Protein AF-A0A329ZLD5-F1 (afdb_monomer_lite)

Radius of gyration: 31.53 Å; chains: 1; bounding box: 74×52×89 Å

pLDDT: mean 73.09, std 21.7, range [25.02, 98.44]

Foldseek 3Di:
DPDDDDDPPLLVLLLVQLVLLVVLVVLQVDQVVVLVVLLPDDPVLLVQLLVVLVVPVPPDPDDQPLSLLLQQSSQCSVVVHRDHPVNSVVSQVCLLVLVLVVSPPRDDPSSSVNSNPDDDPVSDRSCPVPPRVSLSCVSSVCGDPNVVSNVVSQQVNVVVVCVLLVVPQKDKDWDGQCPPVRSGDSKIKIWIFHNVDPDPLQTWIWMWIRHSFDIKIWIAHRVPHDLVNVLVVCVVLQADQADPVGDGDRIDIDDDGRDRPVRCVVCLVVVLQLCDDPHVNVVVCVVSPVSSNVSSVVSVVDPDDDDDDDDPDPDDDVVLFVVLCVVVVLAALQARDDDPSDQKGKDFLDDPVPDPDPDDDDNQRIGIHHPVLNVVLCVVVVVPPCVCSHVVNSSVVSNVVVVVVVVVVD

Structure (mmCIF, N/CA/C/O backbone):
data_AF-A0A329ZLD5-F1
#
_entry.id   AF-A0A329ZLD5-F1
#
loop_
_atom_site.group_PDB
_atom_site.id
_atom_site.type_symbol
_atom_site.label_atom_id
_atom_site.label_alt_id
_atom_site.label_comp_id
_atom_site.label_asym_id
_atom_site.label_entity_id
_atom_site.label_seq_id
_atom_site.pdbx_PDB_ins_code
_atom_site.Cartn_x
_atom_site.Cartn_y
_atom_site.Cartn_z
_atom_site.occupancy
_atom_site.B_iso_or_equiv
_atom_site.auth_seq_id
_atom_site.auth_comp_id
_atom_site.auth_asym_id
_atom_site.auth_atom_id
_atom_site.pdbx_PDB_model_num
ATOM 1 N N . MET A 1 1 ? 3.553 -28.510 -33.236 1.00 33.81 1 MET A N 1
ATOM 2 C CA . MET A 1 1 ? 2.881 -27.936 -32.051 1.00 33.81 1 MET A CA 1
ATOM 3 C C . MET A 1 1 ? 3.851 -28.003 -30.887 1.00 33.81 1 MET A C 1
ATOM 5 O O . MET A 1 1 ? 4.050 -29.082 -30.351 1.00 33.81 1 MET A O 1
ATOM 9 N N . LYS A 1 2 ? 4.541 -26.900 -30.576 1.00 29.61 2 LYS A N 1
ATOM 10 C CA . LYS A 1 2 ? 5.332 -26.790 -29.345 1.00 29.61 2 LYS A CA 1
ATOM 11 C C . LYS A 1 2 ? 4.421 -26.159 -28.300 1.00 29.61 2 LYS A C 1
ATOM 13 O O . LYS A 1 2 ? 3.875 -25.088 -28.545 1.00 29.61 2 LYS A O 1
ATOM 18 N N . GLU A 1 3 ? 4.182 -26.900 -27.228 1.00 31.80 3 GLU A N 1
ATOM 19 C CA . GLU A 1 3 ? 3.281 -26.540 -26.141 1.00 31.80 3 GLU A CA 1
ATOM 20 C C . GLU A 1 3 ? 3.637 -25.182 -25.536 1.00 31.80 3 GLU A C 1
ATOM 22 O O . GLU A 1 3 ? 4.769 -24.927 -25.127 1.00 31.80 3 GLU A O 1
ATOM 27 N N . GLN A 1 4 ? 2.615 -24.330 -25.479 1.00 33.50 4 GLN A N 1
ATOM 28 C CA . GLN A 1 4 ? 2.538 -23.137 -24.653 1.00 33.50 4 GLN A CA 1
ATOM 29 C C . GLN A 1 4 ? 2.643 -23.546 -23.184 1.00 33.50 4 GLN A C 1
ATOM 31 O O . GLN A 1 4 ? 1.669 -23.973 -22.566 1.00 33.50 4 GLN A O 1
ATOM 36 N N . VAL A 1 5 ? 3.822 -23.390 -22.604 1.00 40.75 5 VAL A N 1
ATOM 37 C CA . VAL A 1 5 ? 3.998 -23.397 -21.155 1.00 40.75 5 VAL A CA 1
ATOM 38 C C . VAL A 1 5 ? 4.666 -22.073 -20.809 1.00 40.75 5 VAL A C 1
ATOM 40 O O . VAL A 1 5 ? 5.635 -21.701 -21.461 1.00 40.75 5 VAL A O 1
ATOM 43 N N . ILE A 1 6 ? 4.146 -21.400 -19.776 1.00 41.66 6 ILE A N 1
ATOM 44 C CA . ILE A 1 6 ? 4.523 -20.081 -19.218 1.00 41.66 6 ILE A CA 1
ATOM 45 C C . ILE A 1 6 ? 3.593 -18.933 -19.674 1.00 41.66 6 ILE A C 1
ATOM 47 O O . ILE A 1 6 ? 3.923 -18.205 -20.601 1.00 41.66 6 ILE A O 1
ATOM 51 N N . ASN A 1 7 ? 2.444 -18.758 -18.987 1.00 48.12 7 ASN A N 1
ATOM 52 C CA . ASN A 1 7 ? 1.988 -17.423 -18.519 1.00 48.12 7 ASN A CA 1
ATOM 53 C C . ASN A 1 7 ? 0.702 -17.341 -17.674 1.00 48.12 7 ASN A C 1
ATOM 55 O O . ASN A 1 7 ? 0.359 -16.255 -17.228 1.00 48.12 7 ASN A O 1
ATOM 59 N N . ARG A 1 8 ? 0.006 -18.438 -17.361 1.00 50.31 8 ARG A N 1
ATOM 60 C CA . ARG A 1 8 ? -1.326 -18.349 -16.720 1.00 50.31 8 ARG A CA 1
ATOM 61 C C . ARG A 1 8 ? -1.395 -17.783 -15.282 1.00 50.31 8 ARG A C 1
ATOM 63 O O . ARG A 1 8 ? -2.489 -17.684 -14.759 1.00 50.31 8 ARG A O 1
ATOM 70 N N . ASN A 1 9 ? -0.290 -17.413 -14.624 1.00 71.62 9 ASN A N 1
ATOM 71 C CA . ASN A 1 9 ? -0.301 -17.137 -13.173 1.00 71.62 9 ASN A CA 1
ATOM 72 C C . ASN A 1 9 ? -0.255 -15.639 -12.785 1.00 71.62 9 ASN A C 1
ATOM 74 O O . ASN A 1 9 ? -0.777 -15.247 -11.748 1.00 71.62 9 ASN A O 1
ATOM 78 N N . VAL A 1 10 ? 0.348 -14.764 -13.600 1.00 81.31 10 VAL A N 1
ATOM 79 C CA . VAL A 1 10 ? 0.540 -13.343 -13.222 1.00 81.31 10 VAL A CA 1
ATOM 80 C C . VAL A 1 10 ? -0.722 -12.508 -13.444 1.00 81.31 10 VAL A C 1
ATOM 82 O O . VAL A 1 10 ? -1.034 -11.636 -12.631 1.00 81.31 10 VAL A O 1
ATOM 85 N N . ASP A 1 11 ? -1.487 -12.803 -14.493 1.00 79.69 11 ASP A N 1
ATOM 86 C CA . ASP A 1 11 ? -2.746 -12.108 -14.765 1.00 79.69 11 ASP A CA 1
ATOM 87 C C . ASP A 1 11 ? -3.795 -12.379 -13.684 1.00 79.69 11 ASP A C 1
ATOM 89 O O . ASP A 1 11 ? -4.506 -11.463 -13.265 1.00 79.69 11 ASP A O 1
ATOM 93 N N . GLU A 1 12 ? -3.836 -13.602 -13.150 1.00 87.50 12 GLU A N 1
ATOM 94 C CA . GLU A 1 12 ? -4.686 -13.962 -12.011 1.00 87.50 12 GLU A CA 1
ATOM 95 C C . GLU A 1 12 ? -4.292 -13.174 -10.754 1.00 87.50 12 GLU A C 1
ATOM 97 O O . GLU A 1 12 ? -5.152 -12.612 -10.069 1.00 87.50 12 GLU A O 1
ATOM 102 N N . TYR A 1 13 ? -2.990 -13.043 -10.482 1.00 91.88 13 TYR A N 1
ATOM 103 C CA . TYR A 1 13 ? -2.481 -12.245 -9.363 1.00 91.88 13 TYR A CA 1
ATOM 104 C C . TYR A 1 13 ? -2.861 -10.772 -9.482 1.00 91.88 13 TYR A C 1
ATOM 106 O O . TYR A 1 13 ? -3.262 -10.144 -8.500 1.00 91.88 13 TYR A O 1
ATOM 114 N N . ILE A 1 14 ? -2.749 -10.208 -10.681 1.00 85.31 14 ILE A N 1
ATOM 115 C CA . ILE A 1 14 ? -3.092 -8.811 -10.935 1.00 85.31 14 ILE A CA 1
ATOM 116 C C . ILE A 1 14 ? -4.596 -8.605 -10.837 1.00 85.31 14 ILE A C 1
ATOM 118 O O . ILE A 1 14 ? -5.025 -7.630 -10.227 1.00 85.31 14 ILE A O 1
ATOM 122 N N . SER A 1 15 ? -5.392 -9.530 -11.367 1.00 88.50 15 SER A N 1
ATOM 123 C CA . SER A 1 15 ? -6.853 -9.491 -11.280 1.00 88.50 15 SER A CA 1
ATOM 124 C C . SER A 1 15 ? -7.316 -9.541 -9.826 1.00 88.50 15 SER A C 1
ATOM 126 O O . SER A 1 15 ? -8.104 -8.695 -9.403 1.00 88.50 15 SER A O 1
ATOM 128 N N . PHE A 1 16 ? -6.732 -10.435 -9.022 1.00 94.50 16 PHE A N 1
ATOM 129 C CA . PHE A 1 16 ? -6.936 -10.460 -7.577 1.00 94.50 16 PHE A CA 1
ATOM 130 C C . PHE A 1 16 ? -6.585 -9.111 -6.938 1.00 94.50 16 PHE A C 1
ATOM 132 O O . PHE A 1 16 ? -7.363 -8.566 -6.158 1.00 94.50 16 PHE A O 1
ATOM 139 N N . LEU A 1 17 ? -5.422 -8.537 -7.261 1.00 95.75 17 LEU A N 1
ATOM 140 C CA . LEU A 1 17 ? -4.999 -7.261 -6.682 1.00 95.75 17 LEU A CA 1
ATOM 141 C C . LEU A 1 17 ? -5.908 -6.101 -7.104 1.00 95.75 17 LEU A C 1
ATOM 143 O O . LEU A 1 17 ? -6.194 -5.259 -6.256 1.00 95.75 17 LEU A O 1
ATOM 147 N N . LYS A 1 18 ? -6.407 -6.071 -8.347 1.00 92.38 18 LYS A N 1
ATOM 148 C CA . LYS A 1 18 ? -7.398 -5.089 -8.821 1.00 92.38 18 LYS A CA 1
ATOM 149 C C . LYS A 1 18 ? -8.708 -5.197 -8.042 1.00 92.38 18 LYS A C 1
ATOM 151 O O . LYS A 1 18 ? -9.165 -4.187 -7.520 1.00 92.38 18 LYS A O 1
ATOM 156 N N . GLU A 1 19 ? -9.232 -6.410 -7.854 1.00 96.38 19 GLU A N 1
ATOM 157 C CA . GLU A 1 19 ? -10.434 -6.656 -7.041 1.00 96.38 19 GLU A CA 1
ATOM 158 C C . GLU A 1 19 ? -10.244 -6.164 -5.595 1.00 96.38 19 GLU A C 1
ATOM 160 O O . GLU A 1 19 ? -11.133 -5.555 -4.995 1.00 96.38 19 GLU A O 1
ATOM 165 N N . LYS A 1 20 ? -9.055 -6.375 -5.014 1.00 98.12 20 LYS A N 1
ATOM 166 C CA . LYS A 1 20 ? -8.753 -5.833 -3.682 1.00 98.12 20 LYS A CA 1
ATOM 167 C C . LYS A 1 20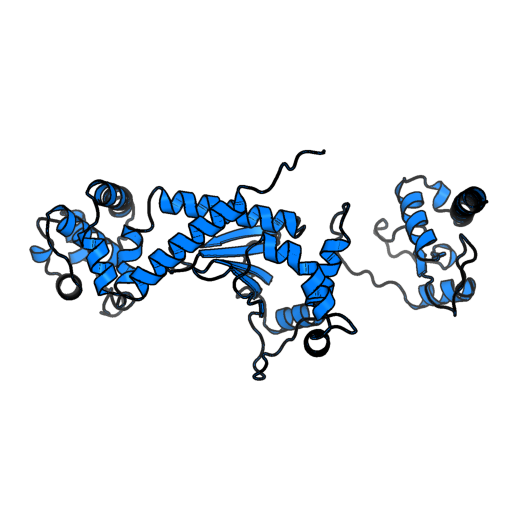 ? -8.612 -4.314 -3.698 1.00 98.12 20 LYS A C 1
ATOM 169 O O . LYS A 1 20 ? -9.100 -3.684 -2.764 1.00 98.12 20 LYS A O 1
ATOM 174 N N . CYS A 1 21 ? -8.031 -3.719 -4.739 1.00 96.50 21 CYS A N 1
ATOM 175 C CA . CYS A 1 21 ? -8.029 -2.264 -4.903 1.00 96.50 21 CYS A CA 1
ATOM 176 C C . CYS A 1 21 ? -9.462 -1.715 -4.964 1.00 96.50 21 CYS A C 1
ATOM 178 O O . CYS A 1 21 ? -9.744 -0.733 -4.291 1.00 96.50 21 CYS A O 1
ATOM 180 N N . ASP A 1 22 ? -10.383 -2.365 -5.685 1.00 96.38 22 ASP A N 1
ATOM 181 C CA . ASP A 1 22 ? -11.804 -1.979 -5.727 1.00 96.38 22 ASP A CA 1
ATOM 182 C C . ASP A 1 22 ? -12.443 -2.014 -4.339 1.00 96.38 22 ASP A C 1
ATOM 184 O O . ASP A 1 22 ? -13.111 -1.065 -3.916 1.00 96.38 22 ASP A O 1
ATOM 188 N N . PHE A 1 23 ? -12.205 -3.098 -3.598 1.00 98.06 23 PHE A N 1
ATOM 189 C CA . PHE A 1 23 ? -12.706 -3.236 -2.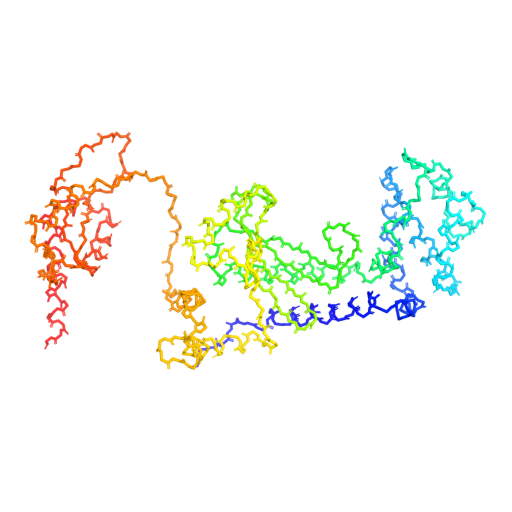239 1.00 98.06 23 PHE A CA 1
ATOM 190 C C . PHE A 1 23 ? -12.168 -2.133 -1.315 1.00 98.06 23 PHE A C 1
ATOM 192 O O . PHE A 1 23 ? -12.961 -1.469 -0.643 1.00 98.06 23 PHE A O 1
ATOM 199 N N . PHE A 1 24 ? -10.846 -1.916 -1.288 1.00 97.94 24 PHE A N 1
ATOM 200 C CA . PHE A 1 24 ? -10.230 -0.890 -0.440 1.00 97.94 24 PHE A CA 1
ATOM 201 C C . PHE A 1 24 ? -10.627 0.524 -0.868 1.00 97.94 24 PHE A C 1
ATOM 203 O O . PHE A 1 24 ? -10.868 1.356 0.003 1.00 97.94 24 PHE A O 1
ATOM 210 N N . ASN A 1 25 ? -10.775 0.779 -2.171 1.00 97.00 25 ASN A N 1
ATOM 211 C CA . ASN A 1 25 ? -11.276 2.047 -2.690 1.00 97.00 25 ASN A CA 1
ATOM 212 C C . ASN A 1 25 ? -12.685 2.314 -2.150 1.00 97.00 25 ASN A C 1
ATOM 214 O O . ASN A 1 25 ? -12.887 3.342 -1.506 1.00 97.00 25 ASN A O 1
ATOM 218 N N . SER A 1 26 ? -13.590 1.336 -2.263 1.00 97.44 26 SER A N 1
ATOM 219 C CA . SER A 1 26 ? -14.981 1.441 -1.797 1.00 97.44 26 SER A CA 1
ATOM 220 C C . SER A 1 26 ? -15.083 1.787 -0.306 1.00 97.44 26 SER A C 1
ATOM 222 O O . SER A 1 26 ? -15.807 2.704 0.071 1.00 97.44 26 SER A O 1
ATOM 224 N N . ILE A 1 27 ? -14.335 1.090 0.562 1.00 97.56 27 ILE A N 1
ATOM 225 C CA . ILE A 1 27 ? -14.351 1.366 2.015 1.00 97.56 27 ILE A CA 1
ATOM 226 C C . ILE A 1 27 ? -13.532 2.606 2.412 1.00 97.56 27 ILE A C 1
ATOM 228 O O . ILE A 1 27 ? -13.605 3.050 3.556 1.00 97.56 27 ILE A O 1
ATOM 232 N N . SER A 1 28 ? -12.705 3.143 1.513 1.00 96.06 28 SER A N 1
ATOM 233 C CA . SER A 1 28 ? -11.953 4.381 1.752 1.00 96.06 28 SER A CA 1
ATOM 234 C C . SER A 1 28 ? -12.732 5.630 1.343 1.00 96.06 28 SER A C 1
ATOM 236 O O . SER A 1 28 ? -12.554 6.680 1.961 1.00 96.06 28 SER A O 1
ATOM 238 N N . SER A 1 29 ? -13.591 5.515 0.323 1.00 95.38 29 SER A N 1
ATOM 239 C CA . SER A 1 29 ? -14.385 6.615 -0.227 1.00 95.38 29 SER A CA 1
ATOM 240 C C . SER A 1 29 ? -15.734 6.789 0.462 1.00 95.38 29 SER A C 1
ATOM 242 O O . SER A 1 29 ? -16.273 7.892 0.453 1.00 95.38 29 SER A O 1
ATOM 244 N N . ASP A 1 30 ? -16.278 5.722 1.049 1.00 97.00 30 ASP A N 1
ATOM 245 C CA . ASP A 1 30 ? -17.595 5.719 1.682 1.00 97.00 30 ASP A CA 1
ATOM 246 C C . ASP A 1 30 ? -17.487 5.265 3.146 1.00 97.00 30 ASP A C 1
ATOM 248 O O . ASP A 1 30 ? -17.167 4.114 3.463 1.00 97.00 30 ASP A O 1
ATOM 252 N N . THR A 1 31 ? -17.740 6.212 4.051 1.00 96.06 31 THR A N 1
ATOM 253 C CA . THR A 1 31 ? -17.641 5.988 5.498 1.00 96.06 31 THR A CA 1
ATOM 254 C C . THR A 1 31 ? -18.785 5.122 6.026 1.00 96.06 31 THR A C 1
ATOM 256 O O . THR A 1 31 ? -18.545 4.277 6.891 1.00 96.06 31 THR A O 1
ATOM 259 N N . ASP A 1 32 ? -19.997 5.260 5.492 1.00 96.69 32 ASP A N 1
ATOM 260 C CA . ASP A 1 32 ? -21.146 4.459 5.924 1.00 96.69 32 ASP A CA 1
ATOM 261 C C . ASP A 1 32 ? -20.983 3.012 5.457 1.00 96.69 32 ASP A C 1
ATOM 263 O O . ASP A 1 32 ? -21.201 2.067 6.223 1.00 96.69 32 ASP A O 1
ATOM 267 N N . TYR A 1 33 ? -20.486 2.820 4.233 1.00 98.00 33 TYR A N 1
ATOM 268 C CA . TYR A 1 33 ? -20.129 1.498 3.731 1.00 98.00 33 TYR A CA 1
ATOM 269 C C . TYR A 1 33 ? -19.012 0.846 4.555 1.00 98.00 33 TYR A C 1
ATOM 271 O O . TYR A 1 33 ? -19.103 -0.341 4.884 1.00 98.00 33 TYR A O 1
ATOM 279 N N . LEU A 1 34 ? -17.984 1.605 4.953 1.00 98.44 34 LEU A N 1
ATOM 280 C CA . LEU A 1 34 ? -16.941 1.117 5.858 1.00 98.44 34 LEU A CA 1
ATOM 281 C C . LEU A 1 34 ? -17.536 0.615 7.180 1.00 98.44 34 LEU A C 1
ATOM 283 O O . LEU A 1 34 ? -17.244 -0.513 7.583 1.00 98.44 34 LEU A O 1
ATOM 287 N N . TYR A 1 35 ? -18.376 1.411 7.848 1.00 98.38 35 TYR A N 1
ATOM 288 C CA . TYR A 1 35 ? -19.001 0.996 9.108 1.00 98.38 35 TYR A CA 1
ATOM 289 C C . TYR A 1 35 ? -19.950 -0.187 8.920 1.00 98.38 35 TYR A C 1
ATOM 291 O O . TYR A 1 35 ? -19.933 -1.114 9.731 1.00 98.38 35 TYR A O 1
ATOM 299 N N . SER A 1 36 ? -20.698 -0.236 7.818 1.00 98.06 36 SER A N 1
ATOM 300 C CA . SER A 1 36 ? -21.486 -1.413 7.451 1.00 98.06 36 SER A CA 1
ATOM 301 C C . SER A 1 36 ? -20.605 -2.667 7.363 1.00 98.06 36 SER A C 1
ATOM 303 O O . SER A 1 36 ? -20.929 -3.694 7.962 1.00 98.06 36 SER A O 1
ATOM 305 N N . LYS A 1 37 ? -19.434 -2.597 6.717 1.00 98.31 37 LYS A N 1
ATOM 306 C CA . LYS A 1 37 ? -18.490 -3.728 6.664 1.00 98.31 37 LYS A CA 1
ATOM 307 C C . LYS A 1 37 ? -17.892 -4.085 8.019 1.00 98.31 37 LYS A C 1
ATOM 309 O O . LYS A 1 37 ? -17.731 -5.270 8.294 1.00 98.31 37 LYS A O 1
ATOM 314 N N . ILE A 1 38 ? -17.584 -3.097 8.857 1.00 97.94 38 ILE A N 1
ATOM 315 C CA . ILE A 1 38 ? -17.053 -3.310 10.211 1.00 97.94 38 ILE A CA 1
ATOM 316 C C . ILE A 1 38 ? -18.066 -4.071 11.077 1.00 97.94 38 ILE A C 1
ATOM 318 O O . ILE A 1 38 ? -17.704 -5.057 11.715 1.00 97.94 38 ILE A O 1
ATOM 322 N N . ASN A 1 39 ? -19.333 -3.654 11.071 1.00 98.06 39 ASN A N 1
ATOM 323 C CA . ASN A 1 39 ? -20.384 -4.294 11.868 1.00 98.06 39 ASN A CA 1
ATOM 324 C C . ASN A 1 39 ? -20.762 -5.695 11.362 1.00 98.06 39 ASN A C 1
ATOM 326 O O . ASN A 1 39 ? -21.292 -6.495 12.125 1.00 98.06 39 ASN A O 1
ATOM 330 N N . ASN A 1 40 ? -20.470 -6.006 10.097 1.00 97.00 40 ASN A N 1
ATOM 331 C CA . ASN A 1 40 ? -20.723 -7.313 9.487 1.00 97.00 40 ASN A CA 1
ATOM 332 C C . ASN A 1 40 ? -19.497 -8.252 9.497 1.00 97.00 40 ASN A C 1
ATOM 334 O O . ASN A 1 40 ? -19.497 -9.274 8.804 1.00 97.00 40 ASN A O 1
ATOM 338 N N . LEU A 1 41 ? -18.437 -7.929 10.250 1.00 96.06 41 LEU A N 1
ATOM 339 C CA . LEU A 1 41 ? -17.286 -8.821 10.409 1.00 96.06 41 LEU A CA 1
ATOM 340 C C . LEU A 1 41 ? -17.711 -10.136 11.076 1.00 96.06 41 LEU A C 1
ATOM 342 O O . LEU A 1 41 ? -18.305 -10.148 12.152 1.00 96.06 41 LEU A O 1
ATOM 346 N N . LYS A 1 42 ? -17.360 -11.266 10.456 1.00 93.94 42 LYS A N 1
ATOM 347 C CA . LYS A 1 42 ? -17.620 -12.596 11.022 1.00 93.94 42 LYS A CA 1
ATOM 348 C C . LYS A 1 42 ? -16.740 -12.835 12.250 1.00 93.94 42 LYS A C 1
ATOM 350 O O . LYS A 1 42 ? -15.604 -12.365 12.295 1.00 93.94 42 LYS A O 1
ATOM 355 N N . ASN A 1 43 ? -17.201 -13.672 13.182 1.00 91.62 43 ASN A N 1
ATOM 356 C CA . ASN A 1 43 ? -16.417 -14.058 14.366 1.00 91.62 43 ASN A CA 1
ATOM 357 C C . ASN A 1 43 ? -15.018 -14.582 14.010 1.00 91.62 43 ASN A C 1
ATOM 359 O O . ASN A 1 43 ? -14.042 -14.175 14.630 1.00 91.62 43 ASN A O 1
ATOM 363 N N . THR A 1 44 ? -14.897 -15.382 12.948 1.00 90.75 44 THR A N 1
ATOM 364 C CA . THR A 1 44 ? -13.599 -15.875 12.465 1.00 90.75 44 THR A CA 1
ATOM 365 C C . THR A 1 44 ? -12.663 -14.752 12.015 1.00 90.75 44 THR A C 1
ATOM 367 O O . THR A 1 44 ? -11.465 -14.816 12.267 1.00 90.75 44 THR A O 1
ATOM 370 N N . GLN A 1 45 ? -13.186 -13.693 11.389 1.00 90.94 45 GLN A N 1
ATOM 371 C CA . GLN A 1 45 ? -12.390 -12.524 11.000 1.00 90.94 45 GLN A CA 1
ATOM 372 C C . GLN A 1 45 ? -11.976 -11.711 12.230 1.00 90.94 45 GLN A C 1
ATOM 374 O O . GLN A 1 45 ? -10.829 -11.282 12.327 1.00 90.94 45 GLN A O 1
ATOM 379 N N . LEU A 1 46 ? -12.891 -11.534 13.189 1.00 91.69 46 LEU A N 1
ATOM 380 C CA . LEU A 1 46 ? -12.600 -10.856 14.452 1.00 91.69 46 LEU A CA 1
ATOM 381 C C . LEU A 1 46 ? -11.497 -11.579 15.231 1.00 91.69 46 LEU A C 1
ATOM 383 O O . LEU A 1 46 ? -10.600 -10.919 15.748 1.00 91.69 46 LEU A O 1
ATOM 387 N N . ASP A 1 47 ? -11.528 -12.911 15.281 1.00 90.94 47 ASP A N 1
ATOM 388 C CA . ASP A 1 47 ? -10.525 -13.720 15.979 1.00 90.94 47 ASP A CA 1
ATOM 389 C C . ASP A 1 47 ? -9.126 -13.551 15.381 1.00 90.94 47 ASP A C 1
ATOM 391 O O . ASP A 1 47 ? -8.185 -13.261 16.120 1.00 90.94 47 ASP A O 1
ATOM 395 N N . VAL A 1 48 ? -9.000 -13.603 14.049 1.00 88.94 48 VAL A N 1
ATOM 396 C CA . VAL A 1 48 ? -7.718 -13.381 13.354 1.00 88.94 48 VAL A CA 1
ATOM 397 C C . VAL A 1 48 ? -7.130 -12.006 13.692 1.00 88.94 48 VAL A C 1
ATOM 399 O O . VAL A 1 48 ? -5.934 -11.880 13.969 1.00 88.94 48 VAL A O 1
ATOM 402 N N . VAL A 1 49 ? -7.959 -10.959 13.695 1.00 88.25 49 VAL A N 1
ATOM 403 C CA . VAL A 1 49 ? -7.498 -9.599 14.004 1.00 88.25 49 VAL A CA 1
ATOM 404 C C . VAL A 1 49 ? -7.176 -9.448 15.494 1.00 88.25 49 VAL A C 1
ATOM 406 O O . VAL A 1 49 ? -6.193 -8.798 15.853 1.00 88.25 49 VAL A O 1
ATOM 409 N N . LEU A 1 50 ? -7.972 -10.046 16.382 1.00 88.56 50 LEU A N 1
ATOM 410 C CA . LEU A 1 50 ? -7.724 -10.016 17.823 1.00 88.56 50 LEU A CA 1
ATOM 411 C C . LEU A 1 50 ? -6.415 -10.718 18.189 1.00 88.56 50 LEU A C 1
ATOM 413 O O . LEU A 1 50 ? -5.678 -10.195 19.023 1.00 88.56 50 LEU A O 1
ATOM 417 N N . ASP A 1 51 ? -6.093 -11.845 17.557 1.00 84.38 51 ASP A N 1
ATOM 418 C CA . ASP A 1 51 ? -4.837 -12.561 17.791 1.00 84.38 51 ASP A CA 1
ATOM 419 C C . ASP A 1 51 ? -3.616 -11.727 17.376 1.00 84.38 51 ASP A C 1
ATOM 421 O O . ASP A 1 51 ? -2.647 -11.635 18.132 1.00 84.38 51 ASP A O 1
ATOM 425 N N . PHE A 1 52 ? -3.703 -10.981 16.268 1.00 79.69 52 PHE A N 1
ATOM 426 C CA . PHE A 1 52 ? -2.673 -10.001 15.895 1.00 79.69 52 PHE A CA 1
ATOM 427 C C . PHE A 1 52 ? -2.423 -8.953 17.000 1.00 79.69 52 PHE A C 1
ATOM 429 O O . PHE A 1 52 ? -1.285 -8.527 17.243 1.00 79.69 52 PHE A O 1
ATOM 436 N N . TYR A 1 53 ? -3.476 -8.540 17.708 1.00 76.88 53 TYR A N 1
ATOM 437 C CA . TYR A 1 53 ? -3.361 -7.618 18.836 1.00 76.88 53 TYR A CA 1
ATOM 438 C C . TYR A 1 53 ? -2.882 -8.293 20.127 1.00 76.88 53 TYR A C 1
ATOM 440 O O . TYR A 1 53 ? -2.161 -7.649 20.886 1.00 76.88 53 TYR A O 1
ATOM 448 N N . LYS A 1 54 ? -3.186 -9.576 20.363 1.00 69.88 54 LYS A N 1
ATOM 449 C CA . LYS A 1 54 ? -2.653 -10.339 21.510 1.00 69.88 54 LYS A CA 1
ATOM 450 C C . LYS A 1 54 ? -1.134 -10.488 21.468 1.00 69.88 54 LYS A C 1
ATOM 452 O O . LYS A 1 54 ? -0.500 -10.493 22.512 1.00 69.88 54 LYS A O 1
ATOM 457 N N . ASP A 1 55 ? -0.530 -10.574 20.290 1.00 61.34 55 ASP A N 1
ATOM 458 C CA . ASP A 1 55 ? 0.929 -10.662 20.196 1.00 61.34 55 ASP A CA 1
ATOM 459 C C . ASP A 1 55 ? 1.619 -9.294 20.297 1.00 61.34 55 ASP A C 1
ATOM 461 O O . ASP A 1 55 ? 2.686 -9.172 20.899 1.00 61.34 55 ASP A O 1
ATOM 465 N N . SER A 1 56 ? 1.015 -8.247 19.728 1.00 60.25 56 SER A N 1
ATOM 466 C CA . SER A 1 56 ? 1.651 -6.927 19.588 1.00 60.25 56 SER A CA 1
ATOM 467 C C . SER A 1 56 ? 1.473 -6.002 20.798 1.00 60.25 56 SER A C 1
ATOM 469 O O . SER A 1 56 ? 2.364 -5.213 21.102 1.00 60.25 56 SER A O 1
ATOM 471 N N . ILE A 1 57 ? 0.357 -6.101 21.527 1.00 57.56 57 ILE A N 1
ATOM 472 C CA . ILE A 1 57 ? 0.046 -5.230 22.680 1.00 57.56 57 ILE A CA 1
ATOM 473 C C . ILE A 1 57 ? 0.903 -5.581 23.906 1.00 57.56 57 ILE A C 1
ATOM 475 O O . ILE A 1 57 ? 1.230 -4.703 24.713 1.00 57.56 57 ILE A O 1
ATOM 479 N N . TYR A 1 58 ? 1.308 -6.846 24.032 1.00 56.75 58 TYR A N 1
ATOM 480 C CA . TYR A 1 58 ? 1.973 -7.364 25.230 1.00 56.75 58 TYR A CA 1
ATOM 481 C C . TYR A 1 58 ? 3.487 -7.557 25.075 1.00 56.75 58 TYR A C 1
ATOM 483 O O . TYR A 1 58 ? 4.165 -7.708 26.087 1.00 56.75 58 TYR A O 1
ATOM 491 N N . LYS A 1 59 ? 4.028 -7.512 23.848 1.00 55.41 59 LYS A N 1
ATOM 492 C CA . LYS A 1 59 ? 5.477 -7.626 23.584 1.00 55.41 59 LYS A CA 1
ATOM 493 C C . LYS A 1 59 ? 6.177 -6.275 23.397 1.00 55.41 59 LYS A C 1
ATOM 495 O O . LYS A 1 59 ? 7.365 -6.174 23.680 1.00 55.41 59 LYS A O 1
ATOM 500 N N . ASP A 1 60 ? 5.463 -5.244 22.942 1.00 53.41 60 ASP A N 1
ATOM 501 C CA . ASP A 1 60 ? 6.027 -3.908 22.721 1.00 53.41 60 ASP A CA 1
ATOM 502 C C . ASP A 1 60 ? 5.827 -3.013 23.960 1.00 53.41 60 ASP A C 1
ATOM 504 O O . ASP A 1 60 ? 4.719 -2.881 24.505 1.00 53.41 60 ASP A O 1
ATOM 508 N N . SER A 1 61 ? 6.909 -2.372 24.405 1.00 52.78 61 SER A N 1
ATOM 509 C CA . SER A 1 61 ? 6.903 -1.410 25.510 1.00 52.78 61 SER A CA 1
ATOM 510 C C . SER A 1 61 ? 6.080 -0.155 25.188 1.00 52.78 61 SER A C 1
ATOM 512 O O . SER A 1 61 ? 5.652 0.543 26.107 1.00 52.78 61 SER A O 1
ATOM 514 N N . THR A 1 62 ? 5.759 0.100 23.912 1.00 56.56 62 THR A N 1
ATOM 515 C CA . THR A 1 62 ? 4.992 1.275 23.469 1.00 56.56 62 THR A CA 1
ATOM 516 C C . THR A 1 62 ? 3.783 0.923 22.598 1.00 56.56 62 THR A C 1
ATOM 518 O O . THR A 1 62 ? 3.846 0.906 21.370 1.00 56.56 62 THR A O 1
ATOM 521 N N . ILE A 1 63 ? 2.610 0.727 23.215 1.00 71.44 63 ILE A N 1
ATOM 522 C CA . ILE A 1 63 ? 1.359 0.636 22.441 1.00 71.44 63 ILE A CA 1
ATOM 523 C C . ILE A 1 63 ? 0.934 2.029 21.988 1.00 71.44 63 ILE A C 1
ATOM 525 O O . ILE A 1 63 ? 0.762 2.942 22.793 1.00 71.44 63 ILE A O 1
ATOM 529 N N . ARG A 1 64 ? 0.691 2.172 20.684 1.00 85.38 64 ARG A N 1
ATOM 530 C CA . ARG A 1 64 ? 0.148 3.399 20.095 1.00 85.38 64 ARG A CA 1
ATOM 531 C C . ARG A 1 64 ? -1.348 3.553 20.425 1.00 85.38 64 ARG A C 1
ATOM 533 O O . ARG A 1 64 ? -2.075 2.568 20.293 1.00 85.38 64 ARG A O 1
ATOM 540 N N . PRO A 1 65 ? -1.847 4.766 20.726 1.00 90.69 65 PRO A N 1
ATOM 541 C CA . PRO A 1 65 ? -3.266 5.025 21.013 1.00 90.69 65 PRO A CA 1
ATOM 542 C C . PRO A 1 65 ? -4.246 4.426 20.002 1.00 90.69 65 PRO A C 1
ATOM 544 O O . PRO A 1 65 ? -5.229 3.798 20.386 1.00 90.69 65 PRO A O 1
ATOM 547 N N . VAL A 1 66 ? -3.945 4.529 18.702 1.00 91.06 66 VAL A N 1
ATOM 548 C CA . VAL A 1 66 ? -4.792 3.953 17.646 1.00 91.06 66 VAL A CA 1
ATOM 549 C C . VAL A 1 66 ? -4.954 2.433 17.781 1.00 91.06 66 VAL A C 1
ATOM 551 O O . VAL A 1 66 ? -6.015 1.905 17.473 1.00 91.06 66 VAL A O 1
ATOM 554 N N . ASN A 1 67 ? -3.944 1.713 18.277 1.00 90.56 67 ASN A N 1
ATOM 555 C CA . ASN A 1 67 ? -4.031 0.263 18.464 1.00 90.56 67 ASN A CA 1
ATOM 556 C C . ASN A 1 67 ? -4.923 -0.098 19.659 1.00 90.56 67 ASN A C 1
ATOM 558 O O . ASN A 1 67 ? -5.642 -1.089 19.584 1.00 90.56 67 ASN A O 1
ATOM 562 N N . LEU A 1 68 ? -4.930 0.718 20.719 1.00 91.81 68 LEU A N 1
ATOM 563 C CA . LEU A 1 68 ? -5.867 0.558 21.840 1.00 91.81 68 LEU A CA 1
ATOM 564 C C . LEU A 1 68 ? -7.303 0.841 21.401 1.00 91.81 68 LEU A C 1
ATOM 566 O O . LEU A 1 68 ? -8.196 0.056 21.711 1.00 91.81 68 LEU A O 1
ATOM 570 N N . LEU A 1 69 ? -7.508 1.910 20.625 1.00 94.94 69 LEU A N 1
ATOM 571 C CA . LEU A 1 69 ? -8.808 2.231 20.037 1.00 94.94 69 LEU A CA 1
ATOM 572 C C . LEU A 1 69 ? -9.311 1.079 19.155 1.00 94.94 69 LEU A C 1
ATOM 574 O O . LEU A 1 69 ? -10.445 0.637 19.307 1.00 94.94 69 LEU A O 1
ATOM 578 N N . ARG A 1 70 ? -8.453 0.535 18.285 1.00 94.31 70 ARG A N 1
ATOM 579 C CA . ARG A 1 70 ? -8.781 -0.620 17.435 1.00 94.31 70 ARG A CA 1
ATOM 580 C C . ARG A 1 70 ? -9.154 -1.857 18.258 1.00 94.31 70 ARG A C 1
ATOM 582 O O . ARG A 1 70 ? -10.197 -2.459 18.026 1.00 94.31 70 ARG A O 1
ATOM 589 N N . LEU A 1 71 ? -8.344 -2.211 19.260 1.00 93.75 71 LEU A N 1
ATOM 590 C CA . LEU A 1 71 ? -8.640 -3.344 20.142 1.00 93.75 71 LEU A CA 1
ATOM 591 C C . LEU A 1 71 ? -9.990 -3.175 20.852 1.00 93.75 71 LEU A C 1
ATOM 593 O O . LEU A 1 71 ? -10.769 -4.124 20.922 1.00 93.75 71 LEU A O 1
ATOM 597 N N . PHE A 1 72 ? -10.257 -1.981 21.384 1.00 95.75 72 PHE A N 1
ATOM 598 C CA . PHE A 1 72 ? -11.516 -1.674 22.054 1.00 95.75 72 PHE A CA 1
ATOM 599 C C . PHE A 1 72 ? -12.704 -1.879 21.111 1.00 95.75 72 PHE A C 1
ATOM 601 O O . PHE A 1 72 ? -13.592 -2.672 21.417 1.00 95.75 72 PHE A O 1
ATOM 608 N N . ILE A 1 73 ? -12.667 -1.249 19.934 1.00 97.38 73 ILE A N 1
ATOM 609 C CA . ILE A 1 73 ? -13.738 -1.338 18.938 1.00 97.38 73 ILE A CA 1
ATOM 610 C C . ILE A 1 73 ? -13.965 -2.788 18.482 1.00 97.38 73 ILE A C 1
ATOM 612 O O . ILE A 1 73 ? -15.111 -3.228 18.433 1.00 97.38 73 ILE A O 1
ATOM 616 N N . LEU A 1 74 ? -12.907 -3.569 18.227 1.00 95.19 74 LEU A N 1
ATOM 617 C CA . LEU A 1 74 ? -13.035 -4.996 17.883 1.00 95.19 74 LEU A CA 1
ATOM 618 C C . LEU A 1 74 ? -13.772 -5.794 18.958 1.00 95.19 74 LEU A C 1
ATOM 620 O O . LEU A 1 74 ? -14.621 -6.625 18.641 1.00 95.19 74 LEU A O 1
ATOM 624 N N . LYS A 1 75 ? -13.455 -5.551 20.232 1.00 95.25 75 LYS A N 1
ATOM 625 C CA . LYS A 1 75 ? -14.112 -6.236 21.348 1.00 95.25 75 LYS A CA 1
ATOM 626 C C . LYS A 1 75 ? -15.555 -5.775 21.547 1.00 95.25 75 LYS A C 1
ATOM 628 O O . LYS A 1 75 ? -16.390 -6.592 21.916 1.00 95.25 75 LYS A O 1
ATOM 633 N N . CYS A 1 76 ? -15.868 -4.509 21.272 1.00 96.75 76 CYS A N 1
ATOM 634 C CA . CYS A 1 76 ? -17.250 -4.035 21.238 1.00 96.75 76 CYS A CA 1
ATOM 635 C C . CYS A 1 76 ? -18.064 -4.797 20.184 1.00 96.75 76 CYS A C 1
ATOM 637 O O . CYS A 1 76 ? -19.102 -5.364 20.524 1.00 96.75 76 CYS A O 1
ATOM 639 N N . ILE A 1 77 ? -17.555 -4.892 18.952 1.00 96.75 77 ILE A N 1
ATOM 640 C CA . ILE A 1 77 ? -18.218 -5.612 17.851 1.00 96.75 77 ILE A CA 1
ATOM 641 C C . ILE A 1 77 ? -18.386 -7.093 18.197 1.00 96.75 77 ILE A C 1
ATOM 643 O O . ILE A 1 77 ? -19.476 -7.639 18.058 1.00 96.75 77 ILE A O 1
ATOM 647 N N . LYS A 1 78 ? -17.337 -7.735 18.731 1.00 95.06 78 LYS A N 1
ATOM 648 C CA . LYS A 1 78 ? -17.390 -9.141 19.166 1.00 95.06 78 LYS A CA 1
ATOM 649 C C . LYS A 1 78 ? -18.458 -9.402 20.234 1.00 95.06 78 LYS A C 1
ATOM 651 O O . LYS A 1 78 ? -19.008 -10.496 20.295 1.00 95.06 78 LYS A O 1
ATOM 656 N N . ASN A 1 79 ? -18.783 -8.392 21.036 1.00 95.25 79 ASN A N 1
ATOM 657 C CA . ASN A 1 79 ? -19.836 -8.450 22.046 1.00 95.25 79 ASN A CA 1
ATOM 658 C C . ASN A 1 79 ? -21.196 -7.939 21.523 1.00 95.25 79 ASN A C 1
ATOM 660 O O . ASN A 1 79 ? -22.083 -7.636 22.321 1.00 95.25 79 ASN A O 1
ATOM 664 N N . GLY A 1 80 ? -21.366 -7.809 20.204 1.00 95.38 80 GLY A N 1
ATOM 665 C CA . GLY A 1 80 ? -22.624 -7.418 19.565 1.00 95.38 80 GLY A CA 1
ATOM 666 C C . GLY A 1 80 ? -22.947 -5.924 19.630 1.00 95.38 80 GLY A C 1
ATOM 667 O O . GLY A 1 80 ? -24.096 -5.542 19.416 1.00 95.38 80 GLY A O 1
ATOM 668 N N . LYS A 1 81 ? -21.976 -5.056 19.948 1.00 97.00 81 LYS A N 1
ATOM 669 C CA . LYS A 1 81 ? -22.183 -3.603 19.890 1.00 97.00 81 LYS A CA 1
ATOM 670 C C . LYS A 1 81 ? -22.083 -3.105 18.454 1.00 97.00 81 LYS A C 1
ATOM 672 O O . L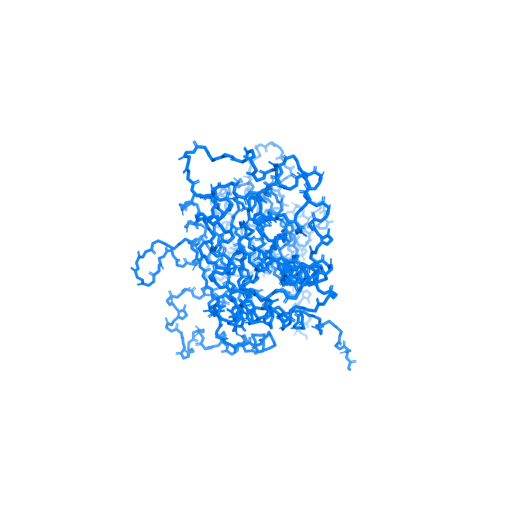YS A 1 81 ? -21.114 -3.401 17.760 1.00 97.00 81 LYS A O 1
ATOM 677 N N . TYR A 1 82 ? -23.060 -2.294 18.068 1.00 97.38 82 TYR A N 1
ATOM 678 C CA . TYR A 1 82 ? -23.023 -1.538 16.825 1.00 97.38 82 TYR A CA 1
ATOM 679 C C . TYR A 1 82 ? -22.017 -0.385 16.925 1.00 97.38 82 TYR A C 1
ATOM 681 O O . TYR A 1 82 ? -21.915 0.264 17.967 1.00 97.38 82 TYR A O 1
ATOM 689 N N . VAL A 1 83 ? -21.270 -0.150 15.850 1.00 98.00 83 VAL A N 1
ATOM 690 C CA . VAL A 1 83 ? -20.200 0.848 15.765 1.00 98.00 83 VAL A CA 1
ATOM 691 C C . VAL A 1 83 ? -20.435 1.765 14.572 1.00 98.00 83 VAL A C 1
ATOM 693 O O . VAL A 1 83 ? -20.473 1.307 13.433 1.00 98.00 83 VAL A O 1
ATOM 696 N N . ASP A 1 84 ? -20.501 3.065 14.823 1.00 97.88 84 ASP A N 1
ATOM 697 C CA . ASP A 1 84 ? -20.586 4.113 13.806 1.00 97.88 84 ASP A CA 1
ATOM 698 C C . ASP A 1 84 ? -19.552 5.227 14.057 1.00 97.88 84 ASP A C 1
ATOM 700 O O . ASP A 1 84 ? -18.681 5.128 14.932 1.00 97.88 84 ASP A O 1
ATOM 704 N N . ALA A 1 85 ? -19.623 6.299 13.264 1.00 97.12 85 ALA A N 1
ATOM 705 C CA . ALA A 1 85 ? -18.742 7.454 13.400 1.00 97.12 85 ALA A CA 1
ATOM 706 C C . ALA A 1 85 ? -18.861 8.133 14.773 1.00 97.12 85 ALA A C 1
ATOM 708 O O . ALA A 1 85 ? -17.842 8.526 15.348 1.00 97.12 85 ALA A O 1
ATOM 709 N N . GLN A 1 86 ? -20.080 8.238 15.311 1.00 97.50 86 GLN A N 1
ATOM 710 C CA . GLN A 1 86 ? -20.342 8.885 16.593 1.00 97.50 86 GLN A CA 1
ATOM 711 C C . GLN A 1 86 ? -19.730 8.082 17.742 1.00 97.50 86 GLN A C 1
ATOM 713 O O . GLN A 1 86 ? -19.015 8.649 18.565 1.00 97.50 86 GLN A O 1
ATOM 718 N N . PHE A 1 87 ? -19.922 6.763 17.758 1.00 98.25 87 PHE A N 1
ATOM 719 C CA . PHE A 1 87 ? -19.353 5.884 18.776 1.00 98.25 87 PHE A CA 1
ATOM 720 C C . PHE A 1 87 ? -17.818 5.866 18.734 1.00 98.25 87 PHE A C 1
ATOM 722 O O . PHE A 1 87 ? -17.150 5.868 19.769 1.00 98.25 87 PHE A O 1
ATOM 729 N N . VAL A 1 88 ? -17.220 5.897 17.537 1.00 97.94 88 VAL A N 1
ATOM 730 C CA . VAL A 1 88 ? -15.757 5.994 17.408 1.00 97.94 88 VAL A CA 1
ATOM 731 C C . VAL A 1 88 ? -15.239 7.341 17.909 1.00 97.94 88 VAL A C 1
ATOM 733 O O . VAL A 1 88 ? -14.174 7.381 18.530 1.00 97.94 88 VAL A O 1
ATOM 736 N N . GLN A 1 89 ? -15.963 8.434 17.664 1.00 97.25 89 GLN A N 1
ATOM 737 C CA . GLN A 1 89 ? -15.596 9.744 18.198 1.00 97.25 89 GLN A CA 1
ATOM 738 C C . GLN A 1 89 ? -15.726 9.780 19.726 1.00 97.25 89 GLN A C 1
ATOM 740 O O . GLN A 1 89 ? -14.782 10.185 20.397 1.00 97.25 89 GLN A O 1
ATOM 745 N N . GLU A 1 90 ? -16.813 9.240 20.279 1.00 98.12 90 GLU A N 1
ATOM 746 C CA . GLU A 1 90 ? -17.000 9.087 21.725 1.00 98.12 90 GLU A CA 1
ATOM 747 C C . GLU A 1 90 ? -15.843 8.298 22.358 1.00 98.12 90 GLU A C 1
ATOM 749 O O . GLU A 1 90 ? -15.302 8.691 23.395 1.00 98.12 90 GLU A O 1
ATOM 754 N N . ALA A 1 91 ? -15.397 7.214 21.718 1.00 98.00 91 ALA A N 1
ATOM 755 C CA . ALA A 1 91 ? -14.257 6.437 22.191 1.00 98.00 91 ALA A CA 1
ATOM 756 C C . ALA A 1 91 ? -12.941 7.239 22.175 1.00 98.00 91 ALA A C 1
ATOM 758 O O . ALA A 1 91 ? -12.141 7.120 23.106 1.00 98.00 91 ALA A O 1
ATOM 759 N N . LYS A 1 92 ? -12.704 8.077 21.156 1.00 97.00 92 LYS A N 1
ATOM 760 C CA . LYS A 1 92 ? -11.534 8.977 21.107 1.00 97.00 92 LYS A CA 1
ATOM 761 C C . LYS A 1 92 ? -11.586 10.025 22.220 1.00 97.00 92 LYS A C 1
ATOM 763 O O . LYS A 1 92 ? -10.583 10.246 22.897 1.00 97.00 92 LYS A O 1
ATOM 768 N N . ASP A 1 93 ? -12.752 10.619 22.450 1.00 96.31 93 ASP A N 1
ATOM 769 C CA . ASP A 1 93 ? -12.939 11.650 23.472 1.00 96.31 93 ASP A CA 1
ATOM 770 C C . ASP A 1 93 ? -12.732 11.070 24.877 1.00 96.31 93 ASP A C 1
ATOM 772 O O . ASP A 1 93 ? -11.980 11.627 25.681 1.00 96.31 93 ASP A O 1
ATOM 776 N N . ASN A 1 94 ? -13.293 9.887 25.147 1.00 97.56 94 ASN A N 1
ATOM 777 C CA . ASN A 1 94 ? -13.085 9.170 26.405 1.00 97.56 94 ASN A CA 1
ATOM 778 C C . ASN A 1 94 ? -11.621 8.754 26.613 1.00 97.56 94 ASN A C 1
ATOM 780 O O . ASN A 1 94 ? -11.138 8.763 27.748 1.00 97.56 94 ASN A O 1
ATOM 784 N N . PHE A 1 95 ? -10.893 8.417 25.543 1.00 96.06 95 PHE A N 1
ATOM 785 C CA . PHE A 1 95 ? -9.454 8.158 25.624 1.00 96.06 95 PHE A CA 1
ATOM 786 C C . PHE A 1 95 ? -8.703 9.430 26.039 1.00 96.06 95 PHE A C 1
ATOM 788 O O . PHE A 1 95 ? -7.913 9.398 26.982 1.00 96.06 95 PHE A O 1
ATOM 795 N N . ASN A 1 96 ? -8.983 10.558 25.381 1.00 93.69 96 ASN A N 1
ATOM 796 C CA . ASN A 1 96 ? -8.331 11.844 25.648 1.00 93.69 96 ASN A CA 1
ATOM 797 C C . ASN A 1 96 ? -8.625 12.372 27.061 1.00 93.69 96 ASN A C 1
ATOM 799 O O . ASN A 1 96 ? -7.740 12.921 27.716 1.00 93.69 96 ASN A O 1
ATOM 803 N N . GLN A 1 97 ? -9.835 12.133 27.568 1.00 94.88 97 GLN A N 1
ATOM 804 C CA . GLN A 1 97 ? -10.246 12.456 28.939 1.00 94.88 97 GLN A CA 1
ATOM 805 C C . GLN A 1 97 ? -9.740 11.450 29.985 1.00 94.88 97 GLN A C 1
ATOM 807 O O . GLN A 1 97 ? -9.994 11.621 31.177 1.00 94.88 97 GLN A O 1
ATOM 812 N N . LYS A 1 98 ? -9.041 10.385 29.566 1.00 94.31 98 LYS A N 1
ATOM 813 C CA . LYS A 1 98 ? -8.585 9.286 30.433 1.00 94.31 98 LYS A CA 1
ATOM 814 C C . LYS A 1 98 ? -9.733 8.618 31.205 1.00 94.31 98 LYS A C 1
ATOM 816 O O . LYS A 1 98 ? -9.541 8.132 32.322 1.00 94.31 98 LYS A O 1
ATOM 821 N N . ASN A 1 99 ? -10.929 8.551 30.615 1.00 96.31 99 ASN A N 1
ATOM 822 C CA . ASN A 1 99 ? -12.089 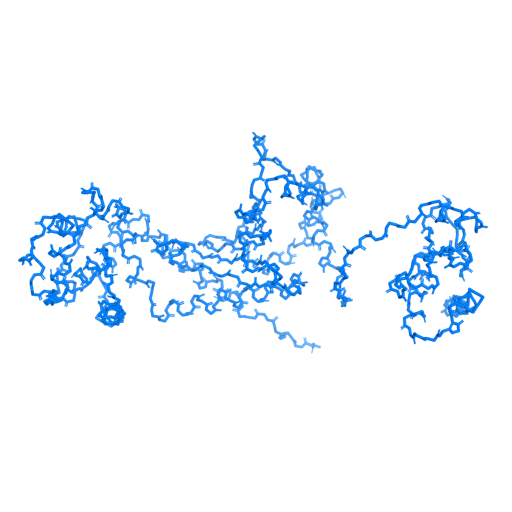7.903 31.222 1.00 96.31 99 ASN A CA 1
ATOM 823 C C . ASN A 1 99 ? -11.984 6.371 31.125 1.00 96.31 99 ASN A C 1
ATOM 825 O O . ASN A 1 99 ? -12.612 5.718 30.295 1.00 96.31 99 ASN A O 1
ATOM 829 N N . ILE A 1 100 ? -11.196 5.773 32.020 1.00 96.12 100 ILE A N 1
ATOM 830 C CA . ILE A 1 100 ? -10.941 4.323 32.059 1.00 96.12 100 ILE A CA 1
ATOM 831 C C . ILE A 1 100 ? -12.227 3.500 32.243 1.00 96.12 100 ILE A C 1
ATOM 833 O O . ILE A 1 100 ? -12.301 2.361 31.781 1.00 96.12 100 ILE A O 1
ATOM 837 N N . LYS A 1 101 ? -13.263 4.065 32.882 1.00 97.06 101 LYS A N 1
ATOM 838 C CA . LYS A 1 101 ? -14.543 3.369 33.091 1.00 97.06 101 LYS A CA 1
ATOM 839 C C . LYS A 1 101 ? -15.228 3.027 31.766 1.00 97.06 101 LYS A C 1
ATOM 841 O O . LYS A 1 101 ? -15.812 1.954 31.683 1.00 97.06 101 LYS A O 1
ATOM 846 N N . PHE A 1 102 ? -15.097 3.880 30.747 1.00 97.81 102 PHE A N 1
ATOM 847 C CA . PHE A 1 102 ? -15.667 3.660 29.413 1.00 97.81 102 PHE A CA 1
ATOM 848 C C . PHE A 1 102 ? -15.105 2.400 28.733 1.00 97.81 102 PHE A C 1
ATOM 850 O O . PHE A 1 102 ? -15.827 1.648 28.087 1.00 97.81 102 PHE A O 1
ATOM 857 N N . PHE A 1 103 ? -13.814 2.129 28.930 1.00 96.88 103 PHE A N 1
ATOM 858 C CA . PHE A 1 103 ? -13.118 0.992 28.317 1.00 96.88 103 PHE A CA 1
ATOM 859 C C . PHE A 1 103 ? -13.193 -0.298 29.148 1.00 96.88 103 PHE A C 1
ATOM 861 O O . PHE A 1 103 ? -12.821 -1.380 28.674 1.00 96.88 103 PHE A O 1
ATOM 868 N N . LYS A 1 104 ? -13.644 -0.193 30.404 1.00 94.69 104 LYS A N 1
ATOM 869 C CA . LYS A 1 104 ? -13.723 -1.312 31.344 1.00 94.69 104 LYS A CA 1
ATOM 870 C C . LYS A 1 104 ? -14.720 -2.358 30.835 1.00 94.69 104 LYS A C 1
ATOM 872 O O . LYS A 1 104 ? -15.793 -2.026 30.350 1.00 94.69 104 LYS A O 1
ATOM 877 N N . GLY A 1 105 ? -14.357 -3.633 30.953 1.00 93.31 105 GLY A N 1
ATOM 878 C CA . GLY A 1 105 ? -15.157 -4.758 30.445 1.00 93.31 105 GLY A CA 1
ATOM 879 C C . GLY A 1 105 ? -14.788 -5.188 29.023 1.00 93.31 105 GLY A C 1
ATOM 880 O O . GLY A 1 105 ? -15.066 -6.323 28.650 1.00 93.31 105 GLY A O 1
ATOM 881 N N . TYR A 1 106 ? -14.081 -4.340 28.270 1.00 94.81 106 TYR A N 1
ATOM 882 C CA . TYR A 1 106 ? -13.502 -4.703 26.976 1.00 94.81 106 TYR A CA 1
ATOM 883 C C . TYR A 1 106 ? -11.976 -4.799 27.070 1.00 94.81 106 TYR A C 1
ATOM 885 O O . TYR A 1 106 ? -11.384 -5.791 26.646 1.00 94.81 106 TYR A O 1
ATOM 893 N N . LEU A 1 107 ? -11.307 -3.808 27.656 1.00 92.69 107 LEU A N 1
ATOM 894 C CA . LEU A 1 107 ? -9.848 -3.806 27.802 1.00 92.69 107 LEU A CA 1
ATOM 895 C C . LEU A 1 107 ? -9.399 -4.387 29.153 1.00 92.69 107 LEU A C 1
ATOM 897 O O . LEU A 1 107 ? -10.120 -4.295 30.146 1.00 92.69 107 LEU A O 1
ATOM 901 N N . ASP A 1 108 ? -8.212 -4.997 29.174 1.00 90.31 108 ASP A N 1
ATOM 902 C CA . ASP A 1 108 ? -7.607 -5.549 30.391 1.00 90.31 108 ASP A CA 1
ATOM 903 C C . ASP A 1 108 ? -6.815 -4.494 31.176 1.00 90.31 108 ASP A C 1
ATOM 905 O O . ASP A 1 108 ? -6.591 -3.380 30.703 1.00 90.31 108 ASP A O 1
ATOM 909 N N . SER A 1 109 ? -6.364 -4.841 32.383 1.00 90.00 109 SER A N 1
ATOM 910 C CA . SER A 1 109 ? -5.675 -3.900 33.276 1.00 90.00 109 SER A CA 1
ATOM 911 C C . SER A 1 109 ? -4.433 -3.257 32.649 1.00 90.00 109 SER A C 1
ATOM 913 O O . SER A 1 109 ? -4.186 -2.077 32.878 1.00 90.00 109 SER A O 1
ATOM 915 N N . ASN A 1 110 ? -3.679 -3.996 31.828 1.00 87.12 110 ASN A N 1
ATOM 916 C CA . ASN A 1 110 ? -2.490 -3.476 31.151 1.00 87.12 110 ASN A CA 1
ATOM 917 C C . ASN A 1 110 ? -2.861 -2.422 30.095 1.00 87.12 110 ASN A C 1
ATOM 919 O O . ASN A 1 110 ? -2.307 -1.323 30.077 1.00 87.12 110 ASN A O 1
ATOM 923 N N . ALA A 1 111 ? -3.835 -2.723 29.234 1.00 88.94 111 ALA A N 1
ATOM 924 C CA . ALA A 1 111 ? -4.322 -1.781 28.234 1.00 88.94 111 ALA A CA 1
ATOM 925 C C . ALA A 1 111 ? -4.945 -0.532 28.879 1.00 88.94 111 ALA A C 1
ATOM 927 O O . ALA A 1 111 ? -4.674 0.582 28.434 1.00 88.94 111 ALA A O 1
ATOM 928 N N . LEU A 1 112 ? -5.728 -0.703 29.950 1.00 92.75 112 LEU A N 1
ATOM 929 C CA . LEU A 1 112 ? -6.322 0.403 30.706 1.00 92.75 112 LEU A CA 1
ATOM 930 C C . LEU A 1 112 ? -5.251 1.304 31.343 1.00 92.75 112 LEU A C 1
ATOM 932 O O . LEU A 1 112 ? -5.362 2.528 31.271 1.00 92.75 112 LEU A O 1
ATOM 936 N N . GLU A 1 113 ? -4.193 0.725 31.914 1.00 90.56 113 GLU A N 1
ATOM 937 C CA . GLU A 1 113 ? -3.092 1.508 32.480 1.00 90.56 113 GLU A CA 1
ATOM 938 C C . GLU A 1 113 ? -2.347 2.291 31.393 1.00 90.56 113 GLU A C 1
ATOM 940 O O . GLU A 1 113 ? -2.065 3.475 31.573 1.00 90.56 113 GLU A O 1
ATOM 945 N N . LYS A 1 114 ? -2.134 1.692 30.213 1.00 89.44 114 LYS A N 1
ATOM 946 C CA . LYS A 1 114 ? -1.541 2.388 29.060 1.00 89.44 114 LYS A CA 1
ATOM 947 C C . LYS A 1 114 ? -2.372 3.594 28.605 1.00 89.44 114 LYS A C 1
ATOM 949 O O . LYS A 1 114 ? -1.780 4.595 28.216 1.00 89.44 114 LYS A O 1
ATOM 954 N N . ILE A 1 115 ? -3.707 3.553 28.703 1.00 91.94 115 ILE A N 1
ATOM 955 C CA . ILE A 1 115 ? -4.565 4.735 28.474 1.00 91.94 115 ILE A CA 1
ATOM 956 C C . ILE A 1 115 ? -4.322 5.791 29.561 1.00 91.94 115 ILE A C 1
ATOM 958 O O . ILE A 1 115 ? -4.123 6.966 29.253 1.00 91.94 115 ILE A O 1
ATOM 962 N N . ARG A 1 116 ? -4.306 5.385 30.837 1.00 92.12 116 ARG A N 1
ATOM 963 C CA . ARG A 1 116 ? -4.161 6.298 31.982 1.00 92.12 116 ARG A CA 1
ATOM 964 C C . ARG A 1 116 ? -2.852 7.091 31.928 1.00 92.12 116 ARG A C 1
ATOM 966 O O . ARG A 1 116 ? -2.860 8.311 32.134 1.00 92.12 116 ARG A O 1
ATOM 973 N N . ILE A 1 117 ? -1.737 6.414 31.658 1.00 90.12 117 ILE A N 1
ATOM 974 C CA . ILE A 1 117 ? -0.401 7.027 31.692 1.00 90.12 117 ILE A CA 1
ATOM 975 C C . ILE A 1 117 ? -0.031 7.747 30.395 1.00 90.12 117 ILE A C 1
ATOM 977 O O . ILE A 1 117 ? 0.954 8.483 30.377 1.00 90.12 117 ILE A O 1
ATOM 981 N N . TYR A 1 118 ? -0.793 7.558 29.313 1.00 88.88 118 TYR A N 1
ATOM 982 C CA . TYR A 1 118 ? -0.466 8.166 28.030 1.00 88.88 118 TYR A CA 1
ATOM 983 C C . TYR A 1 118 ? -0.433 9.700 28.128 1.00 88.88 118 TYR A C 1
ATOM 985 O O . TYR A 1 118 ? -1.318 10.339 28.712 1.00 88.88 118 TYR A O 1
ATOM 993 N N . THR A 1 119 ? 0.611 10.288 27.546 1.00 86.25 119 THR A N 1
ATOM 994 C CA . THR A 1 119 ? 0.811 11.733 27.416 1.00 86.25 119 THR A CA 1
ATOM 995 C C . THR A 1 119 ? 1.382 12.040 26.034 1.00 86.25 119 THR A C 1
ATOM 997 O O . THR A 1 119 ? 2.162 11.267 25.474 1.00 86.25 119 THR A O 1
ATOM 1000 N N . THR A 1 120 ? 0.985 13.169 25.448 1.00 83.31 120 THR A N 1
ATOM 1001 C CA . THR A 1 120 ? 1.559 13.649 24.186 1.00 83.31 120 THR A CA 1
ATOM 1002 C C . THR A 1 120 ? 2.610 14.716 24.466 1.00 83.31 120 THR A C 1
ATOM 1004 O O . THR A 1 120 ? 2.488 15.491 25.410 1.00 83.31 120 THR A O 1
ATOM 1007 N N . LYS A 1 121 ? 3.644 14.809 23.618 1.00 76.38 121 LYS A N 1
ATOM 1008 C CA . LYS A 1 121 ? 4.764 15.758 23.803 1.00 76.38 121 LYS A CA 1
ATOM 1009 C C . LYS A 1 121 ? 4.345 17.243 23.862 1.00 76.38 121 LYS A C 1
ATOM 1011 O O . LYS A 1 121 ? 5.165 18.072 24.234 1.00 76.38 121 LYS A O 1
ATOM 1016 N N . LYS A 1 122 ? 3.118 17.589 23.446 1.00 77.06 122 LYS A N 1
ATOM 1017 C CA . LYS A 1 122 ? 2.593 18.968 23.370 1.00 77.06 122 LYS A CA 1
ATOM 1018 C C . LYS A 1 122 ? 1.112 19.088 23.775 1.00 77.06 122 LYS A C 1
ATOM 1020 O O . LYS A 1 122 ? 0.435 19.979 23.276 1.00 77.06 122 LYS A O 1
ATOM 1025 N N . ASN A 1 123 ? 0.578 18.171 24.589 1.00 70.88 123 ASN A N 1
ATOM 1026 C CA . ASN A 1 123 ? -0.867 18.097 24.893 1.00 70.88 123 ASN A CA 1
ATOM 1027 C C . ASN A 1 123 ? -1.777 18.078 23.641 1.00 70.88 123 ASN A C 1
ATOM 1029 O O . ASN A 1 123 ? -2.925 18.505 23.685 1.00 70.88 123 ASN A O 1
ATOM 1033 N N . GLY A 1 124 ? -1.258 17.593 22.510 1.00 81.38 124 GLY A N 1
ATOM 1034 C CA . GLY A 1 124 ? -2.027 17.409 21.284 1.00 81.38 124 GLY A CA 1
ATOM 1035 C C . GLY A 1 124 ? -2.900 16.157 21.340 1.00 81.38 124 GLY A C 1
ATOM 1036 O O . GLY A 1 124 ? -2.629 15.242 22.120 1.00 81.38 124 GLY A O 1
ATOM 1037 N N . ASP A 1 125 ? -3.907 16.109 20.473 1.00 87.50 125 ASP A N 1
ATOM 1038 C CA . ASP A 1 125 ? -4.765 14.941 20.285 1.00 87.50 125 ASP A CA 1
ATOM 1039 C C . ASP A 1 125 ? -3.977 13.788 19.618 1.00 87.50 125 ASP A C 1
ATOM 1041 O O . ASP A 1 125 ? -3.506 13.948 18.484 1.00 87.50 125 ASP A O 1
ATOM 1045 N N . PRO A 1 126 ? -3.823 12.616 20.269 1.00 89.81 126 PRO A N 1
ATOM 1046 C CA . PRO A 1 126 ? -3.179 11.448 19.667 1.00 89.81 126 PRO A CA 1
ATOM 1047 C C . PRO A 1 126 ? -3.891 10.919 18.420 1.00 89.81 126 PRO A C 1
ATOM 1049 O O . PRO A 1 126 ? -3.293 10.154 17.657 1.00 89.81 126 PRO A O 1
ATOM 1052 N N . PHE A 1 127 ? -5.149 11.307 18.201 1.00 91.94 127 PHE A N 1
ATOM 1053 C CA . PHE A 1 127 ? -5.949 10.893 17.055 1.00 91.94 127 PHE A CA 1
ATOM 1054 C C . PHE A 1 127 ? -5.974 11.920 15.915 1.00 91.94 127 PHE A C 1
ATOM 1056 O O . PHE A 1 127 ? -6.685 11.707 14.932 1.00 91.94 127 PHE A O 1
ATOM 1063 N N . LEU A 1 128 ? -5.156 12.980 15.975 1.00 87.06 128 LEU A N 1
ATOM 1064 C CA . LEU A 1 128 ? -5.148 14.060 14.979 1.00 87.06 128 LEU A CA 1
ATOM 1065 C C . LEU A 1 128 ? -4.897 13.569 13.539 1.00 87.06 128 LEU A C 1
ATOM 1067 O O . LEU A 1 128 ? -5.523 14.064 12.602 1.00 87.06 128 LEU A O 1
ATOM 1071 N N . SER A 1 129 ? -4.023 12.573 13.356 1.00 82.75 129 SER A N 1
ATOM 1072 C CA . SER A 1 129 ? -3.745 11.945 12.048 1.00 82.75 129 SER A CA 1
ATOM 1073 C C . SER A 1 129 ? -4.802 10.909 11.627 1.00 82.75 129 SER A C 1
ATOM 1075 O O . SER A 1 129 ? -4.740 10.367 10.527 1.00 82.75 129 SER A O 1
ATOM 1077 N N . TYR A 1 130 ? -5.798 10.645 12.478 1.00 86.56 130 TYR A N 1
ATOM 1078 C CA . TYR A 1 130 ? -6.819 9.604 12.326 1.00 86.56 130 TYR A CA 1
ATOM 1079 C C . TYR A 1 130 ? -8.234 10.191 12.203 1.00 86.56 130 TYR A C 1
ATOM 1081 O O . TYR A 1 130 ? -9.206 9.655 12.746 1.00 86.56 130 TYR A O 1
ATOM 1089 N N . LYS A 1 131 ? -8.359 11.313 11.484 1.00 84.88 131 LYS A N 1
ATOM 1090 C CA . LYS A 1 131 ? -9.661 11.906 11.131 1.00 84.88 131 LYS A CA 1
ATOM 1091 C C . LYS A 1 131 ? -10.443 11.035 10.151 1.00 84.88 131 LYS A C 1
ATOM 1093 O O . LYS A 1 131 ? -11.650 10.921 10.287 1.00 84.88 131 LYS A O 1
ATOM 1098 N N . ASN A 1 132 ? -9.750 10.401 9.205 1.00 91.25 132 ASN A N 1
ATOM 1099 C CA . ASN A 1 132 ? -10.357 9.456 8.274 1.00 91.25 132 ASN A CA 1
ATOM 1100 C C . ASN A 1 132 ? -10.502 8.071 8.950 1.00 91.25 132 ASN A C 1
ATOM 1102 O O . ASN A 1 132 ? -9.471 7.457 9.261 1.00 91.25 132 ASN A O 1
ATOM 1106 N N . PRO A 1 133 ? -11.732 7.553 9.154 1.00 95.19 133 PRO A N 1
ATOM 1107 C CA . PRO A 1 133 ? -11.962 6.244 9.767 1.00 95.19 133 PRO A CA 1
ATOM 1108 C C . PRO A 1 133 ? -11.290 5.084 9.025 1.00 95.19 133 PRO A C 1
ATOM 1110 O O . PRO A 1 133 ? -10.830 4.141 9.668 1.00 95.19 133 PRO A O 1
ATOM 1113 N N . PHE A 1 134 ? -11.132 5.171 7.700 1.00 96.38 134 PHE A N 1
ATOM 1114 C CA . PHE A 1 134 ? -10.415 4.165 6.912 1.00 96.38 134 PHE A CA 1
ATOM 1115 C C . PHE A 1 134 ? -8.988 3.944 7.431 1.00 96.38 134 PHE A C 1
ATOM 1117 O O . PHE A 1 134 ? -8.566 2.804 7.628 1.00 96.38 134 PHE A O 1
ATOM 1124 N N . ARG A 1 135 ? -8.264 5.022 7.772 1.00 94.62 135 ARG A N 1
ATOM 1125 C CA . ARG A 1 135 ? -6.894 4.925 8.314 1.00 94.62 135 ARG A CA 1
ATOM 1126 C C . ARG A 1 135 ? -6.843 4.206 9.661 1.00 94.62 135 ARG A C 1
ATOM 1128 O O . ARG A 1 135 ? -5.831 3.602 10.030 1.00 94.62 135 ARG A O 1
ATOM 1135 N N . ILE A 1 136 ? -7.941 4.248 10.412 1.00 94.69 136 ILE A N 1
ATOM 1136 C CA . ILE A 1 136 ? -8.090 3.487 11.650 1.00 94.69 136 ILE A CA 1
ATOM 1137 C C . ILE A 1 136 ? -8.387 2.028 11.311 1.00 94.69 136 ILE A C 1
ATOM 1139 O O . ILE A 1 136 ? -7.704 1.152 11.826 1.00 94.69 136 ILE A O 1
ATOM 1143 N N . PHE A 1 137 ? -9.349 1.745 10.440 1.00 96.19 137 PHE A N 1
ATOM 1144 C CA . PHE A 1 137 ? -9.954 0.413 10.367 1.00 96.19 137 PHE A CA 1
ATOM 1145 C C . PHE A 1 137 ? -9.515 -0.466 9.193 1.00 96.19 137 PHE A C 1
ATOM 1147 O O . PHE A 1 137 ? -9.860 -1.645 9.192 1.00 96.19 137 PHE A O 1
ATOM 1154 N N . TYR A 1 138 ? -8.697 0.018 8.249 1.00 95.38 138 TYR A N 1
ATOM 1155 C CA . TYR A 1 138 ? -8.232 -0.801 7.114 1.00 95.38 138 TYR A CA 1
ATOM 1156 C C . TYR A 1 138 ? -7.591 -2.128 7.562 1.00 95.38 138 TYR A C 1
ATOM 1158 O O . TYR A 1 138 ? -7.724 -3.147 6.889 1.00 95.38 138 TYR A O 1
ATOM 1166 N N . VAL A 1 139 ? -6.934 -2.138 8.728 1.00 93.69 139 VAL A N 1
ATOM 1167 C CA . VAL A 1 139 ? -6.289 -3.320 9.324 1.00 93.69 139 VAL A CA 1
ATOM 1168 C C . VAL A 1 139 ? -7.263 -4.448 9.664 1.00 93.69 139 VAL A C 1
ATOM 1170 O O . VAL A 1 139 ? -6.844 -5.602 9.703 1.00 93.69 139 VAL A O 1
ATOM 1173 N N . TYR A 1 140 ? -8.551 -4.159 9.875 1.00 95.31 140 TYR A N 1
ATOM 1174 C CA . TYR A 1 140 ? -9.564 -5.197 10.111 1.00 95.31 140 TYR A CA 1
ATOM 1175 C C . TYR A 1 140 ? -9.810 -6.036 8.862 1.00 95.31 140 TYR A C 1
ATOM 1177 O O . TYR A 1 140 ? -10.190 -7.200 8.961 1.00 95.31 140 TYR A O 1
ATOM 1185 N N . PHE A 1 141 ? -9.536 -5.459 7.694 1.00 96.00 141 PHE A N 1
ATOM 1186 C CA . PHE A 1 141 ? -9.696 -6.115 6.408 1.00 96.00 141 PHE A CA 1
ATOM 1187 C C . PHE A 1 141 ? -8.350 -6.570 5.833 1.00 96.00 141 PHE A C 1
ATOM 1189 O O . PHE A 1 141 ? -8.273 -7.649 5.261 1.00 96.00 141 PHE A O 1
ATOM 1196 N N . TYR A 1 142 ? -7.271 -5.800 6.026 1.00 95.38 142 TYR A N 1
ATOM 1197 C CA . TYR A 1 142 ? -5.925 -6.121 5.539 1.00 95.38 142 TYR A CA 1
ATOM 1198 C C . TYR A 1 142 ? -5.030 -6.760 6.611 1.00 95.38 142 TYR A C 1
ATOM 1200 O O . TYR A 1 142 ? -4.156 -6.118 7.203 1.00 95.38 142 TYR A O 1
ATOM 1208 N N . ASN A 1 143 ? -5.229 -8.052 6.853 1.00 91.62 143 ASN A N 1
ATOM 1209 C CA . ASN A 1 143 ? -4.471 -8.850 7.819 1.00 91.62 143 ASN A CA 1
ATOM 1210 C C . ASN A 1 143 ? -4.380 -10.320 7.365 1.00 91.62 143 ASN A C 1
ATOM 1212 O O . ASN A 1 143 ? -4.812 -10.658 6.261 1.00 91.62 143 ASN A O 1
ATOM 1216 N N . GLY A 1 144 ? -3.764 -11.169 8.195 1.00 89.56 144 GLY A N 1
ATOM 1217 C CA . GLY A 1 144 ? -3.762 -12.624 8.028 1.00 89.56 144 GLY A CA 1
ATOM 1218 C C . GLY A 1 144 ? -3.354 -13.102 6.631 1.00 89.56 144 GLY A C 1
ATOM 1219 O O . GLY A 1 144 ? -2.345 -12.662 6.068 1.00 89.56 144 GLY A O 1
ATOM 1220 N N . GLU A 1 145 ? -4.161 -14.010 6.084 1.00 91.62 145 GLU A N 1
ATOM 1221 C CA . GLU A 1 145 ? -3.948 -14.615 4.770 1.00 91.62 145 GLU A CA 1
ATOM 1222 C C . GLU A 1 145 ? -3.969 -13.583 3.643 1.00 91.62 145 GLU A C 1
ATOM 1224 O O . GLU A 1 145 ? -3.063 -13.597 2.816 1.00 91.62 145 GLU A O 1
ATOM 1229 N N . LEU A 1 146 ? -4.902 -12.623 3.652 1.00 93.88 146 LEU A N 1
ATOM 1230 C CA . LEU A 1 146 ? -4.968 -11.594 2.611 1.00 93.88 146 LEU A CA 1
ATOM 1231 C C . LEU A 1 146 ? -3.643 -10.834 2.498 1.00 93.88 146 LEU A C 1
ATOM 1233 O O . LEU A 1 146 ? -3.097 -10.687 1.407 1.00 93.88 146 LEU A O 1
ATOM 1237 N N . LYS A 1 147 ? -3.082 -10.399 3.631 1.00 93.75 147 LYS A N 1
ATOM 1238 C CA . LYS A 1 147 ? -1.796 -9.692 3.653 1.00 93.75 147 LYS A CA 1
ATOM 1239 C C . LYS A 1 147 ? -0.646 -10.569 3.148 1.00 93.75 147 LYS A C 1
ATOM 1241 O O . LYS A 1 147 ? 0.234 -10.068 2.445 1.00 93.75 147 LYS A O 1
ATOM 1246 N N . LYS A 1 148 ? -0.644 -11.863 3.488 1.00 94.12 148 LYS A N 1
ATOM 1247 C CA . LYS A 1 148 ? 0.349 -12.832 2.998 1.00 94.12 148 LYS A CA 1
ATOM 1248 C C . LYS A 1 148 ? 0.231 -13.016 1.483 1.00 94.12 148 LYS A C 1
ATOM 1250 O O . LYS A 1 148 ? 1.235 -12.883 0.791 1.00 94.12 148 LYS A O 1
ATOM 1255 N N . THR A 1 149 ? -0.977 -13.235 0.975 1.00 95.56 149 THR A N 1
ATOM 1256 C CA . THR A 1 149 ? -1.268 -13.425 -0.450 1.00 95.56 149 THR A CA 1
ATOM 1257 C C . THR A 1 149 ? -0.909 -12.187 -1.265 1.00 95.56 149 THR A C 1
ATOM 1259 O O . THR A 1 149 ? -0.167 -12.302 -2.235 1.00 95.56 149 THR A O 1
ATOM 1262 N N . THR A 1 150 ? -1.302 -10.985 -0.821 1.00 97.06 150 THR A N 1
ATOM 1263 C CA . THR A 1 150 ? -0.890 -9.721 -1.456 1.00 97.06 150 THR A CA 1
ATOM 1264 C C . THR A 1 150 ? 0.630 -9.612 -1.553 1.00 97.06 150 THR A C 1
ATOM 1266 O O . THR A 1 150 ? 1.153 -9.247 -2.603 1.00 97.06 150 THR A O 1
ATOM 1269 N N . LYS A 1 151 ? 1.360 -9.964 -0.484 1.00 96.94 151 LYS A N 1
ATOM 1270 C CA . LYS A 1 151 ? 2.828 -9.951 -0.487 1.00 96.94 151 LYS A CA 1
ATOM 1271 C C . LYS A 1 151 ? 3.395 -10.929 -1.520 1.00 96.94 151 LYS A C 1
ATOM 1273 O O . LYS A 1 151 ? 4.287 -10.558 -2.276 1.00 96.94 151 LYS A O 1
ATOM 127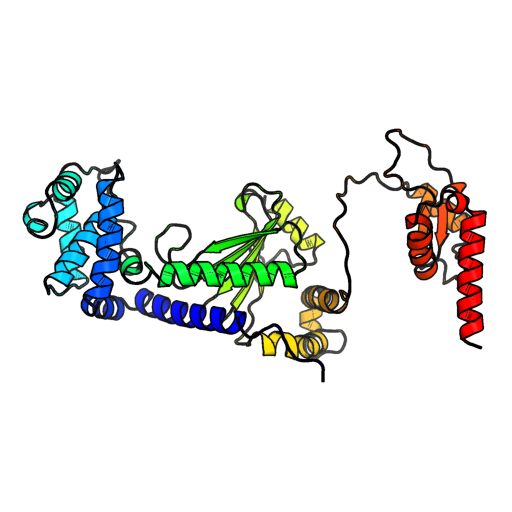8 N N . THR A 1 152 ? 2.902 -12.164 -1.538 1.00 95.94 152 THR A N 1
ATOM 1279 C CA . THR A 1 152 ? 3.342 -13.198 -2.485 1.00 95.94 152 THR A CA 1
ATOM 1280 C C . THR A 1 152 ? 3.119 -12.752 -3.926 1.00 95.94 152 THR A C 1
ATOM 1282 O O . THR A 1 152 ? 4.045 -12.811 -4.728 1.00 95.94 152 THR A O 1
ATOM 1285 N N . TYR A 1 153 ? 1.930 -12.238 -4.234 1.00 95.56 153 TYR A N 1
ATOM 1286 C CA . TYR A 1 153 ? 1.556 -11.825 -5.585 1.00 95.56 153 TYR A CA 1
ATOM 1287 C C . TYR A 1 153 ? 2.362 -10.622 -6.067 1.00 95.56 153 TYR A C 1
ATOM 1289 O O . TYR A 1 153 ? 2.882 -10.648 -7.176 1.00 95.56 153 TYR A O 1
ATOM 1297 N N . LEU A 1 154 ? 2.551 -9.602 -5.224 1.00 95.75 154 LEU A N 1
ATOM 1298 C CA . LEU A 1 154 ? 3.384 -8.452 -5.585 1.00 95.75 154 LEU A CA 1
ATOM 1299 C C . LEU A 1 154 ? 4.846 -8.843 -5.836 1.00 95.75 154 LEU A C 1
ATOM 1301 O O . LEU A 1 154 ? 5.457 -8.295 -6.748 1.00 95.75 154 LEU A O 1
ATOM 1305 N N . ASN A 1 155 ? 5.408 -9.779 -5.058 1.00 94.50 155 ASN A N 1
ATOM 1306 C CA . ASN A 1 155 ? 6.763 -10.273 -5.323 1.00 94.50 155 ASN A CA 1
ATOM 1307 C C . ASN A 1 155 ? 6.820 -11.034 -6.646 1.00 94.50 155 ASN A C 1
ATOM 1309 O O . ASN A 1 155 ? 7.671 -10.725 -7.464 1.00 94.50 155 ASN A O 1
ATOM 1313 N N . ALA A 1 156 ? 5.878 -11.948 -6.894 1.00 88.00 156 ALA A N 1
ATOM 1314 C CA . ALA A 1 156 ? 5.844 -12.707 -8.142 1.00 88.00 156 ALA A CA 1
ATOM 1315 C C . ALA A 1 156 ? 5.725 -11.795 -9.377 1.00 88.00 156 ALA A C 1
ATOM 1317 O O . ALA A 1 156 ? 6.414 -12.009 -10.369 1.00 88.00 156 ALA A O 1
ATOM 1318 N N . ILE A 1 157 ? 4.900 -10.743 -9.300 1.00 86.25 157 ILE A N 1
ATOM 1319 C CA . ILE A 1 157 ? 4.809 -9.723 -10.354 1.00 86.25 157 ILE A CA 1
ATOM 1320 C C . ILE A 1 157 ? 6.145 -8.982 -10.498 1.00 86.25 157 ILE A C 1
ATOM 1322 O O . ILE A 1 157 ? 6.610 -8.774 -11.613 1.00 86.25 157 ILE A O 1
ATOM 1326 N N . GLY A 1 158 ? 6.775 -8.577 -9.392 1.00 84.31 158 GLY A N 1
ATOM 1327 C CA . GLY A 1 158 ? 8.062 -7.879 -9.420 1.00 84.31 158 GLY A CA 1
ATOM 1328 C C . GLY A 1 158 ? 9.193 -8.714 -10.022 1.00 84.31 158 GLY A C 1
ATOM 1329 O O . GLY A 1 158 ? 9.942 -8.210 -10.855 1.00 84.31 158 GLY A O 1
ATOM 1330 N N . ASP A 1 159 ? 9.272 -9.992 -9.660 1.00 83.69 159 ASP A N 1
ATOM 1331 C CA . ASP A 1 159 ? 10.257 -10.937 -10.188 1.00 83.69 159 ASP A CA 1
ATOM 1332 C C . ASP A 1 159 ? 10.051 -11.161 -11.694 1.00 83.69 159 ASP A C 1
ATOM 1334 O O . ASP A 1 159 ? 11.012 -11.157 -12.468 1.00 83.69 159 ASP A O 1
ATOM 1338 N N . GLU A 1 160 ? 8.793 -11.269 -12.133 1.00 80.69 160 GLU A N 1
ATOM 1339 C CA . GLU A 1 160 ? 8.463 -11.359 -13.556 1.00 80.69 160 GLU A CA 1
ATOM 1340 C C . GLU A 1 160 ? 8.829 -10.068 -14.308 1.00 80.69 160 GLU A C 1
ATOM 1342 O O . GLU A 1 160 ? 9.366 -10.135 -15.416 1.00 80.69 160 GLU A O 1
ATOM 1347 N N . LEU A 1 161 ? 8.613 -8.890 -13.709 1.00 75.56 161 LEU A N 1
ATOM 1348 C CA . LEU A 1 161 ? 9.033 -7.612 -14.293 1.00 75.56 161 LEU A CA 1
ATOM 1349 C C . LEU A 1 161 ? 10.559 -7.528 -14.434 1.00 75.56 161 LEU A C 1
ATOM 1351 O O . LEU A 1 161 ? 11.038 -7.139 -15.496 1.00 75.56 161 LEU A O 1
ATOM 1355 N N . ILE A 1 162 ? 11.326 -7.923 -13.411 1.00 74.50 162 ILE A N 1
ATOM 1356 C CA . ILE A 1 162 ? 12.798 -7.969 -13.478 1.00 74.50 162 ILE A CA 1
ATOM 1357 C C . ILE A 1 162 ? 13.251 -8.867 -14.630 1.00 74.50 162 ILE A C 1
ATOM 1359 O O . ILE A 1 162 ? 14.088 -8.458 -15.438 1.00 74.50 162 ILE A O 1
ATOM 1363 N N . LYS A 1 163 ? 12.668 -10.067 -14.731 1.00 75.19 163 LYS A N 1
ATOM 1364 C CA . LYS A 1 163 ? 12.994 -11.045 -15.770 1.00 75.19 163 LYS A CA 1
ATOM 1365 C C . LYS A 1 163 ? 12.694 -10.509 -17.170 1.00 75.19 163 LYS A C 1
ATOM 1367 O O . LYS A 1 163 ? 13.557 -10.573 -18.041 1.00 75.19 163 LYS A O 1
ATOM 1372 N N . ARG A 1 164 ? 11.494 -9.965 -17.396 1.00 68.62 164 ARG A N 1
ATOM 1373 C CA . ARG A 1 164 ? 11.070 -9.469 -18.720 1.00 68.62 164 ARG A CA 1
ATOM 1374 C C . ARG A 1 164 ? 11.812 -8.223 -19.170 1.00 68.62 164 ARG A C 1
ATOM 1376 O O . ARG A 1 164 ? 12.033 -8.053 -20.363 1.00 68.62 164 ARG A O 1
ATOM 1383 N N . LEU A 1 165 ? 12.185 -7.360 -18.229 1.00 62.97 165 LEU A N 1
ATOM 1384 C CA . LEU A 1 165 ? 12.938 -6.139 -18.509 1.00 62.97 165 LEU A CA 1
ATOM 1385 C C . LEU A 1 165 ? 14.458 -6.375 -18.537 1.00 62.97 165 LEU A C 1
ATOM 1387 O O . LEU A 1 165 ? 15.210 -5.421 -18.725 1.00 62.97 165 LEU A O 1
ATOM 1391 N N . ASN A 1 166 ? 14.913 -7.623 -18.349 1.00 59.88 166 ASN A N 1
ATOM 1392 C CA . ASN A 1 166 ? 16.325 -8.009 -18.283 1.00 59.88 166 ASN A CA 1
ATOM 1393 C C . ASN A 1 166 ? 17.133 -7.156 -17.280 1.00 59.88 166 ASN A C 1
ATOM 1395 O O . ASN A 1 166 ? 18.269 -6.751 -17.535 1.00 59.88 166 ASN A O 1
ATOM 1399 N N . LEU A 1 167 ? 16.525 -6.854 -16.129 1.00 63.16 167 LEU A N 1
ATOM 1400 C CA . LEU A 1 167 ? 17.100 -6.003 -15.086 1.00 63.16 167 LEU A CA 1
ATOM 1401 C C . LEU A 1 167 ? 17.990 -6.823 -14.145 1.00 63.16 167 LEU A C 1
ATOM 1403 O O . LEU A 1 167 ? 17.698 -6.973 -12.957 1.00 63.16 167 LEU A O 1
ATOM 1407 N N . ASN A 1 168 ? 19.073 -7.380 -14.688 1.00 67.56 168 ASN A N 1
ATOM 1408 C CA . ASN A 1 168 ? 20.056 -8.126 -13.900 1.00 67.56 168 ASN A CA 1
ATOM 1409 C C . ASN A 1 168 ? 20.596 -7.246 -12.760 1.00 67.56 168 ASN A C 1
ATOM 1411 O O . ASN A 1 168 ? 20.840 -6.059 -12.960 1.00 67.56 168 ASN A O 1
ATOM 1415 N N . ASP A 1 169 ? 20.745 -7.813 -11.562 1.00 72.94 169 ASP A N 1
ATOM 1416 C CA . ASP A 1 169 ? 21.162 -7.095 -10.349 1.00 72.94 169 ASP A CA 1
ATOM 1417 C C . ASP A 1 169 ? 20.210 -5.970 -9.903 1.00 72.94 169 ASP A C 1
ATOM 1419 O O . ASP A 1 169 ? 20.640 -4.973 -9.319 1.00 72.94 169 ASP A O 1
ATOM 1423 N N . TRP A 1 170 ? 18.904 -6.114 -10.143 1.00 83.81 170 TRP A N 1
ATOM 1424 C CA . TRP A 1 170 ? 17.861 -5.283 -9.532 1.00 83.81 170 TRP A CA 1
ATOM 1425 C C . TRP A 1 170 ? 17.097 -6.054 -8.460 1.00 83.81 170 TRP A C 1
ATOM 1427 O O . TRP A 1 170 ? 17.076 -7.282 -8.434 1.00 83.81 170 TRP A O 1
ATOM 1437 N N . VAL A 1 171 ? 16.466 -5.314 -7.554 1.00 84.31 171 VAL A N 1
ATOM 1438 C CA . VAL A 1 171 ? 15.656 -5.868 -6.469 1.00 84.31 171 VAL A CA 1
ATOM 1439 C C . VAL A 1 171 ? 14.255 -5.281 -6.473 1.00 84.31 171 VAL A C 1
ATOM 1441 O O . VAL A 1 171 ? 14.044 -4.113 -6.810 1.00 84.31 171 VAL A O 1
ATOM 1444 N N . THR A 1 172 ? 13.304 -6.106 -6.043 1.00 89.75 172 THR A N 1
ATOM 1445 C CA . THR A 1 172 ? 11.894 -5.753 -5.902 1.00 89.75 172 THR A CA 1
ATOM 1446 C C . THR A 1 172 ? 11.612 -5.209 -4.504 1.00 89.75 172 THR A C 1
ATOM 1448 O O . THR A 1 172 ? 11.891 -5.849 -3.489 1.00 89.75 172 THR A O 1
ATOM 1451 N N . ARG A 1 173 ? 10.965 -4.047 -4.437 1.00 94.19 173 ARG A N 1
ATOM 1452 C CA . ARG A 1 173 ? 10.291 -3.531 -3.246 1.00 94.19 173 ARG A CA 1
ATOM 1453 C C . ARG A 1 173 ? 8.796 -3.493 -3.498 1.00 94.19 173 ARG A C 1
ATOM 1455 O O . ARG A 1 173 ? 8.339 -2.998 -4.519 1.00 94.19 173 ARG A O 1
ATOM 1462 N N . ILE A 1 174 ? 8.029 -3.964 -2.526 1.00 95.62 174 ILE A N 1
ATOM 1463 C CA . ILE A 1 174 ? 6.573 -4.052 -2.625 1.00 95.62 174 ILE A CA 1
ATOM 1464 C C . ILE A 1 174 ? 5.901 -3.224 -1.536 1.00 95.62 174 ILE A C 1
ATOM 1466 O O . ILE A 1 174 ? 6.395 -3.123 -0.410 1.00 95.62 174 ILE A O 1
ATOM 1470 N N . VAL A 1 175 ? 4.744 -2.664 -1.862 1.00 96.25 175 VAL A N 1
ATOM 1471 C CA . VAL A 1 175 ? 3.874 -1.960 -0.923 1.00 96.25 175 VAL A CA 1
ATOM 1472 C C . VAL A 1 175 ? 2.437 -2.390 -1.185 1.00 96.25 175 VAL A C 1
ATOM 1474 O O . VAL A 1 175 ? 1.862 -2.087 -2.226 1.00 96.25 175 VAL A O 1
ATOM 1477 N N . GLY A 1 176 ? 1.858 -3.117 -0.230 1.00 97.06 176 GLY A N 1
ATOM 1478 C CA . GLY A 1 176 ? 0.445 -3.493 -0.264 1.00 97.06 176 GLY A CA 1
ATOM 1479 C C . GLY A 1 176 ? -0.450 -2.443 0.394 1.00 97.06 176 GLY A C 1
ATOM 1480 O O . GLY A 1 176 ? -0.030 -1.320 0.668 1.00 97.06 176 GLY A O 1
ATOM 1481 N N . PHE A 1 177 ? -1.672 -2.836 0.740 1.00 97.44 177 PHE A N 1
ATOM 1482 C CA . PHE A 1 177 ? -2.722 -1.929 1.224 1.00 97.44 177 PHE A CA 1
ATOM 1483 C C . PHE A 1 177 ? -2.457 -1.266 2.584 1.00 97.44 177 PHE A C 1
ATOM 1485 O O . PHE A 1 177 ? -3.225 -0.414 3.008 1.00 97.44 177 PHE A O 1
ATOM 1492 N N . ASN A 1 178 ? -1.365 -1.599 3.280 1.00 93.81 178 ASN A N 1
ATOM 1493 C CA . ASN A 1 178 ? -0.922 -0.839 4.452 1.00 93.81 178 ASN A CA 1
ATOM 1494 C C . ASN A 1 178 ? -0.330 0.530 4.080 1.00 93.81 178 ASN A C 1
ATOM 1496 O O . ASN A 1 178 ? -0.382 1.455 4.890 1.00 93.81 178 ASN A O 1
ATOM 1500 N N . GLY A 1 179 ? 0.235 0.663 2.878 1.00 92.88 179 GLY A N 1
ATOM 1501 C CA . GLY A 1 179 ? 0.975 1.853 2.469 1.00 92.88 179 GLY A CA 1
ATOM 1502 C C . GLY A 1 179 ? 2.305 2.027 3.207 1.00 92.88 179 GLY A C 1
ATOM 1503 O O . GLY A 1 179 ? 2.642 1.298 4.143 1.00 92.88 179 GLY A O 1
ATOM 1504 N N . THR A 1 180 ? 3.091 3.014 2.784 1.00 85.75 180 THR A N 1
ATOM 1505 C CA . THR A 1 180 ? 4.446 3.259 3.316 1.00 85.75 180 THR A CA 1
ATOM 1506 C C . THR A 1 180 ? 4.447 3.696 4.778 1.00 85.75 180 THR A C 1
ATOM 1508 O O . THR A 1 180 ? 5.352 3.338 5.528 1.00 85.75 180 THR A O 1
ATOM 1511 N N . GLN A 1 181 ? 3.414 4.427 5.198 1.00 86.12 181 GLN A N 1
ATOM 1512 C CA . GLN A 1 181 ? 3.269 4.947 6.561 1.00 86.12 181 GLN A CA 1
ATOM 1513 C C . GLN A 1 181 ? 2.383 4.069 7.461 1.00 86.12 181 GLN A C 1
ATOM 1515 O O . GLN A 1 181 ? 2.175 4.398 8.626 1.00 86.12 181 GLN A O 1
ATOM 1520 N N . ASN A 1 182 ? 1.901 2.921 6.964 1.00 87.94 182 ASN A N 1
ATOM 1521 C CA . ASN A 1 182 ? 0.932 2.060 7.659 1.00 87.94 182 ASN A CA 1
ATOM 1522 C C . ASN A 1 182 ? -0.394 2.767 7.994 1.00 87.94 182 ASN A C 1
ATOM 1524 O O . ASN A 1 182 ? -1.053 2.434 8.984 1.00 87.94 182 ASN A O 1
ATOM 1528 N N . GLU A 1 183 ? -0.793 3.720 7.157 1.00 89.56 183 GLU A N 1
ATOM 1529 C CA . GLU A 1 183 ? -2.050 4.462 7.283 1.00 89.56 183 GLU A CA 1
ATOM 1530 C C . GLU A 1 183 ? -3.173 3.894 6.411 1.00 89.56 183 GLU A C 1
ATOM 1532 O O . GLU A 1 183 ? -4.290 4.392 6.467 1.00 89.56 183 GLU A O 1
ATOM 1537 N N . GLY A 1 184 ? -2.906 2.836 5.647 1.00 93.12 184 GLY A N 1
ATOM 1538 C CA . GLY A 1 184 ? -3.864 2.292 4.696 1.00 93.12 184 GLY A CA 1
ATOM 1539 C C . GLY A 1 184 ? -3.803 3.020 3.354 1.00 93.12 184 GLY A C 1
ATOM 1540 O O . GLY A 1 184 ? -3.580 4.228 3.291 1.00 93.12 184 GLY A O 1
ATOM 1541 N N . GLN A 1 185 ? -4.004 2.277 2.274 1.00 95.38 185 GLN A N 1
ATOM 1542 C CA . GLN A 1 185 ? -4.171 2.799 0.918 1.00 95.38 185 GLN A CA 1
ATOM 1543 C C . GLN A 1 185 ? -5.062 1.845 0.114 1.00 95.38 185 GLN A C 1
ATOM 1545 O O . GLN A 1 185 ? -5.196 0.674 0.467 1.00 95.38 185 GLN A O 1
ATOM 1550 N N . ASP A 1 186 ? -5.655 2.343 -0.964 1.00 95.25 186 ASP A N 1
ATOM 1551 C CA . ASP A 1 186 ? -6.541 1.610 -1.877 1.00 95.25 186 ASP A CA 1
ATOM 1552 C C . ASP A 1 186 ? -5.833 1.080 -3.133 1.00 95.25 186 ASP A C 1
ATOM 1554 O O . ASP A 1 186 ? -6.458 0.508 -4.022 1.00 95.25 186 ASP A O 1
ATOM 1558 N N . ILE A 1 187 ? -4.512 1.229 -3.178 1.00 95.06 187 ILE A N 1
ATOM 1559 C CA . ILE A 1 187 ? -3.644 0.754 -4.252 1.00 95.06 187 ILE A CA 1
ATOM 1560 C C . ILE A 1 187 ? -2.584 -0.203 -3.710 1.00 95.06 187 ILE A C 1
ATOM 1562 O O . ILE A 1 187 ? -2.241 -0.196 -2.524 1.00 95.06 187 ILE A O 1
ATOM 1566 N N . ALA A 1 188 ? -1.993 -0.989 -4.598 1.00 96.12 188 ALA A N 1
ATOM 1567 C CA . ALA A 1 188 ? -0.775 -1.736 -4.320 1.00 96.12 188 ALA A CA 1
ATOM 1568 C C . ALA A 1 188 ? 0.279 -1.369 -5.360 1.00 96.12 188 ALA A C 1
ATOM 1570 O O . ALA A 1 188 ? -0.058 -1.056 -6.497 1.00 96.12 188 ALA A O 1
ATOM 1571 N N . TRP A 1 189 ? 1.553 -1.366 -4.993 1.00 94.38 189 TRP A N 1
ATOM 1572 C CA . TRP A 1 189 ? 2.593 -0.983 -5.937 1.00 94.38 189 TRP A CA 1
ATOM 1573 C C . TRP A 1 189 ? 3.922 -1.669 -5.672 1.00 94.38 189 TRP A C 1
ATOM 1575 O O . TRP A 1 189 ? 4.222 -2.133 -4.570 1.00 94.38 189 TRP A O 1
ATOM 1585 N N . ILE A 1 190 ? 4.708 -1.728 -6.733 1.00 92.81 190 ILE A N 1
ATOM 1586 C CA . ILE A 1 190 ? 6.025 -2.330 -6.817 1.00 92.81 190 ILE A CA 1
ATOM 1587 C C . ILE A 1 190 ? 6.987 -1.226 -7.235 1.00 92.81 190 ILE A C 1
ATOM 1589 O O . ILE A 1 190 ? 6.659 -0.418 -8.105 1.00 92.81 190 ILE A O 1
ATOM 1593 N N . SER A 1 191 ? 8.170 -1.185 -6.633 1.00 87.94 191 SER A N 1
ATOM 1594 C CA . SER A 1 191 ? 9.305 -0.469 -7.195 1.00 87.94 191 SER A CA 1
ATOM 1595 C C . SER A 1 191 ? 10.507 -1.386 -7.356 1.00 87.94 191 SER A C 1
ATOM 1597 O O . SER A 1 191 ? 10.821 -2.184 -6.479 1.00 87.94 191 SER A O 1
ATOM 1599 N N . LEU A 1 192 ? 11.171 -1.272 -8.497 1.00 82.25 192 LEU A N 1
ATOM 1600 C CA . LEU A 1 192 ? 12.398 -1.975 -8.832 1.00 82.25 192 LEU A CA 1
ATOM 1601 C C . LEU A 1 192 ? 13.544 -0.972 -8.789 1.00 82.25 192 LEU A C 1
ATOM 1603 O O . LEU A 1 192 ? 13.404 0.151 -9.287 1.00 82.25 192 LEU A O 1
ATOM 1607 N N . TYR A 1 193 ? 14.674 -1.363 -8.211 1.00 75.38 193 TYR A N 1
ATOM 1608 C CA . TYR A 1 193 ? 15.880 -0.535 -8.192 1.00 75.38 193 TYR A CA 1
ATOM 1609 C C . TYR A 1 193 ? 17.157 -1.389 -8.197 1.00 75.38 193 TYR A C 1
ATOM 1611 O O . TYR A 1 193 ? 17.104 -2.544 -7.773 1.00 75.38 193 TYR A O 1
ATOM 1619 N N . PRO A 1 194 ? 18.312 -0.851 -8.639 1.00 74.81 194 PRO A N 1
ATOM 1620 C CA . PRO A 1 194 ? 19.558 -1.613 -8.675 1.00 74.81 194 PRO A CA 1
ATOM 1621 C C . PRO A 1 194 ? 20.008 -2.071 -7.280 1.00 74.81 194 PRO A C 1
ATOM 1623 O O . PRO A 1 194 ? 20.123 -1.258 -6.359 1.00 74.81 194 PRO A O 1
ATOM 1626 N N . ALA A 1 195 ? 20.353 -3.351 -7.149 1.00 76.38 195 ALA A N 1
ATOM 1627 C CA . ALA A 1 195 ? 20.773 -4.025 -5.919 1.00 76.38 195 ALA A CA 1
ATOM 1628 C C . ALA A 1 195 ? 22.032 -3.414 -5.287 1.00 76.38 195 ALA A C 1
ATOM 1630 O O . ALA A 1 195 ? 22.218 -3.485 -4.074 1.00 76.38 195 ALA A O 1
ATOM 1631 N N . ARG A 1 196 ? 22.885 -2.761 -6.093 1.00 71.81 196 ARG A N 1
ATOM 1632 C CA . ARG A 1 196 ? 24.071 -2.036 -5.604 1.00 71.81 196 ARG A CA 1
ATOM 1633 C C . ARG A 1 196 ? 23.733 -0.886 -4.649 1.00 71.81 196 ARG A C 1
ATOM 1635 O O . ARG A 1 196 ? 24.605 -0.435 -3.909 1.00 71.81 196 ARG A O 1
ATOM 1642 N N . PHE A 1 197 ? 22.496 -0.383 -4.668 1.00 67.06 197 PHE A N 1
ATOM 1643 C CA . PHE A 1 197 ? 22.047 0.633 -3.724 1.00 67.06 197 PHE A CA 1
ATOM 1644 C C . PHE A 1 197 ? 21.503 -0.021 -2.457 1.00 67.06 197 PHE A C 1
ATOM 1646 O O . PHE A 1 197 ? 20.552 -0.798 -2.492 1.00 67.06 197 PHE A O 1
ATOM 1653 N N . LYS A 1 198 ? 22.061 0.372 -1.306 1.00 73.06 198 LYS A N 1
ATOM 1654 C CA . LYS A 1 198 ? 21.593 -0.086 0.010 1.00 73.06 198 LYS A CA 1
ATOM 1655 C C . LYS A 1 198 ? 20.129 0.292 0.268 1.00 73.06 198 LYS A C 1
ATOM 1657 O O . LYS A 1 198 ? 19.433 -0.412 0.997 1.00 73.06 198 LYS A O 1
ATOM 1662 N N . ASN A 1 199 ? 19.670 1.411 -0.294 1.00 72.69 199 ASN A N 1
ATOM 1663 C CA . ASN A 1 199 ? 18.324 1.928 -0.103 1.00 72.69 199 ASN A CA 1
ATOM 1664 C C . ASN A 1 199 ? 17.752 2.469 -1.426 1.00 72.69 199 ASN A C 1
ATOM 1666 O O . ASN A 1 199 ? 18.418 3.210 -2.143 1.00 72.69 199 ASN A O 1
ATOM 1670 N N . HIS A 1 200 ? 16.486 2.153 -1.715 1.00 74.00 200 HIS A N 1
ATOM 1671 C CA . HIS A 1 200 ? 15.722 2.708 -2.841 1.00 74.00 200 HIS A CA 1
ATOM 1672 C C . HIS A 1 200 ? 15.727 4.250 -2.908 1.00 74.00 200 HIS A C 1
ATOM 1674 O O . HIS A 1 200 ? 15.654 4.820 -3.997 1.00 74.00 200 HIS A O 1
ATOM 1680 N N . ASN A 1 201 ? 15.870 4.939 -1.769 1.00 73.56 201 ASN A N 1
ATOM 1681 C CA . ASN A 1 201 ? 15.984 6.400 -1.710 1.00 73.56 201 ASN A CA 1
ATOM 1682 C C . ASN A 1 201 ? 17.215 6.950 -2.445 1.00 73.56 201 ASN A C 1
ATOM 1684 O O . ASN A 1 201 ? 17.204 8.114 -2.843 1.00 73.56 201 ASN A O 1
ATOM 1688 N N . ASP A 1 202 ? 18.242 6.128 -2.657 1.00 72.44 202 ASP A N 1
ATOM 1689 C CA . ASP A 1 202 ? 19.480 6.499 -3.348 1.00 72.44 202 ASP A CA 1
ATOM 1690 C C . ASP A 1 202 ? 19.443 6.175 -4.850 1.00 72.44 202 ASP A C 1
ATOM 1692 O O . ASP A 1 202 ? 20.407 6.443 -5.567 1.00 72.44 202 ASP A O 1
ATOM 1696 N N . ALA A 1 203 ? 18.335 5.609 -5.338 1.00 67.00 203 ALA A N 1
ATOM 1697 C CA . ALA A 1 203 ? 18.221 5.074 -6.686 1.00 67.00 203 ALA A CA 1
ATOM 1698 C C . ALA A 1 203 ? 17.136 5.763 -7.519 1.00 67.00 203 ALA A C 1
ATOM 1700 O O . ALA A 1 203 ? 16.129 6.262 -7.011 1.00 67.00 203 ALA A O 1
ATOM 1701 N N . ILE A 1 204 ? 17.330 5.737 -8.836 1.00 65.88 204 ILE A N 1
ATOM 1702 C CA . ILE A 1 204 ? 16.230 5.882 -9.788 1.00 65.88 204 ILE A CA 1
ATOM 1703 C C . ILE A 1 204 ? 15.506 4.538 -9.833 1.00 65.88 204 ILE A C 1
ATOM 1705 O O . ILE A 1 204 ? 16.146 3.493 -9.936 1.00 65.88 204 ILE A O 1
ATOM 1709 N N . GLN A 1 205 ? 14.187 4.580 -9.705 1.00 76.25 205 GLN A N 1
ATOM 1710 C CA . GLN A 1 205 ? 13.336 3.413 -9.530 1.00 76.25 205 GLN A CA 1
ATOM 1711 C C . GLN A 1 205 ? 12.389 3.283 -10.719 1.00 76.25 205 GLN A C 1
ATOM 1713 O O . GLN A 1 205 ? 11.857 4.287 -11.197 1.00 76.25 205 GLN A O 1
ATOM 1718 N N . ILE A 1 206 ? 12.129 2.052 -11.144 1.00 73.69 206 ILE A N 1
ATOM 1719 C CA . ILE A 1 206 ? 10.979 1.735 -11.995 1.00 73.69 206 ILE A CA 1
ATOM 1720 C C . ILE A 1 206 ? 9.828 1.412 -11.055 1.00 73.69 206 ILE A C 1
ATOM 1722 O O . ILE A 1 206 ? 10.008 0.606 -10.148 1.00 73.69 206 ILE A O 1
ATOM 1726 N N . PHE A 1 207 ? 8.665 2.027 -11.228 1.00 80.38 207 PHE A N 1
ATOM 1727 C CA . PHE A 1 207 ? 7.488 1.706 -10.424 1.00 80.38 207 PHE A CA 1
ATOM 1728 C C . PHE A 1 207 ? 6.381 1.102 -11.281 1.00 80.38 207 PHE A C 1
ATOM 1730 O O . PHE A 1 207 ? 6.232 1.444 -12.452 1.00 80.38 207 PHE A O 1
ATOM 1737 N N . CYS A 1 208 ? 5.595 0.228 -10.664 1.00 81.25 208 CYS A N 1
ATOM 1738 C CA . CYS A 1 208 ? 4.354 -0.316 -11.190 1.00 81.25 208 CYS A CA 1
ATOM 1739 C C . CYS A 1 208 ? 3.296 -0.231 -10.089 1.00 81.25 208 CYS A C 1
ATOM 1741 O O . CYS A 1 208 ? 3.421 -0.862 -9.041 1.00 81.25 208 CYS A O 1
ATOM 1743 N N . THR A 1 209 ? 2.266 0.572 -10.312 1.00 85.31 209 THR A N 1
ATOM 1744 C CA . THR A 1 209 ? 1.136 0.761 -9.410 1.00 85.31 209 THR A CA 1
ATOM 1745 C C . THR A 1 209 ? -0.077 0.054 -9.978 1.00 85.31 209 THR A C 1
ATOM 1747 O O . THR A 1 209 ? -0.495 0.301 -11.105 1.00 85.31 209 THR A O 1
ATOM 1750 N N . ILE A 1 210 ? -0.672 -0.793 -9.157 1.00 87.56 210 ILE A N 1
ATOM 1751 C CA . ILE A 1 210 ? -1.905 -1.508 -9.424 1.00 87.56 210 ILE A CA 1
ATOM 1752 C C . ILE A 1 210 ? -3.018 -0.711 -8.754 1.00 87.56 210 ILE A C 1
ATOM 1754 O O . ILE A 1 210 ? -3.034 -0.539 -7.533 1.00 87.56 210 ILE A O 1
ATOM 1758 N N . THR A 1 211 ? -3.920 -0.189 -9.575 1.00 87.31 211 THR A N 1
ATOM 1759 C CA . THR A 1 211 ? -5.170 0.429 -9.128 1.00 87.31 211 THR A CA 1
ATOM 1760 C C . THR A 1 211 ? -6.324 -0.492 -9.484 1.00 87.31 211 THR A C 1
ATOM 1762 O O . THR A 1 211 ? -6.145 -1.462 -10.218 1.00 87.31 211 THR A O 1
ATOM 1765 N N . ASN A 1 212 ? -7.527 -0.166 -9.033 1.00 80.50 212 ASN A N 1
ATOM 1766 C CA . ASN A 1 212 ? -8.699 -0.935 -9.410 1.00 80.50 212 ASN A CA 1
ATOM 1767 C C . ASN A 1 212 ? -9.023 -0.895 -10.912 1.00 80.50 212 ASN A C 1
ATOM 1769 O O . ASN A 1 212 ? -9.496 -1.871 -11.481 1.00 80.50 212 ASN A O 1
ATOM 1773 N N . LYS A 1 213 ? -8.714 0.220 -11.579 1.00 77.81 213 LYS A N 1
ATOM 1774 C CA . LYS A 1 213 ? -9.040 0.422 -12.999 1.00 77.81 213 LYS A CA 1
ATOM 1775 C C . LYS A 1 213 ? -7.929 -0.035 -13.933 1.00 77.81 213 LYS A C 1
ATOM 1777 O O . LYS A 1 213 ? -8.189 -0.580 -15.000 1.00 77.81 213 LYS A O 1
ATOM 1782 N N . GLN A 1 214 ? -6.683 0.226 -13.554 1.00 79.06 214 GLN A N 1
ATOM 1783 C CA . GLN A 1 214 ? -5.547 0.132 -14.468 1.00 79.06 214 GLN A CA 1
ATOM 1784 C C . GLN A 1 214 ? -4.222 -0.082 -13.741 1.00 79.06 214 GLN A C 1
ATOM 1786 O O . GLN A 1 214 ? -4.100 0.130 -12.529 1.00 79.06 214 GLN A O 1
ATOM 1791 N N . LEU A 1 215 ? -3.223 -0.464 -14.525 1.00 74.38 215 LEU A N 1
ATOM 1792 C CA . LEU A 1 215 ? -1.827 -0.469 -14.123 1.00 74.38 215 LEU A CA 1
ATOM 1793 C C . LEU A 1 215 ? -1.182 0.8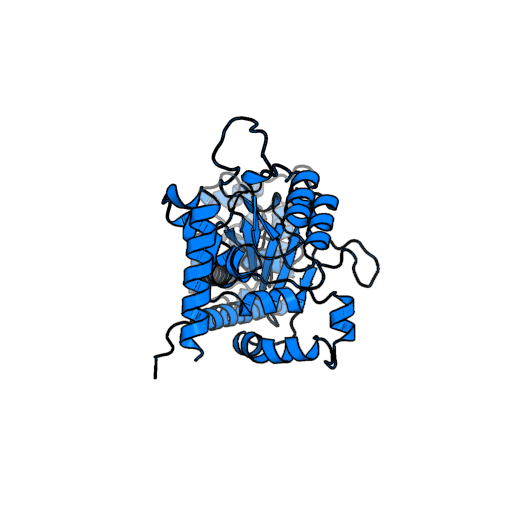45 -14.551 1.00 74.38 215 LEU A C 1
ATOM 1795 O O . LEU A 1 215 ? -1.454 1.364 -15.628 1.00 74.38 215 LEU A O 1
ATOM 1799 N N . LEU A 1 216 ? -0.348 1.401 -13.684 1.00 70.88 216 LEU A N 1
ATOM 1800 C CA . LEU A 1 216 ? 0.400 2.622 -13.940 1.00 70.88 216 LEU A CA 1
ATOM 1801 C C . LEU A 1 216 ? 1.874 2.319 -13.758 1.00 70.88 216 LEU A C 1
ATOM 1803 O O . LEU A 1 216 ? 2.290 1.971 -12.658 1.00 70.88 216 LEU A O 1
ATOM 1807 N N . ALA A 1 217 ? 2.665 2.487 -14.807 1.00 70.88 217 ALA A N 1
ATOM 1808 C CA . ALA A 1 217 ? 4.101 2.274 -14.738 1.00 70.88 217 ALA A CA 1
ATOM 1809 C C . ALA A 1 217 ? 4.861 3.575 -14.976 1.00 70.88 217 ALA A C 1
ATOM 1811 O O . ALA A 1 217 ? 4.355 4.520 -15.590 1.00 70.88 217 ALA A O 1
ATOM 1812 N N . GLY A 1 218 ? 6.097 3.637 -14.497 1.00 64.75 218 GLY A N 1
ATOM 1813 C CA . GLY A 1 218 ? 6.937 4.785 -14.778 1.00 64.75 218 GLY A CA 1
ATOM 1814 C C . GLY A 1 218 ? 8.266 4.788 -14.051 1.00 64.75 218 GLY A C 1
ATOM 1815 O O . GLY A 1 218 ? 8.701 3.782 -13.492 1.00 64.75 218 GLY A O 1
ATOM 1816 N N . ILE A 1 219 ? 8.907 5.955 -14.067 1.00 64.69 219 ILE A N 1
ATOM 1817 C CA . ILE A 1 219 ? 10.218 6.173 -13.459 1.00 64.69 219 ILE A CA 1
ATOM 1818 C C . ILE A 1 219 ? 10.092 7.203 -12.340 1.00 64.69 219 ILE A C 1
ATOM 1820 O O . ILE A 1 219 ? 9.536 8.292 -12.525 1.00 64.69 219 ILE A O 1
ATOM 1824 N N . HIS A 1 220 ? 10.638 6.860 -11.177 1.00 66.94 220 HIS A N 1
ATOM 1825 C CA . HIS A 1 220 ? 10.609 7.689 -9.984 1.00 66.94 220 HIS A CA 1
ATOM 1826 C C . HIS A 1 220 ? 12.011 7.920 -9.422 1.00 66.94 220 HIS A C 1
ATOM 1828 O O . HIS A 1 220 ? 12.864 7.033 -9.409 1.00 66.94 220 HIS A O 1
ATOM 1834 N N . LYS A 1 221 ? 12.247 9.134 -8.930 1.00 72.38 221 LYS A N 1
ATOM 1835 C CA . LYS A 1 221 ? 13.502 9.517 -8.291 1.00 72.38 221 LYS A CA 1
ATOM 1836 C C . LYS A 1 221 ? 13.451 9.187 -6.798 1.00 72.38 221 LYS A C 1
ATOM 1838 O O . LYS A 1 221 ? 12.605 9.730 -6.099 1.00 72.38 221 LYS A O 1
ATOM 1843 N N . GLY A 1 222 ? 14.411 8.421 -6.282 1.00 69.06 222 GLY A N 1
ATOM 1844 C CA . GLY A 1 222 ? 14.610 8.283 -4.838 1.00 69.06 222 GLY A CA 1
ATOM 1845 C C . GLY A 1 222 ? 14.883 9.629 -4.150 1.00 69.06 222 GLY A C 1
ATOM 1846 O O . GLY A 1 222 ? 15.435 10.558 -4.750 1.00 69.06 222 GLY A O 1
ATOM 1847 N N . GLU A 1 223 ? 14.495 9.768 -2.883 1.00 75.12 223 GLU A N 1
ATOM 1848 C CA . GLU A 1 223 ? 14.560 11.040 -2.144 1.00 75.12 223 GLU A CA 1
ATOM 1849 C C . GLU A 1 223 ? 15.950 11.703 -2.214 1.00 75.12 223 GLU A C 1
ATOM 1851 O O . GLU A 1 223 ? 16.054 12.890 -2.544 1.00 75.12 223 GLU A O 1
ATOM 1856 N N . ASN A 1 224 ? 17.020 10.913 -2.082 1.00 73.00 224 ASN A N 1
ATOM 1857 C CA . ASN A 1 224 ? 18.407 11.385 -2.016 1.00 73.00 224 ASN A CA 1
ATOM 1858 C C . ASN A 1 224 ? 19.019 11.729 -3.388 1.00 73.00 224 ASN A C 1
ATOM 1860 O O . ASN A 1 224 ? 20.119 12.268 -3.474 1.00 73.00 224 ASN A O 1
ATOM 1864 N N . VAL A 1 225 ? 18.316 11.461 -4.492 1.00 55.53 225 VAL A N 1
ATOM 1865 C CA . VAL A 1 225 ? 18.922 11.450 -5.836 1.00 55.53 225 VAL A CA 1
ATOM 1866 C C . VAL A 1 225 ? 19.118 12.814 -6.516 1.00 55.53 225 VAL A C 1
ATOM 1868 O O . VAL A 1 225 ? 19.477 12.793 -7.656 1.00 55.53 225 VAL A O 1
ATOM 1871 N N . SER A 1 226 ? 18.989 14.014 -5.944 1.00 63.97 226 SER A N 1
ATOM 1872 C CA . SER A 1 226 ? 19.170 15.299 -6.706 1.00 63.97 226 SER A CA 1
ATOM 1873 C C . SER A 1 226 ? 18.300 15.475 -7.987 1.00 63.97 226 SER A C 1
ATOM 1875 O O . SER A 1 226 ? 18.174 14.629 -8.873 1.00 63.97 226 SER A O 1
ATOM 1877 N N . LYS A 1 227 ? 17.646 16.630 -8.124 1.00 61.16 227 LYS A N 1
ATOM 1878 C CA . LYS A 1 227 ? 16.772 16.878 -9.287 1.00 61.16 227 LYS A CA 1
ATOM 1879 C C . LYS A 1 227 ? 17.571 16.993 -10.586 1.00 61.16 227 LYS A C 1
ATOM 1881 O O . LYS A 1 227 ? 17.094 16.576 -11.636 1.00 61.16 227 LYS A O 1
ATOM 1886 N N . GLU A 1 228 ? 18.789 17.503 -10.498 1.00 58.47 228 GLU A N 1
ATOM 1887 C CA . GLU A 1 228 ? 19.715 17.724 -11.607 1.00 58.47 228 GLU A CA 1
ATOM 1888 C C . GLU A 1 228 ? 20.194 16.387 -12.173 1.00 58.47 228 GLU A C 1
ATOM 1890 O O . GLU A 1 228 ? 20.070 16.148 -13.372 1.00 58.47 228 GLU A O 1
ATOM 1895 N N . LYS A 1 229 ? 20.653 15.470 -11.307 1.00 56.88 229 LYS A N 1
ATOM 1896 C CA . LYS A 1 229 ? 21.076 14.120 -11.714 1.00 56.88 229 LYS A CA 1
ATOM 1897 C C . LYS A 1 229 ? 19.930 13.334 -12.344 1.00 56.88 229 LYS A C 1
ATOM 1899 O O . LYS A 1 229 ? 20.130 12.663 -13.353 1.00 56.88 229 LYS A O 1
ATOM 1904 N N . PHE A 1 230 ? 18.730 13.446 -11.779 1.00 56.16 230 PHE A N 1
ATOM 1905 C CA . PHE A 1 230 ? 17.544 12.806 -12.339 1.00 56.16 230 PHE A CA 1
ATOM 1906 C C . PHE A 1 230 ? 17.139 13.406 -13.688 1.00 56.16 230 PHE A C 1
ATOM 1908 O O . PHE A 1 230 ? 16.871 12.668 -14.629 1.00 56.16 230 PHE A O 1
ATOM 1915 N N . SER A 1 231 ? 17.166 14.732 -13.821 1.00 54.75 231 SER A N 1
ATOM 1916 C CA . SER A 1 231 ? 16.868 15.408 -15.088 1.00 54.75 231 SER A CA 1
ATOM 1917 C C . SER A 1 231 ? 17.885 15.039 -16.165 1.00 54.75 231 SER A C 1
ATOM 1919 O O . SER A 1 231 ? 17.498 14.737 -17.287 1.00 54.75 231 SER A O 1
ATOM 1921 N N . GLN A 1 232 ? 19.174 14.980 -15.821 1.00 54.03 232 GLN A N 1
ATOM 1922 C CA . GLN A 1 232 ? 20.216 14.544 -16.747 1.00 54.03 232 GLN A CA 1
ATOM 1923 C C . GLN A 1 232 ? 20.016 13.088 -17.176 1.00 54.03 232 GLN A C 1
ATOM 1925 O O . GLN A 1 232 ? 20.175 12.774 -18.352 1.00 54.03 232 GLN A O 1
ATOM 1930 N N . PHE A 1 233 ? 19.635 12.206 -16.247 1.00 55.62 233 PHE A N 1
ATOM 1931 C CA . PHE A 1 233 ? 19.260 10.833 -16.575 1.00 55.62 233 PHE A CA 1
ATOM 1932 C C . PHE A 1 233 ? 18.086 10.794 -17.560 1.00 55.62 233 PHE A C 1
ATOM 1934 O O . PHE A 1 233 ? 18.180 10.112 -18.575 1.00 55.62 233 PHE A O 1
ATOM 1941 N N . LEU A 1 234 ? 17.023 11.564 -17.303 1.00 50.28 234 LEU A N 1
ATOM 1942 C CA . LEU A 1 234 ? 15.864 11.649 -18.190 1.00 50.28 234 LEU A CA 1
ATOM 1943 C C . LEU A 1 234 ? 16.262 12.149 -19.586 1.00 50.28 234 LEU A C 1
ATOM 1945 O O . LEU A 1 234 ? 15.898 11.512 -20.567 1.00 50.28 234 LEU A O 1
ATOM 1949 N N . VAL A 1 235 ? 17.067 13.214 -19.685 1.00 50.62 235 VAL A N 1
ATOM 1950 C CA . VAL A 1 235 ? 17.580 13.740 -20.966 1.00 50.62 235 VAL A CA 1
ATOM 1951 C C . VAL A 1 235 ? 18.410 12.696 -21.707 1.00 50.62 235 VAL A C 1
ATOM 1953 O O . VAL A 1 235 ? 18.184 12.468 -22.894 1.00 50.62 235 VAL A O 1
ATOM 1956 N N . ASN A 1 236 ? 19.348 12.047 -21.015 1.00 45.31 236 ASN A N 1
ATOM 1957 C CA . ASN A 1 236 ? 20.226 11.038 -21.608 1.00 45.31 236 ASN A CA 1
ATOM 1958 C C . ASN A 1 236 ? 19.444 9.812 -22.093 1.00 45.31 236 ASN A C 1
ATOM 1960 O O . ASN A 1 236 ? 19.811 9.213 -23.098 1.00 45.31 236 ASN A O 1
ATOM 1964 N N . ALA A 1 237 ? 18.363 9.461 -21.397 1.00 45.75 237 ALA A N 1
ATOM 1965 C CA . ALA A 1 237 ? 17.454 8.387 -21.775 1.00 45.75 237 ALA A CA 1
ATOM 1966 C C . ALA A 1 237 ? 16.341 8.840 -22.747 1.00 45.75 237 ALA A C 1
ATOM 1968 O O . ALA A 1 237 ? 15.477 8.044 -23.101 1.00 45.75 237 ALA A O 1
ATOM 1969 N N . GLY A 1 238 ? 16.358 10.099 -23.205 1.00 45.22 238 GLY A N 1
ATOM 1970 C CA . GLY A 1 238 ? 15.440 10.621 -24.224 1.00 45.22 238 GLY A CA 1
ATOM 1971 C C . GLY A 1 238 ? 14.058 11.064 -23.722 1.00 45.22 238 GLY A C 1
ATOM 1972 O O . GLY A 1 238 ? 13.186 11.348 -24.540 1.00 45.22 238 GLY A O 1
ATOM 1973 N N . PHE A 1 239 ? 13.841 11.158 -22.408 1.00 47.69 239 PHE A N 1
ATOM 1974 C CA . PHE A 1 239 ? 12.586 11.609 -21.796 1.00 47.69 239 PHE A CA 1
ATOM 1975 C C . PHE A 1 239 ? 12.471 13.142 -21.720 1.00 47.69 239 PHE A C 1
ATOM 1977 O O . PHE A 1 239 ? 13.460 13.864 -21.584 1.00 47.69 239 PHE A O 1
ATOM 1984 N N . SER A 1 240 ? 11.231 13.648 -21.729 1.00 48.34 240 SER A N 1
ATOM 1985 C CA . SER A 1 240 ? 10.956 15.068 -21.464 1.00 48.34 240 SER A CA 1
ATOM 1986 C C . SER A 1 240 ? 11.159 15.411 -19.984 1.00 48.34 240 SER A C 1
ATOM 1988 O O . SER A 1 240 ? 10.576 14.782 -19.097 1.00 48.34 240 SER A O 1
ATOM 1990 N N . VAL A 1 241 ? 11.932 16.468 -19.725 1.00 48.88 241 VAL A N 1
ATOM 1991 C CA . VAL A 1 241 ? 12.211 17.009 -18.380 1.00 48.88 241 VAL A CA 1
ATOM 1992 C C . VAL A 1 241 ? 11.149 17.985 -17.865 1.00 48.88 241 VAL A C 1
ATOM 1994 O O . VAL A 1 241 ? 11.200 18.391 -16.704 1.00 48.88 241 VAL A O 1
ATOM 1997 N N . GLN A 1 242 ? 10.168 18.347 -18.697 1.00 52.94 242 GLN A N 1
ATOM 1998 C CA . GLN A 1 242 ? 9.064 19.236 -18.331 1.00 52.94 242 GLN A CA 1
ATOM 1999 C C . GLN A 1 242 ? 7.708 18.576 -18.605 1.00 52.94 242 GLN A C 1
ATOM 2001 O O . GLN A 1 242 ? 7.535 17.824 -19.568 1.00 52.94 242 GLN A O 1
ATOM 2006 N N . THR A 1 243 ? 6.742 18.861 -17.734 1.00 50.62 243 THR A N 1
ATOM 2007 C CA . THR A 1 243 ? 5.319 18.552 -17.962 1.00 50.62 243 THR A CA 1
ATOM 2008 C C . THR A 1 243 ? 4.752 19.425 -19.093 1.00 50.62 243 THR A C 1
ATOM 2010 O O . THR A 1 243 ? 5.314 20.488 -19.358 1.00 50.62 243 THR A O 1
ATOM 2013 N N . PRO A 1 244 ? 3.610 19.066 -19.718 1.00 41.41 244 PRO A N 1
ATOM 2014 C CA . PRO A 1 244 ? 2.936 19.932 -20.698 1.00 41.41 244 PRO A CA 1
ATOM 2015 C C . PRO A 1 244 ? 2.618 21.343 -20.169 1.00 41.41 244 PRO A C 1
ATOM 2017 O O . PRO A 1 244 ? 2.526 22.292 -20.935 1.00 41.41 244 PRO A O 1
ATOM 2020 N N . SER A 1 245 ? 2.495 21.483 -18.846 1.00 36.34 245 SER A N 1
ATOM 2021 C CA . SER A 1 245 ? 2.302 22.745 -18.122 1.00 36.34 245 SER A CA 1
ATOM 2022 C C . SER A 1 245 ? 3.597 23.503 -17.771 1.00 36.34 245 SER A C 1
ATOM 2024 O O . SER A 1 245 ? 3.536 24.482 -17.038 1.00 36.34 245 SER A O 1
ATOM 2026 N N . GLY A 1 246 ? 4.776 23.049 -18.217 1.00 40.31 246 GLY A N 1
ATOM 2027 C CA . GLY A 1 246 ? 6.066 23.732 -18.010 1.00 40.31 246 GLY A CA 1
ATOM 2028 C C . GLY A 1 246 ? 6.768 23.465 -16.670 1.00 40.31 246 GLY A C 1
ATOM 2029 O O . GLY A 1 246 ? 7.882 23.936 -16.452 1.00 40.31 246 GLY A O 1
ATOM 2030 N N . ASN A 1 247 ? 6.172 22.676 -15.770 1.00 45.03 247 ASN A N 1
ATOM 2031 C CA . ASN A 1 247 ? 6.781 22.349 -14.474 1.00 45.03 247 ASN A CA 1
ATOM 2032 C C . ASN A 1 247 ? 7.878 21.268 -14.599 1.00 45.03 247 ASN A C 1
ATOM 2034 O O . ASN A 1 247 ? 7.684 20.330 -15.386 1.00 45.03 247 ASN A O 1
ATOM 2038 N N . PRO A 1 248 ? 8.970 21.337 -13.800 1.00 46.00 248 PRO A N 1
ATOM 2039 C CA . PRO A 1 248 ? 10.012 20.310 -13.745 1.00 46.00 248 PRO A CA 1
ATOM 2040 C C . PRO A 1 248 ? 9.428 18.942 -13.399 1.00 46.00 248 PRO A C 1
ATOM 2042 O O . PRO A 1 248 ? 8.710 18.792 -12.408 1.00 46.00 248 PRO A O 1
ATOM 2045 N N . ASN A 1 249 ? 9.743 17.938 -14.210 1.00 50.50 249 ASN A N 1
ATOM 2046 C CA . ASN A 1 249 ? 9.181 16.609 -14.059 1.00 50.50 249 ASN A CA 1
ATOM 2047 C C . ASN A 1 249 ? 9.941 15.806 -12.989 1.00 50.50 249 ASN A C 1
ATOM 2049 O O . ASN A 1 249 ? 11.096 15.430 -13.176 1.00 50.50 249 ASN A O 1
ATOM 2053 N N . THR A 1 250 ? 9.305 15.548 -11.846 1.00 43.44 250 THR A N 1
ATOM 2054 C CA . THR A 1 250 ? 9.886 14.764 -10.740 1.00 43.44 250 THR A CA 1
ATOM 2055 C C . THR A 1 250 ? 9.427 13.307 -10.728 1.00 43.44 250 THR A C 1
ATOM 2057 O O . THR A 1 250 ? 9.917 12.520 -9.918 1.00 43.44 250 THR A O 1
ATOM 2060 N N . THR A 1 251 ? 8.479 12.927 -11.587 1.00 43.50 251 THR A N 1
ATOM 2061 C CA . THR A 1 251 ? 7.942 11.565 -11.713 1.00 43.50 251 THR A CA 1
ATOM 2062 C C . THR A 1 251 ? 7.260 11.433 -13.070 1.00 43.50 251 THR A C 1
ATOM 2064 O O . THR A 1 251 ? 6.278 12.126 -13.330 1.00 43.50 251 THR A O 1
ATOM 2067 N N . TRP A 1 252 ? 7.742 10.528 -13.924 1.00 49.12 252 TRP A N 1
ATOM 2068 C CA . TRP A 1 252 ? 7.105 10.270 -15.216 1.00 49.12 252 TRP A CA 1
ATOM 2069 C C . TRP A 1 252 ? 6.230 9.021 -15.117 1.00 49.12 252 TRP A C 1
ATOM 2071 O O . TRP A 1 252 ? 6.718 7.965 -14.723 1.00 49.12 252 TRP A O 1
ATOM 2081 N N . VAL A 1 253 ? 4.947 9.161 -15.452 1.00 40.09 253 VAL A N 1
ATOM 2082 C CA . VAL A 1 253 ? 3.938 8.093 -15.414 1.00 40.09 253 VAL A CA 1
ATOM 2083 C C . VAL A 1 253 ? 3.466 7.848 -16.845 1.00 40.09 253 VAL A C 1
ATOM 2085 O O . VAL A 1 253 ? 2.890 8.751 -17.455 1.00 40.09 253 VAL A O 1
ATOM 2088 N N . CYS A 1 254 ? 3.656 6.638 -17.368 1.00 40.09 254 CYS A N 1
ATOM 2089 C CA . CYS A 1 254 ? 2.896 6.186 -18.526 1.00 40.09 254 CYS A CA 1
ATOM 2090 C C . CYS A 1 254 ? 1.516 5.750 -18.020 1.00 40.09 254 CYS A C 1
ATOM 2092 O O . CYS A 1 254 ? 1.409 4.828 -17.208 1.00 40.09 254 CYS A O 1
ATOM 2094 N N . LYS A 1 255 ? 0.460 6.463 -18.427 1.00 34.38 255 LYS A N 1
ATOM 2095 C CA . LYS A 1 255 ? -0.920 6.023 -18.202 1.00 34.38 255 LYS A CA 1
ATOM 2096 C C . LYS A 1 255 ? -1.332 5.192 -19.402 1.00 34.38 255 LYS A C 1
ATOM 2098 O O . LYS A 1 255 ? -1.500 5.757 -20.480 1.00 34.38 255 LYS A O 1
ATOM 2103 N N . GLU A 1 256 ? -1.536 3.902 -19.205 1.00 38.41 256 GLU A N 1
ATOM 2104 C CA . GLU A 1 256 ? -2.218 3.088 -20.198 1.00 38.41 256 GLU A CA 1
ATOM 2105 C C . GLU A 1 256 ? -3.693 2.983 -19.843 1.00 38.41 256 GLU A C 1
ATOM 2107 O O . GLU A 1 256 ? -4.053 2.622 -18.721 1.00 38.41 256 GLU A O 1
ATOM 2112 N N . GLY A 1 257 ? -4.546 3.370 -20.796 1.00 37.25 257 GLY A N 1
ATOM 2113 C CA . GLY A 1 257 ? -5.974 3.092 -20.719 1.00 37.25 257 GLY A CA 1
ATOM 2114 C C . GLY A 1 257 ? -6.199 1.586 -20.626 1.00 37.25 257 GLY A C 1
ATOM 2115 O O . GLY A 1 257 ? -5.356 0.814 -21.063 1.00 37.25 257 GLY A O 1
ATOM 2116 N N . SER A 1 258 ? -7.319 1.200 -20.022 1.00 35.88 258 SER A N 1
ATOM 2117 C CA . SER A 1 258 ? -7.794 -0.168 -19.772 1.00 35.88 258 SER A CA 1
ATOM 2118 C C . SER A 1 258 ? -7.434 -1.189 -20.865 1.00 35.88 258 SER A C 1
ATOM 2120 O O . SER A 1 258 ? -8.240 -1.450 -21.752 1.00 35.88 258 SER A O 1
ATOM 2122 N N . LEU A 1 259 ? -6.238 -1.765 -20.767 1.00 35.75 259 LEU A N 1
ATOM 2123 C CA . LEU A 1 259 ? -5.733 -2.870 -21.575 1.00 35.75 259 LEU A CA 1
ATOM 2124 C C . LEU A 1 259 ? -5.360 -4.011 -20.621 1.00 35.75 259 LEU A C 1
ATOM 2126 O O . LEU A 1 259 ? -4.824 -3.784 -19.528 1.00 35.75 259 LEU A O 1
ATOM 2130 N N . SER A 1 260 ? -5.684 -5.241 -21.004 1.00 37.44 260 SER A N 1
ATOM 2131 C CA . SER A 1 260 ? -5.106 -6.448 -20.410 1.00 37.44 260 SER A CA 1
ATOM 2132 C C . SER A 1 260 ? -3.646 -6.615 -20.856 1.00 37.44 260 SER A C 1
ATOM 2134 O O . SER A 1 260 ? -3.210 -6.015 -21.837 1.00 37.44 260 SER A O 1
ATOM 2136 N N . TRP A 1 261 ? -2.859 -7.422 -20.141 1.00 36.59 261 TRP A N 1
ATOM 2137 C CA . TRP A 1 261 ? -1.449 -7.656 -20.487 1.00 36.59 261 TRP A CA 1
ATOM 2138 C C . TRP A 1 261 ? -1.257 -8.321 -21.849 1.00 36.59 261 TRP A C 1
ATOM 2140 O O . TRP A 1 261 ? -0.283 -8.039 -22.543 1.00 36.59 261 TRP A O 1
ATOM 2150 N N . GLU A 1 262 ? -2.188 -9.183 -22.242 1.00 35.00 262 GLU A N 1
ATOM 2151 C CA . GLU A 1 262 ? -2.191 -9.833 -23.550 1.00 35.00 262 GLU A CA 1
ATOM 2152 C C . GLU A 1 262 ? -2.548 -8.831 -24.654 1.00 35.00 262 GLU A C 1
ATOM 2154 O O . GLU A 1 262 ? -1.911 -8.835 -25.703 1.00 35.00 262 GLU A O 1
ATOM 2159 N N . GLU A 1 263 ? -3.468 -7.895 -24.405 1.00 35.25 263 GLU A N 1
ATOM 2160 C CA . GLU A 1 263 ? -3.765 -6.793 -25.332 1.00 35.25 263 GLU A CA 1
ATOM 2161 C C . GLU A 1 263 ? -2.607 -5.796 -25.435 1.00 35.25 263 GLU A C 1
ATOM 2163 O O . GLU A 1 263 ? -2.320 -5.324 -26.528 1.00 35.25 263 GLU A O 1
ATOM 2168 N N . LEU A 1 264 ? -1.894 -5.522 -24.340 1.00 37.91 264 LEU A N 1
ATOM 2169 C CA . LEU A 1 264 ? -0.694 -4.683 -24.349 1.00 37.91 264 LEU A CA 1
ATOM 2170 C C . LEU A 1 264 ? 0.413 -5.287 -25.223 1.00 37.91 264 LEU A C 1
ATOM 2172 O O . LEU A 1 264 ? 1.036 -4.581 -26.009 1.00 37.91 264 LEU A O 1
ATOM 2176 N N . LEU A 1 265 ? 0.642 -6.596 -25.108 1.00 37.25 265 LEU A N 1
ATOM 2177 C CA . LEU A 1 265 ? 1.662 -7.302 -25.885 1.00 37.25 265 LEU A CA 1
ATOM 2178 C C . LEU A 1 265 ? 1.248 -7.507 -27.348 1.00 37.25 265 LEU A C 1
ATOM 2180 O O . LEU A 1 265 ? 2.093 -7.408 -28.231 1.00 37.25 265 LEU A O 1
ATOM 2184 N N . THR A 1 266 ? -0.039 -7.750 -27.611 1.00 36.72 266 THR A N 1
ATOM 2185 C CA . THR A 1 266 ? -0.558 -7.974 -28.973 1.00 36.72 266 THR A CA 1
ATOM 2186 C C . THR A 1 266 ? -0.723 -6.663 -29.741 1.00 36.72 266 THR A C 1
ATOM 2188 O O . THR A 1 266 ? -0.464 -6.610 -30.938 1.00 36.72 266 THR A O 1
ATOM 2191 N N . ALA A 1 267 ? -1.111 -5.581 -29.063 1.00 36.31 267 ALA A N 1
ATOM 2192 C CA . ALA A 1 267 ? -1.253 -4.265 -29.676 1.00 36.31 267 ALA A CA 1
ATOM 2193 C C . ALA A 1 267 ? 0.072 -3.499 -29.737 1.00 36.31 267 ALA A C 1
ATOM 2195 O O . ALA A 1 267 ? 0.106 -2.418 -30.315 1.00 36.31 267 ALA A O 1
ATOM 2196 N N . ILE A 1 268 ? 1.157 -4.017 -29.151 1.00 41.75 268 ILE A N 1
ATOM 2197 C CA . ILE A 1 268 ? 2.435 -3.305 -29.063 1.00 41.75 268 ILE A CA 1
ATOM 2198 C C . ILE A 1 268 ? 2.988 -2.975 -30.450 1.00 41.75 268 ILE A C 1
ATOM 2200 O O . ILE A 1 268 ? 3.448 -1.856 -30.667 1.00 41.75 268 ILE A O 1
ATOM 2204 N N . ASP A 1 269 ? 2.850 -3.895 -31.406 1.00 41.81 269 ASP A N 1
ATOM 2205 C CA . ASP A 1 269 ? 3.290 -3.698 -32.786 1.00 41.81 269 ASP A CA 1
ATOM 2206 C C . ASP A 1 269 ? 2.409 -2.663 -33.508 1.00 41.81 269 ASP A C 1
ATOM 2208 O O . ASP A 1 269 ? 2.925 -1.723 -34.114 1.00 41.81 269 ASP A O 1
ATOM 2212 N N . ASP A 1 270 ? 1.082 -2.744 -33.358 1.00 42.62 270 ASP A N 1
ATOM 2213 C CA . ASP A 1 270 ? 0.131 -1.781 -33.936 1.00 42.62 270 ASP A CA 1
ATOM 2214 C C . ASP A 1 270 ? 0.255 -0.378 -33.316 1.00 42.62 270 ASP A C 1
ATOM 2216 O O . ASP A 1 270 ? 0.101 0.641 -33.996 1.00 42.62 270 ASP A O 1
ATOM 2220 N N . ILE A 1 271 ? 0.560 -0.301 -32.021 1.00 45.62 271 ILE A N 1
ATOM 2221 C CA . ILE A 1 271 ? 0.831 0.940 -31.293 1.00 45.62 271 ILE A CA 1
ATOM 2222 C C . ILE A 1 271 ? 2.169 1.518 -31.757 1.00 45.62 271 ILE A C 1
ATOM 2224 O O . ILE A 1 271 ? 2.244 2.717 -32.019 1.00 45.62 271 ILE A O 1
ATOM 2228 N N . VAL A 1 272 ? 3.211 0.704 -31.939 1.00 48.03 272 VAL A N 1
ATOM 2229 C CA . VAL A 1 272 ? 4.480 1.169 -32.517 1.00 48.03 272 VAL A CA 1
ATOM 2230 C C . VAL A 1 272 ? 4.244 1.732 -33.921 1.00 48.03 272 VAL A C 1
ATOM 2232 O O . VAL A 1 272 ? 4.656 2.863 -34.172 1.00 48.03 272 VAL A O 1
ATOM 2235 N N . ILE A 1 273 ? 3.499 1.036 -34.789 1.00 48.22 273 ILE A N 1
ATOM 2236 C CA . ILE A 1 273 ? 3.172 1.486 -36.156 1.00 48.22 273 ILE A CA 1
ATOM 2237 C C . ILE A 1 273 ? 2.410 2.817 -36.153 1.00 48.22 273 ILE A C 1
ATOM 2239 O O . ILE A 1 273 ? 2.718 3.711 -36.941 1.00 48.22 273 ILE A O 1
ATOM 2243 N N . GLN A 1 274 ? 1.436 2.993 -35.255 1.00 45.97 274 GLN A N 1
ATOM 2244 C CA . GLN A 1 274 ? 0.668 4.238 -35.172 1.00 45.97 274 GLN A CA 1
ATOM 2245 C C . GLN A 1 274 ? 1.532 5.450 -34.797 1.00 45.97 274 GLN A C 1
ATOM 2247 O O . GLN A 1 274 ? 1.216 6.556 -35.232 1.00 45.97 274 GLN A O 1
ATOM 2252 N N . TYR A 1 275 ? 2.583 5.273 -33.993 1.00 46.41 275 TYR A N 1
ATOM 2253 C CA . TYR A 1 275 ? 3.444 6.363 -33.514 1.00 46.41 275 TYR A CA 1
ATOM 2254 C C . TYR A 1 275 ? 4.752 6.523 -34.319 1.00 46.41 275 TYR A C 1
ATOM 2256 O O . TYR A 1 275 ? 5.429 7.543 -34.151 1.00 46.41 275 TYR A O 1
ATOM 2264 N N . ASP A 1 276 ? 5.117 5.555 -35.170 1.00 45.84 276 ASP A N 1
ATOM 2265 C CA . ASP A 1 276 ? 6.307 5.589 -36.035 1.00 45.84 276 ASP A CA 1
ATOM 2266 C C . ASP A 1 276 ? 6.116 6.497 -37.270 1.00 45.84 276 ASP A C 1
ATOM 2268 O O . ASP A 1 276 ? 5.049 7.071 -37.504 1.00 45.84 276 ASP A O 1
ATOM 2272 N N . LYS A 1 277 ? 7.180 6.686 -38.057 1.00 46.91 277 LYS A N 1
ATOM 2273 C CA . LYS A 1 277 ? 7.206 7.593 -39.217 1.00 46.91 277 LYS A CA 1
ATOM 2274 C C . LYS A 1 277 ? 6.165 7.172 -40.276 1.00 46.91 277 LYS A C 1
ATOM 2276 O O . LYS A 1 277 ? 6.302 6.108 -40.870 1.00 46.91 277 LYS A O 1
ATOM 2281 N N . GLY A 1 278 ? 5.159 8.012 -40.538 1.00 48.66 278 GLY A N 1
ATOM 2282 C CA . GLY A 1 278 ? 4.013 7.740 -41.417 1.00 48.66 278 GLY A CA 1
ATOM 2283 C C . GLY A 1 278 ? 2.728 7.298 -40.699 1.00 48.66 278 GLY A C 1
ATOM 2284 O O . GLY A 1 278 ? 1.687 7.189 -41.346 1.00 48.66 278 GLY A O 1
ATOM 2285 N N . GLY A 1 279 ? 2.771 7.056 -39.384 1.00 55.56 279 GLY A N 1
ATOM 2286 C CA . GLY A 1 279 ? 1.624 6.624 -38.583 1.00 55.56 279 GLY A CA 1
ATOM 2287 C C . GLY A 1 279 ? 0.693 7.766 -38.153 1.00 55.56 279 GLY A C 1
ATOM 2288 O O . GLY A 1 279 ? 1.097 8.920 -38.012 1.00 55.56 279 GLY A O 1
ATOM 2289 N N . ILE A 1 280 ? -0.577 7.448 -37.872 1.00 48.34 280 ILE A N 1
ATOM 2290 C CA . ILE A 1 280 ? -1.614 8.444 -37.520 1.00 48.34 280 ILE A CA 1
ATOM 2291 C C . ILE A 1 280 ? -1.304 9.273 -36.255 1.00 48.34 280 ILE A C 1
ATOM 2293 O O . ILE A 1 280 ? -1.875 10.343 -36.056 1.00 48.34 280 ILE A O 1
ATOM 2297 N N . LYS A 1 281 ? -0.397 8.795 -35.396 1.00 43.66 281 LYS A N 1
ATOM 2298 C CA . LYS A 1 281 ? 0.073 9.443 -34.162 1.00 43.66 281 LYS A CA 1
ATOM 2299 C C . LYS A 1 281 ? 1.556 9.838 -34.239 1.00 43.66 281 LYS A C 1
ATOM 2301 O O . LYS A 1 281 ? 2.135 10.208 -33.218 1.00 43.66 281 LYS A O 1
ATOM 2306 N N . GLU A 1 282 ? 2.163 9.850 -35.429 1.00 50.22 282 GLU A N 1
ATOM 2307 C CA . GLU A 1 282 ? 3.567 10.230 -35.670 1.00 50.22 282 GLU A CA 1
ATOM 2308 C C . GLU A 1 282 ? 3.932 11.580 -35.034 1.00 50.22 282 GLU A C 1
ATOM 2310 O O . GLU A 1 282 ? 5.008 11.732 -34.458 1.00 50.22 282 GLU A O 1
ATOM 2315 N N . ASN A 1 283 ? 3.038 12.572 -35.087 1.00 46.16 283 ASN A N 1
ATOM 2316 C CA . ASN A 1 283 ? 3.299 13.884 -34.489 1.00 46.16 283 ASN A CA 1
ATOM 2317 C C . ASN A 1 283 ? 3.415 13.824 -32.957 1.00 46.16 283 ASN A C 1
ATOM 2319 O O . ASN A 1 283 ? 4.242 14.533 -32.387 1.00 46.16 283 ASN A O 1
ATOM 2323 N N . LEU A 1 284 ? 2.669 12.938 -32.294 1.00 41.03 284 LEU A N 1
ATOM 2324 C CA . LEU A 1 284 ? 2.809 12.678 -30.856 1.00 41.03 284 LEU A CA 1
ATOM 2325 C C . LEU A 1 284 ? 4.090 11.868 -30.569 1.00 41.03 284 LEU A C 1
ATOM 2327 O O . LEU A 1 284 ? 4.808 12.154 -29.609 1.00 41.03 284 LEU A O 1
ATOM 2331 N N . GLY A 1 285 ? 4.440 10.917 -31.443 1.00 37.88 285 GLY A N 1
ATOM 2332 C CA . GLY A 1 285 ? 5.705 10.174 -31.393 1.00 37.88 285 GLY A CA 1
ATOM 2333 C C . GLY A 1 285 ? 6.933 11.089 -31.492 1.00 37.88 285 GLY A C 1
ATOM 2334 O O . GLY A 1 285 ? 7.825 11.030 -30.643 1.00 37.88 285 GLY A O 1
ATOM 2335 N N . LYS A 1 286 ? 6.934 12.025 -32.448 1.00 42.41 286 LYS A N 1
ATOM 2336 C CA . LYS A 1 286 ? 7.982 13.045 -32.634 1.00 42.41 286 LYS A CA 1
ATOM 2337 C C . LYS A 1 286 ? 8.082 14.018 -31.464 1.00 42.41 286 LYS A C 1
ATOM 2339 O O . LYS A 1 286 ? 9.192 14.376 -31.076 1.00 42.41 286 LYS A O 1
ATOM 2344 N N . GLN A 1 287 ? 6.954 14.401 -30.865 1.00 38.69 287 GLN A N 1
ATOM 2345 C CA . GLN A 1 287 ? 6.936 15.237 -29.656 1.00 38.69 287 GLN A CA 1
ATOM 2346 C C . GLN A 1 287 ? 7.617 14.552 -28.457 1.00 38.69 287 GLN A C 1
ATOM 2348 O O . GLN A 1 287 ? 8.185 15.232 -27.607 1.00 38.69 287 GLN A O 1
ATOM 2353 N N . SER A 1 288 ? 7.641 13.215 -28.428 1.00 35.28 288 SER A N 1
ATOM 2354 C CA . SER A 1 288 ? 8.371 12.400 -27.441 1.00 35.28 288 SER A CA 1
ATOM 2355 C C . SER A 1 288 ? 9.731 11.866 -27.932 1.00 35.28 288 SER A C 1
ATOM 2357 O O . SER A 1 288 ? 10.301 10.974 -27.306 1.00 35.28 288 SER A O 1
ATOM 2359 N N . LYS A 1 289 ? 10.244 12.372 -29.067 1.00 39.94 289 LYS A N 1
ATOM 2360 C CA . LYS A 1 289 ? 11.471 11.902 -29.749 1.00 39.94 289 LYS A CA 1
ATOM 2361 C C . LYS A 1 289 ? 11.566 10.372 -29.904 1.00 39.94 289 LYS A C 1
ATOM 2363 O O . LYS A 1 289 ? 12.655 9.808 -29.839 1.00 39.94 289 LYS A O 1
ATOM 2368 N N . SER A 1 290 ? 10.433 9.702 -30.111 1.00 41.38 290 SER A N 1
ATOM 2369 C CA . SER A 1 290 ? 10.357 8.250 -30.330 1.00 41.38 290 SER A CA 1
ATOM 2370 C C . SER A 1 290 ? 10.861 7.383 -29.158 1.00 41.38 290 SER A C 1
ATOM 2372 O O . SER A 1 290 ? 11.214 6.226 -29.359 1.00 41.38 290 SER A O 1
ATOM 2374 N N . ALA A 1 291 ? 10.875 7.890 -27.920 1.00 40.75 291 ALA A N 1
ATOM 2375 C CA . ALA A 1 291 ? 11.393 7.155 -26.756 1.00 40.75 291 ALA A CA 1
ATOM 2376 C C . ALA A 1 291 ? 10.574 5.894 -26.403 1.00 40.75 291 ALA A C 1
ATOM 2378 O O . ALA A 1 291 ? 11.150 4.844 -26.123 1.00 40.75 291 ALA A O 1
ATOM 2379 N N . VAL A 1 292 ? 9.239 5.969 -26.494 1.00 37.84 292 VAL A N 1
ATOM 2380 C CA . VAL A 1 292 ? 8.336 4.809 -26.327 1.00 37.84 292 VAL A CA 1
ATOM 2381 C C . VAL A 1 292 ? 8.612 3.759 -27.410 1.00 37.84 292 VAL A C 1
ATOM 2383 O O . VAL A 1 292 ? 8.704 2.573 -27.122 1.00 37.84 292 VAL A O 1
ATOM 2386 N N . ILE A 1 293 ? 8.861 4.209 -28.643 1.00 44.34 293 ILE A N 1
ATOM 2387 C CA . ILE A 1 293 ? 9.190 3.358 -29.794 1.00 44.34 293 ILE A CA 1
ATOM 2388 C C . ILE A 1 293 ? 10.549 2.672 -29.611 1.00 44.34 293 ILE A C 1
ATOM 2390 O O . ILE A 1 293 ? 10.677 1.501 -29.936 1.00 44.34 293 ILE A O 1
ATOM 2394 N N . ASN A 1 294 ? 11.561 3.355 -29.072 1.00 44.78 294 ASN A N 1
ATOM 2395 C CA . ASN A 1 294 ? 12.898 2.779 -28.894 1.00 44.78 294 ASN A CA 1
ATOM 2396 C C . ASN A 1 294 ? 12.968 1.765 -27.744 1.00 44.78 294 ASN A C 1
ATOM 2398 O O . ASN A 1 294 ? 13.678 0.772 -27.871 1.00 44.78 294 ASN A O 1
ATOM 2402 N N . ALA A 1 295 ? 12.208 1.974 -26.664 1.00 40.66 295 ALA A N 1
ATOM 2403 C CA . ALA A 1 295 ? 12.083 1.002 -25.576 1.00 40.66 295 ALA A CA 1
ATOM 2404 C C . ALA A 1 295 ? 11.353 -0.279 -26.032 1.00 40.66 295 ALA A C 1
ATOM 2406 O O . ALA A 1 295 ? 11.762 -1.383 -25.682 1.00 40.66 295 ALA A O 1
ATOM 2407 N N . LEU A 1 296 ? 10.323 -0.136 -26.875 1.00 37.44 296 LEU A N 1
ATOM 2408 C CA . LEU A 1 296 ? 9.585 -1.259 -27.462 1.00 37.44 296 LEU A CA 1
ATOM 2409 C C . LEU A 1 296 ? 10.375 -1.963 -28.585 1.00 37.44 296 LEU A C 1
ATOM 2411 O O . LEU A 1 296 ? 10.410 -3.186 -28.635 1.00 37.44 296 LEU A O 1
ATOM 2415 N N . LYS A 1 297 ? 11.110 -1.225 -29.430 1.00 39.69 297 LYS A N 1
ATOM 2416 C CA . LYS A 1 297 ? 12.038 -1.799 -30.429 1.00 39.69 297 LYS A CA 1
ATOM 2417 C C . LYS A 1 297 ? 13.228 -2.512 -29.782 1.00 39.69 297 LYS A C 1
ATOM 2419 O O . LYS A 1 297 ? 13.700 -3.506 -30.322 1.00 39.69 297 LYS A O 1
ATOM 2424 N N . GLN A 1 298 ? 13.697 -2.055 -28.616 1.00 38.66 298 GLN A N 1
ATOM 2425 C CA . GLN A 1 298 ? 14.692 -2.790 -27.827 1.00 38.66 298 GLN A CA 1
ATOM 2426 C C . GLN A 1 298 ? 14.165 -4.155 -27.369 1.00 38.66 298 GLN A C 1
ATOM 2428 O O . GLN A 1 298 ? 14.931 -5.110 -27.380 1.00 38.66 298 GLN A O 1
ATOM 2433 N N . TYR A 1 299 ? 12.876 -4.279 -27.042 1.00 35.50 299 TYR A N 1
ATOM 2434 C CA . TYR A 1 299 ? 12.249 -5.561 -26.695 1.00 35.50 299 TYR A CA 1
ATOM 2435 C C . TYR A 1 299 ? 12.245 -6.555 -27.874 1.00 35.50 299 TYR A C 1
ATOM 2437 O O . TYR A 1 299 ? 12.477 -7.743 -27.676 1.00 35.50 299 TYR A O 1
ATOM 2445 N N . GLN A 1 300 ? 12.092 -6.064 -29.109 1.00 34.12 300 GLN A N 1
ATOM 2446 C CA . GLN A 1 300 ? 12.137 -6.870 -30.340 1.00 34.12 300 GLN A CA 1
ATOM 2447 C C . GLN A 1 300 ? 13.550 -7.382 -30.699 1.00 34.12 300 GLN A C 1
ATOM 2449 O O . GLN A 1 300 ? 13.681 -8.316 -31.486 1.00 34.12 300 GLN A O 1
ATOM 2454 N N . TYR A 1 301 ? 14.609 -6.782 -30.135 1.00 34.41 301 TYR A N 1
ATOM 2455 C CA . TYR A 1 301 ? 16.009 -7.066 -30.487 1.00 34.41 301 TYR A CA 1
ATOM 2456 C C . TYR A 1 301 ? 16.733 -8.050 -29.546 1.00 34.41 301 TYR A C 1
ATOM 2458 O O . TYR A 1 301 ? 17.868 -8.420 -29.840 1.00 34.41 301 TYR A O 1
ATOM 2466 N N . TYR A 1 302 ? 16.113 -8.500 -28.447 1.00 35.00 302 TYR A N 1
ATOM 2467 C CA . TYR A 1 302 ? 16.725 -9.433 -27.484 1.00 35.00 302 TYR A CA 1
ATOM 2468 C C . TYR A 1 302 ? 16.133 -10.853 -27.565 1.00 35.00 302 TYR A C 1
ATOM 2470 O O . TYR A 1 302 ? 15.575 -11.367 -26.598 1.00 35.00 302 TYR A O 1
ATOM 2478 N N . GLU A 1 303 ? 16.346 -11.541 -28.689 1.00 25.45 303 GLU A N 1
ATOM 2479 C CA . GLU A 1 303 ? 16.643 -12.977 -28.631 1.00 25.45 303 GLU A CA 1
ATOM 2480 C C . GLU A 1 303 ? 18.158 -13.135 -28.379 1.00 25.45 303 GLU A C 1
ATOM 2482 O O . GLU A 1 303 ? 18.968 -12.979 -29.288 1.00 25.45 303 GLU A O 1
ATOM 2487 N N . GLY A 1 304 ? 18.548 -13.426 -27.128 1.00 28.30 304 GLY A N 1
ATOM 2488 C CA . GLY A 1 304 ? 19.902 -13.881 -26.758 1.00 28.30 304 GLY A CA 1
ATOM 2489 C C . GLY A 1 304 ? 20.810 -12.866 -26.029 1.00 28.30 304 GLY A C 1
ATOM 2490 O O . GLY A 1 304 ? 21.152 -11.827 -26.575 1.00 28.30 304 GLY A O 1
ATOM 2491 N N . ASN A 1 305 ? 21.198 -13.218 -24.788 1.00 27.86 305 ASN A N 1
ATOM 2492 C CA . ASN A 1 305 ? 22.236 -12.697 -23.853 1.00 27.86 305 ASN A CA 1
ATOM 2493 C C . ASN A 1 305 ? 23.200 -11.569 -24.331 1.00 27.86 305 ASN A C 1
ATOM 2495 O O . ASN A 1 305 ? 23.715 -11.611 -25.443 1.00 27.86 305 ASN A O 1
ATOM 2499 N N . THR A 1 306 ? 23.686 -10.626 -23.491 1.00 30.81 306 THR A N 1
ATOM 2500 C CA . THR A 1 306 ? 24.697 -10.851 -22.412 1.00 30.81 306 THR A CA 1
ATOM 2501 C C . THR A 1 306 ? 25.025 -9.559 -21.592 1.00 30.81 306 THR A C 1
ATOM 2503 O O . THR A 1 306 ? 25.182 -8.496 -22.180 1.00 30.81 306 THR A O 1
ATOM 2506 N N . VAL A 1 307 ? 25.167 -9.706 -20.256 1.00 28.70 307 VAL A N 1
ATOM 2507 C CA . VAL A 1 307 ? 26.058 -9.091 -19.210 1.00 28.70 307 VAL A CA 1
ATOM 2508 C C . VAL A 1 307 ? 26.532 -7.613 -19.286 1.00 28.70 307 VAL A C 1
ATOM 2510 O O . VAL A 1 307 ? 27.175 -7.178 -20.239 1.00 28.70 307 VAL A O 1
ATOM 2513 N N . GLU A 1 308 ? 26.345 -6.881 -18.171 1.00 26.77 308 GLU A N 1
ATOM 2514 C CA . GLU A 1 308 ? 26.823 -5.507 -17.911 1.00 26.77 308 GLU A CA 1
ATOM 2515 C C . GLU A 1 308 ? 28.365 -5.370 -17.828 1.00 26.77 308 GLU A C 1
ATOM 2517 O O . GLU A 1 308 ? 29.051 -6.150 -17.167 1.00 26.77 308 GLU A O 1
ATOM 2522 N N . ARG A 1 309 ? 28.917 -4.295 -18.421 1.00 25.02 309 ARG A N 1
ATOM 2523 C CA . ARG A 1 309 ? 30.281 -3.786 -18.160 1.00 25.02 309 ARG A CA 1
ATOM 2524 C C . ARG A 1 309 ? 30.226 -2.492 -17.341 1.00 25.02 309 ARG A C 1
ATOM 2526 O O . ARG A 1 309 ? 29.570 -1.526 -17.728 1.00 25.02 309 ARG A O 1
ATOM 2533 N N . THR A 1 310 ? 30.994 -2.440 -16.258 1.00 26.05 310 THR A N 1
ATOM 2534 C CA . THR A 1 310 ? 31.275 -1.244 -15.452 1.00 26.05 310 THR A CA 1
ATOM 2535 C C . THR A 1 310 ? 32.110 -0.230 -16.243 1.00 26.05 310 THR A C 1
ATOM 2537 O O . THR A 1 310 ? 33.265 -0.477 -16.583 1.00 26.05 310 THR A O 1
ATOM 2540 N N . ASN A 1 311 ? 31.540 0.945 -16.521 1.00 31.02 311 ASN A N 1
ATOM 2541 C CA . ASN A 1 311 ? 32.243 2.067 -17.147 1.00 31.02 311 ASN A CA 1
ATOM 2542 C C . ASN A 1 311 ? 33.031 2.880 -16.105 1.00 31.02 311 ASN A C 1
ATOM 2544 O O . ASN A 1 311 ? 32.504 3.822 -15.516 1.00 31.02 311 ASN A O 1
ATOM 2548 N N . LEU A 1 312 ? 34.318 2.576 -15.943 1.00 27.62 312 LEU A N 1
ATOM 2549 C CA . LEU A 1 312 ? 35.328 3.610 -15.702 1.00 27.62 312 LEU A CA 1
ATOM 2550 C C . LEU A 1 312 ? 35.805 4.074 -17.086 1.00 27.62 312 LEU A C 1
ATOM 2552 O O . LEU A 1 312 ? 36.510 3.345 -17.782 1.00 27.62 312 LEU A O 1
ATOM 2556 N N . GLN A 1 313 ? 35.359 5.252 -17.531 1.00 31.77 313 GLN A N 1
ATOM 2557 C CA . GLN A 1 313 ? 35.769 5.828 -18.815 1.00 31.77 313 GLN A CA 1
ATOM 2558 C C . GLN A 1 313 ? 37.272 6.163 -18.791 1.00 31.77 313 GLN A C 1
ATOM 2560 O O . GLN A 1 313 ? 37.668 7.241 -18.362 1.00 31.77 313 GLN A O 1
ATOM 2565 N N . LYS A 1 314 ? 38.110 5.264 -19.322 1.00 36.50 314 LYS A N 1
ATOM 2566 C CA . LYS A 1 314 ? 39.360 5.660 -19.988 1.00 36.50 314 LYS A CA 1
ATOM 2567 C C . LYS A 1 314 ? 38.965 6.198 -21.368 1.00 36.50 314 LYS A C 1
ATOM 2569 O O . LYS A 1 314 ? 38.521 5.446 -22.234 1.00 36.50 314 LYS A O 1
ATOM 2574 N N . THR A 1 315 ? 39.028 7.509 -21.556 1.00 38.12 315 THR A N 1
ATOM 2575 C CA . THR A 1 315 ? 38.690 8.196 -22.810 1.00 38.12 315 THR A CA 1
ATOM 2576 C C . THR A 1 315 ? 39.563 7.682 -23.964 1.00 38.12 315 THR A C 1
ATOM 2578 O O . THR A 1 315 ? 40.787 7.770 -23.916 1.00 38.12 315 THR A O 1
ATOM 2581 N N . ARG A 1 316 ? 38.941 7.140 -25.027 1.00 50.56 316 ARG A N 1
ATOM 2582 C CA . ARG A 1 316 ? 39.636 6.771 -26.277 1.00 50.56 316 ARG A CA 1
ATOM 2583 C C . ARG A 1 316 ? 40.248 8.028 -26.904 1.00 50.56 316 ARG A C 1
ATOM 2585 O O . ARG A 1 316 ? 39.544 9.018 -27.100 1.00 50.56 316 ARG A O 1
ATOM 2592 N N . ASN A 1 317 ? 41.535 7.987 -27.250 1.00 57.84 317 ASN A N 1
ATOM 2593 C CA . ASN A 1 317 ? 42.216 9.110 -27.893 1.00 57.84 317 ASN A CA 1
ATOM 2594 C C . ASN A 1 317 ? 41.647 9.328 -29.307 1.00 57.84 317 ASN A C 1
ATOM 2596 O O . ASN A 1 317 ? 41.950 8.589 -30.239 1.00 57.84 317 ASN A O 1
ATOM 2600 N N . GLN A 1 318 ? 40.801 10.343 -29.478 1.00 63.06 318 GLN A N 1
ATOM 2601 C CA . GLN A 1 318 ? 40.126 10.608 -30.753 1.00 63.06 318 GLN A CA 1
ATOM 2602 C C . GLN A 1 318 ? 41.103 10.876 -31.908 1.00 63.06 318 GLN A C 1
ATOM 2604 O O . GLN A 1 318 ? 40.763 10.605 -33.059 1.00 63.06 318 GLN A O 1
ATOM 2609 N N . LYS A 1 319 ? 42.328 11.344 -31.616 1.00 71.06 319 LYS A N 1
ATOM 2610 C CA . LYS A 1 319 ? 43.357 11.574 -32.640 1.00 71.06 319 LYS A CA 1
ATOM 2611 C C . LYS A 1 319 ? 43.816 10.265 -33.279 1.00 71.06 319 LYS A C 1
ATOM 2613 O O . LYS A 1 319 ? 43.891 10.200 -34.498 1.00 71.06 319 LYS A O 1
ATOM 2618 N N . ILE A 1 320 ? 44.040 9.216 -32.481 1.00 70.06 320 ILE A N 1
ATOM 2619 C CA . ILE A 1 320 ? 44.522 7.930 -33.008 1.00 70.06 320 ILE A CA 1
ATOM 2620 C C . ILE A 1 320 ? 43.431 7.181 -33.775 1.00 70.06 320 ILE A C 1
ATOM 2622 O O . ILE A 1 320 ? 43.694 6.581 -34.809 1.00 70.06 320 ILE A O 1
ATOM 2626 N N . VAL A 1 321 ? 42.176 7.284 -33.322 1.00 74.31 321 VAL A N 1
ATOM 2627 C CA . VAL A 1 321 ? 41.023 6.704 -34.029 1.00 74.31 321 VAL A CA 1
ATOM 2628 C C . VAL A 1 321 ? 40.857 7.337 -35.409 1.00 74.31 321 VAL A C 1
ATOM 2630 O O . VAL A 1 321 ? 40.556 6.635 -36.370 1.00 74.31 321 VAL A O 1
ATOM 2633 N N . LYS A 1 322 ? 41.048 8.657 -35.510 1.00 80.94 322 LYS A N 1
ATOM 2634 C CA . LYS A 1 322 ? 40.982 9.370 -36.786 1.00 80.94 322 LYS A CA 1
ATOM 2635 C C . LYS A 1 322 ? 42.155 8.994 -37.698 1.00 80.94 322 LYS A C 1
ATOM 2637 O O . LYS A 1 322 ? 41.904 8.620 -38.837 1.00 80.94 322 LYS A O 1
ATOM 2642 N N . ALA A 1 323 ? 43.382 8.994 -37.173 1.00 80.62 323 ALA A N 1
ATOM 2643 C CA . ALA A 1 323 ? 44.582 8.632 -37.928 1.00 80.62 323 ALA A CA 1
ATOM 2644 C C . ALA A 1 323 ? 44.498 7.215 -38.521 1.00 80.62 323 ALA A C 1
ATOM 2646 O O . ALA A 1 323 ? 44.772 7.023 -39.699 1.00 80.62 323 ALA A O 1
ATOM 2647 N N . VAL A 1 324 ? 44.006 6.237 -37.753 1.00 83.12 324 VAL A N 1
ATOM 2648 C CA . VAL A 1 324 ? 43.844 4.845 -38.214 1.00 83.12 324 VAL A CA 1
ATOM 2649 C C . VAL A 1 324 ? 42.809 4.722 -39.337 1.00 83.12 324 VAL A C 1
ATOM 2651 O O . VAL A 1 324 ? 43.034 4.004 -40.310 1.00 83.12 324 VAL A O 1
ATOM 2654 N N . LYS A 1 325 ? 41.686 5.447 -39.245 1.00 84.69 325 LYS A N 1
ATOM 2655 C CA . LYS A 1 325 ? 40.682 5.459 -40.319 1.00 84.69 325 LYS A CA 1
ATOM 2656 C C . LYS A 1 325 ? 41.203 6.157 -41.574 1.00 84.69 325 LYS A C 1
ATOM 2658 O O . LYS A 1 325 ? 40.911 5.702 -42.672 1.00 84.69 325 LYS A O 1
ATOM 2663 N N . GLU A 1 326 ? 41.982 7.226 -41.421 1.00 88.12 326 GLU A N 1
ATOM 2664 C CA . GLU A 1 326 ? 42.628 7.926 -42.538 1.00 88.12 326 GLU A CA 1
ATOM 2665 C C . GLU A 1 326 ? 43.706 7.059 -43.204 1.00 88.12 326 GLU A C 1
ATOM 2667 O O . GLU A 1 326 ? 43.707 6.948 -44.428 1.00 88.12 326 GLU A O 1
ATOM 2672 N N . ARG A 1 327 ? 44.541 6.360 -42.418 1.00 90.94 327 ARG A N 1
ATOM 2673 C CA . ARG A 1 327 ? 45.533 5.375 -42.892 1.00 90.94 327 ARG A CA 1
ATOM 2674 C C . ARG A 1 327 ? 44.897 4.328 -43.803 1.00 90.94 327 ARG A C 1
ATOM 2676 O O . ARG A 1 327 ? 45.452 3.986 -44.842 1.00 90.94 327 ARG A O 1
ATOM 2683 N N . ASP A 1 328 ? 43.731 3.825 -43.407 1.00 89.19 328 ASP A N 1
ATOM 2684 C CA . ASP A 1 328 ? 43.018 2.770 -44.128 1.00 89.19 328 ASP A CA 1
ATOM 2685 C C . ASP A 1 328 ? 42.021 3.322 -45.168 1.00 89.19 328 ASP A C 1
ATOM 2687 O O . ASP A 1 328 ? 41.202 2.568 -45.695 1.00 89.19 328 ASP A O 1
ATOM 2691 N N . ASN A 1 329 ? 42.054 4.632 -45.456 1.00 90.81 329 ASN A N 1
ATOM 2692 C CA . ASN A 1 329 ? 41.123 5.331 -46.350 1.00 90.81 329 ASN A CA 1
ATOM 2693 C C . ASN A 1 329 ? 39.648 4.968 -46.083 1.00 90.81 329 ASN A C 1
ATOM 2695 O O . ASN A 1 329 ? 38.879 4.646 -46.993 1.00 90.81 329 ASN A O 1
ATOM 2699 N N . TYR A 1 330 ? 39.283 4.911 -44.800 1.00 89.94 330 TYR A N 1
ATOM 2700 C CA . TYR A 1 330 ? 37.962 4.527 -44.302 1.00 89.94 330 TYR A CA 1
ATOM 2701 C C . TYR A 1 330 ? 37.427 3.222 -44.918 1.00 89.94 330 TYR A C 1
ATOM 2703 O O . TYR A 1 330 ? 36.222 3.052 -45.109 1.00 89.94 330 TYR A O 1
ATOM 2711 N N . THR A 1 331 ? 38.328 2.296 -45.238 1.00 89.44 331 THR A N 1
ATOM 2712 C CA . THR A 1 331 ? 38.012 1.024 -45.882 1.00 89.44 331 THR A CA 1
ATOM 2713 C C . THR A 1 331 ? 38.269 -0.116 -44.908 1.00 89.44 331 THR A C 1
ATOM 2715 O O . THR A 1 331 ? 39.294 -0.171 -44.229 1.00 89.44 331 THR A O 1
ATOM 2718 N N . CYS A 1 332 ? 37.313 -1.037 -44.813 1.00 91.31 332 CYS A N 1
ATOM 2719 C CA . CYS A 1 332 ? 37.432 -2.215 -43.969 1.00 91.31 332 CYS A CA 1
ATOM 2720 C C . CYS A 1 332 ? 38.621 -3.067 -44.418 1.00 91.31 332 CYS A C 1
ATOM 2722 O O . CYS A 1 332 ? 38.632 -3.592 -45.531 1.00 91.31 332 CYS A O 1
ATOM 2724 N N . ARG A 1 333 ? 39.583 -3.279 -43.521 1.00 92.12 333 ARG A N 1
ATOM 2725 C CA . ARG A 1 333 ? 40.770 -4.105 -43.780 1.00 92.12 333 ARG A CA 1
ATOM 2726 C C . ARG A 1 333 ? 40.461 -5.604 -43.869 1.00 92.12 333 ARG A C 1
ATOM 2728 O O . ARG A 1 333 ? 41.262 -6.342 -44.427 1.00 92.12 333 ARG A O 1
ATOM 2735 N N . GLY A 1 334 ? 39.310 -6.042 -43.350 1.00 88.62 334 GLY A N 1
ATOM 2736 C CA . GLY A 1 334 ? 38.881 -7.445 -43.381 1.00 88.62 334 GLY A CA 1
ATOM 2737 C C . GLY A 1 334 ? 38.164 -7.866 -44.668 1.00 88.62 334 GLY A C 1
ATOM 2738 O O . GLY A 1 334 ? 38.362 -8.980 -45.128 1.00 88.62 334 GLY A O 1
ATOM 2739 N N . CYS A 1 335 ? 37.344 -6.999 -45.270 1.00 86.69 335 CYS A N 1
ATOM 2740 C CA . CYS A 1 335 ? 36.538 -7.367 -46.448 1.00 86.69 335 CYS A CA 1
ATOM 2741 C C . CYS A 1 335 ? 36.542 -6.338 -47.585 1.00 86.69 335 CYS A C 1
ATOM 2743 O O . CYS A 1 335 ? 35.854 -6.528 -48.583 1.00 86.69 335 CYS A O 1
ATOM 2745 N N . GLY A 1 336 ? 37.264 -5.224 -47.440 1.00 88.19 336 GLY A N 1
ATOM 2746 C CA . GLY A 1 336 ? 37.316 -4.164 -48.451 1.00 88.19 336 GLY A CA 1
ATOM 2747 C C . GLY A 1 336 ? 36.077 -3.265 -48.510 1.00 88.19 336 GLY A C 1
ATOM 2748 O O . GLY A 1 336 ? 35.999 -2.404 -49.379 1.00 88.19 336 GLY A O 1
ATOM 2749 N N . PHE A 1 337 ? 35.106 -3.426 -47.602 1.00 87.81 337 PHE A N 1
ATOM 2750 C CA . PHE A 1 337 ? 33.923 -2.562 -47.547 1.00 87.81 337 PHE A CA 1
ATOM 2751 C C . PHE A 1 337 ? 34.303 -1.090 -47.336 1.00 87.81 337 PHE A C 1
ATOM 2753 O O . PHE A 1 337 ? 34.988 -0.755 -46.368 1.00 87.81 337 PHE A O 1
ATOM 2760 N N . HIS A 1 338 ? 33.781 -0.219 -48.195 1.00 88.75 338 HIS A N 1
ATOM 2761 C CA . HIS A 1 338 ? 33.895 1.230 -48.099 1.00 88.75 338 HIS A CA 1
ATOM 2762 C C . HIS A 1 338 ? 32.535 1.868 -48.399 1.00 88.75 338 HIS A C 1
ATOM 2764 O O . HIS A 1 338 ? 31.839 1.437 -49.319 1.00 88.75 338 HIS A O 1
ATOM 2770 N N . PHE A 1 339 ? 32.161 2.909 -47.653 1.00 82.56 339 PHE A N 1
ATOM 2771 C CA . PHE A 1 339 ? 30.944 3.673 -47.925 1.00 82.56 339 PHE A CA 1
ATOM 2772 C C . PHE A 1 339 ? 31.095 5.135 -47.502 1.00 82.56 339 PHE A C 1
ATOM 2774 O O . PHE A 1 339 ? 30.919 5.451 -46.330 1.00 82.56 339 PHE A O 1
ATOM 2781 N N . ASP A 1 340 ? 31.402 6.026 -48.450 1.00 81.12 340 ASP A N 1
ATOM 2782 C CA . ASP A 1 340 ? 31.421 7.491 -48.261 1.00 81.12 340 ASP A CA 1
ATOM 2783 C C . ASP A 1 340 ? 32.177 7.949 -46.995 1.00 81.12 340 ASP A C 1
ATOM 2785 O O . ASP A 1 340 ? 31.700 8.781 -46.222 1.00 81.12 340 ASP A O 1
ATOM 2789 N N . ASN A 1 341 ? 33.331 7.328 -46.717 1.00 77.62 341 ASN A N 1
ATOM 2790 C CA . ASN A 1 341 ? 34.120 7.526 -45.490 1.00 77.62 341 ASN A CA 1
ATOM 2791 C C . ASN A 1 341 ? 33.348 7.339 -44.160 1.00 77.62 341 ASN A C 1
ATOM 2793 O O . ASN A 1 341 ? 33.792 7.757 -43.088 1.00 77.62 341 ASN A O 1
ATOM 2797 N N . LYS A 1 342 ? 32.173 6.716 -44.209 1.00 63.50 342 LYS A N 1
ATOM 2798 C CA . LYS A 1 342 ? 31.252 6.486 -43.095 1.00 63.50 342 LYS A CA 1
ATOM 2799 C C . LYS A 1 342 ? 31.193 4.989 -42.782 1.00 63.50 342 LYS A C 1
ATOM 2801 O O . LYS A 1 342 ? 31.717 4.151 -43.509 1.00 63.50 342 LYS A O 1
ATOM 2806 N N . ILE A 1 343 ? 30.545 4.648 -41.668 1.00 74.06 343 ILE A N 1
ATOM 2807 C CA . ILE A 1 343 ? 30.193 3.272 -41.261 1.00 74.06 343 ILE A CA 1
ATOM 2808 C C . ILE A 1 343 ? 31.355 2.424 -40.698 1.00 74.06 343 ILE A C 1
ATOM 2810 O O . ILE A 1 343 ? 31.101 1.559 -39.866 1.00 74.06 343 ILE A O 1
ATOM 2814 N N . VAL A 1 344 ? 32.620 2.673 -41.054 1.00 82.44 344 VAL A N 1
ATOM 2815 C CA . VAL A 1 344 ? 33.763 1.919 -40.494 1.00 82.44 344 VAL A CA 1
ATOM 2816 C C . VAL A 1 344 ? 34.222 2.417 -39.116 1.00 82.44 344 VAL A C 1
ATOM 2818 O O . VAL A 1 344 ? 34.162 3.610 -38.794 1.00 82.44 344 VAL A O 1
ATOM 2821 N N . GLU A 1 345 ? 34.749 1.504 -38.303 1.00 83.12 345 GLU A N 1
ATOM 2822 C CA . GLU A 1 345 ? 35.169 1.718 -36.916 1.00 83.12 345 GLU A CA 1
ATOM 2823 C C . GLU A 1 345 ? 36.617 1.268 -36.675 1.00 83.12 345 GLU A C 1
ATOM 2825 O O . GLU A 1 345 ? 37.106 0.354 -37.333 1.00 83.12 345 GLU A O 1
ATOM 2830 N N . ALA A 1 346 ? 37.309 1.915 -35.727 1.00 80.44 346 ALA A N 1
ATOM 2831 C CA . ALA A 1 346 ? 38.659 1.520 -35.321 1.00 80.44 346 ALA A CA 1
ATOM 2832 C C . ALA A 1 346 ? 38.581 0.523 -34.153 1.00 80.44 346 ALA A C 1
ATOM 2834 O O . ALA A 1 346 ? 38.198 0.882 -33.032 1.00 80.44 346 ALA A O 1
ATOM 2835 N N . HIS A 1 347 ? 38.955 -0.722 -34.421 1.00 79.44 347 HIS A N 1
ATOM 2836 C CA . HIS A 1 347 ? 38.964 -1.823 -33.466 1.00 79.44 347 HIS A CA 1
ATOM 2837 C C . HIS A 1 347 ? 40.366 -1.992 -32.861 1.00 79.44 347 HIS A C 1
ATOM 2839 O O . HIS A 1 347 ? 41.348 -1.936 -33.591 1.00 79.44 347 HIS A O 1
ATOM 2845 N N . HIS A 1 348 ? 40.480 -2.218 -31.546 1.00 75.88 348 HIS A N 1
ATOM 2846 C CA . HIS A 1 348 ? 41.777 -2.456 -30.889 1.00 75.88 348 HIS A CA 1
ATOM 2847 C C . HIS A 1 348 ? 42.107 -3.948 -30.893 1.00 75.88 348 HIS A C 1
ATOM 2849 O O . HIS A 1 348 ? 41.278 -4.751 -30.473 1.00 75.88 348 HIS A O 1
ATOM 2855 N N . LEU A 1 349 ? 43.318 -4.325 -31.293 1.00 69.75 349 LEU A N 1
ATOM 2856 C CA . LEU A 1 349 ? 43.757 -5.726 -31.300 1.00 69.75 349 LEU A CA 1
ATOM 2857 C C . LEU A 1 349 ? 43.968 -6.276 -29.881 1.00 69.75 349 LEU A C 1
ATOM 2859 O O . LEU A 1 349 ? 43.722 -7.453 -29.622 1.00 69.75 349 LEU A O 1
ATOM 2863 N N . ILE A 1 350 ? 44.377 -5.409 -28.947 1.00 66.44 350 ILE A N 1
ATOM 2864 C CA . ILE A 1 350 ? 44.546 -5.732 -27.528 1.00 66.44 350 ILE A CA 1
ATOM 2865 C C . ILE A 1 350 ? 43.570 -4.876 -26.700 1.00 66.44 350 ILE A C 1
ATOM 2867 O O . ILE A 1 350 ? 43.624 -3.645 -26.764 1.00 66.44 350 ILE A O 1
ATOM 2871 N N . PRO A 1 351 ? 42.673 -5.485 -25.901 1.00 55.62 351 PRO A N 1
ATOM 2872 C CA . PRO A 1 351 ? 41.754 -4.743 -25.042 1.00 55.62 351 PRO A CA 1
ATOM 2873 C C . PRO A 1 351 ? 42.485 -3.907 -23.975 1.00 55.62 351 PRO A C 1
ATOM 2875 O O . PRO A 1 351 ? 43.297 -4.427 -23.213 1.00 55.62 351 PRO A O 1
ATOM 2878 N N . ILE A 1 352 ? 42.122 -2.623 -23.852 1.00 49.78 352 ILE A N 1
ATOM 2879 C CA . ILE A 1 352 ? 42.696 -1.652 -22.885 1.00 49.78 352 ILE A CA 1
ATOM 2880 C C . ILE A 1 352 ? 42.443 -2.059 -21.412 1.00 49.78 352 ILE A C 1
ATOM 2882 O O . ILE A 1 352 ? 43.061 -1.533 -20.488 1.00 49.78 352 ILE A O 1
ATOM 2886 N N . SER A 1 353 ? 41.542 -3.015 -21.167 1.00 42.88 353 SER A N 1
ATOM 2887 C CA . SER A 1 353 ? 41.189 -3.512 -19.833 1.00 42.88 353 SER A CA 1
ATOM 2888 C C . SER A 1 353 ? 42.247 -4.410 -19.178 1.00 42.88 353 SER A C 1
ATOM 2890 O O . SER A 1 353 ? 42.073 -4.753 -18.017 1.00 42.88 353 SER A O 1
ATOM 2892 N N . ASN A 1 354 ? 43.315 -4.797 -19.889 1.00 42.50 354 ASN A N 1
ATOM 2893 C CA . ASN A 1 354 ? 44.293 -5.791 -19.418 1.00 42.50 354 ASN A CA 1
ATOM 2894 C C . ASN A 1 354 ? 45.681 -5.234 -19.054 1.00 42.50 354 ASN A C 1
ATOM 2896 O O . ASN A 1 354 ? 46.622 -6.013 -18.909 1.00 42.50 354 ASN A O 1
ATOM 2900 N N . THR A 1 355 ? 45.852 -3.918 -18.905 1.00 41.09 355 THR A N 1
ATOM 2901 C CA . THR A 1 355 ? 47.142 -3.345 -18.484 1.00 41.09 355 THR A CA 1
ATOM 2902 C C . THR A 1 355 ? 46.958 -2.288 -17.399 1.00 41.09 355 THR A C 1
ATOM 2904 O O . THR A 1 355 ? 46.256 -1.294 -17.601 1.00 41.09 355 THR A O 1
ATOM 2907 N N . GLU A 1 356 ? 47.603 -2.515 -16.251 1.00 37.75 356 GLU A N 1
ATOM 2908 C CA . GLU A 1 356 ? 47.626 -1.610 -15.089 1.00 37.75 356 GLU A CA 1
ATOM 2909 C C . GLU A 1 356 ? 48.484 -0.351 -15.321 1.00 37.75 356 GLU A C 1
ATOM 2911 O O . GLU A 1 356 ? 48.407 0.594 -14.544 1.00 37.75 356 GLU A O 1
ATOM 2916 N N . GLU A 1 357 ? 49.220 -0.281 -16.433 1.00 40.06 357 GLU A N 1
ATOM 2917 C CA . GLU A 1 357 ? 50.090 0.847 -16.783 1.00 40.06 357 GLU A CA 1
ATOM 2918 C C . GLU A 1 357 ? 49.558 1.662 -17.977 1.00 40.06 357 GLU A C 1
ATOM 2920 O O . GLU A 1 357 ? 48.887 1.135 -18.875 1.00 40.06 357 GLU A O 1
ATOM 2925 N N . GLU A 1 358 ? 49.878 2.961 -18.000 1.00 42.69 358 GLU A N 1
ATOM 2926 C CA . GLU A 1 358 ? 49.665 3.864 -19.137 1.00 42.69 358 GLU A CA 1
ATOM 2927 C C . GLU A 1 358 ? 50.497 3.404 -20.344 1.00 42.69 358 GLU A C 1
ATOM 2929 O O . GLU A 1 358 ? 51.642 3.808 -20.533 1.00 42.69 358 GLU A O 1
ATOM 2934 N N . LYS A 1 359 ? 49.935 2.536 -21.190 1.00 51.41 359 LYS A N 1
ATOM 2935 C CA . LYS A 1 359 ? 50.566 2.186 -22.466 1.00 51.41 359 LYS A CA 1
ATOM 2936 C C . LYS A 1 359 ? 50.216 3.203 -23.544 1.00 51.41 359 LYS A C 1
ATOM 2938 O O . LYS A 1 359 ? 49.045 3.482 -23.805 1.00 51.41 359 LYS A O 1
ATOM 2943 N N . GLN A 1 360 ? 51.246 3.706 -24.217 1.00 52.41 360 GLN A N 1
ATOM 2944 C CA . GLN A 1 360 ? 51.100 4.467 -25.450 1.00 52.41 360 GLN A CA 1
ATOM 2945 C C . GLN A 1 360 ? 50.531 3.543 -26.537 1.00 52.41 360 GLN A C 1
ATOM 2947 O O . GLN A 1 360 ? 51.218 2.639 -27.006 1.00 52.41 360 GLN A O 1
ATOM 2952 N N . VAL A 1 361 ? 49.267 3.758 -26.909 1.00 61.41 361 VAL A N 1
ATOM 2953 C CA . VAL A 1 361 ? 48.614 3.051 -28.020 1.00 61.41 361 VAL A CA 1
ATOM 2954 C C . VAL A 1 361 ? 49.227 3.545 -29.331 1.00 61.41 361 VAL A C 1
ATOM 2956 O O . VAL A 1 361 ? 49.304 4.758 -29.543 1.00 61.41 361 VAL A O 1
ATOM 2959 N N . LYS A 1 362 ? 49.679 2.629 -30.190 1.00 69.25 362 LYS A N 1
ATOM 2960 C CA . LYS A 1 362 ? 50.193 2.923 -31.536 1.00 69.25 362 LYS A CA 1
ATOM 2961 C C . LYS A 1 362 ? 49.111 2.664 -32.579 1.00 69.25 362 LYS A C 1
ATOM 2963 O O . LYS A 1 362 ? 48.167 1.922 -32.332 1.00 69.25 362 LYS A O 1
ATOM 2968 N N . GLU A 1 363 ? 49.237 3.262 -33.760 1.00 66.19 363 GLU A N 1
ATOM 2969 C CA . GLU A 1 363 ? 48.267 3.051 -34.848 1.00 66.19 363 GLU A CA 1
ATOM 2970 C C . GLU A 1 363 ? 48.185 1.578 -35.279 1.00 66.19 363 GLU A C 1
ATOM 2972 O O . GLU A 1 363 ? 47.114 1.103 -35.653 1.00 66.19 363 GLU A O 1
ATOM 2977 N N . ASP A 1 364 ? 49.285 0.835 -35.152 1.00 74.44 364 ASP A N 1
ATOM 2978 C CA . ASP A 1 364 ? 49.357 -0.599 -35.463 1.00 74.44 364 ASP A CA 1
ATOM 2979 C C . ASP A 1 364 ? 48.630 -1.485 -34.437 1.00 74.44 364 ASP A C 1
ATOM 2981 O O . ASP A 1 364 ? 48.357 -2.651 -34.714 1.00 74.44 364 ASP A O 1
ATOM 2985 N N . ASP A 1 365 ? 48.249 -0.931 -33.280 1.00 73.75 365 ASP A N 1
ATOM 2986 C CA . ASP A 1 365 ? 47.411 -1.620 -32.292 1.00 73.75 365 ASP A CA 1
ATOM 2987 C C . ASP A 1 365 ? 45.915 -1.550 -32.656 1.00 73.75 365 ASP A C 1
ATOM 2989 O O . ASP A 1 365 ? 45.072 -2.133 -31.960 1.00 73.75 365 ASP A O 1
ATOM 2993 N N . LEU A 1 366 ? 45.572 -0.830 -33.735 1.00 80.25 366 LEU A N 1
ATOM 2994 C CA . LEU A 1 366 ? 44.214 -0.677 -34.235 1.00 80.25 366 LEU A CA 1
ATOM 2995 C C . LEU A 1 366 ? 44.063 -1.049 -35.716 1.00 80.25 366 LEU A C 1
ATOM 2997 O O . LEU A 1 366 ? 44.933 -0.837 -36.564 1.00 80.25 366 LEU A O 1
ATOM 3001 N N . ILE A 1 367 ? 42.867 -1.528 -36.040 1.00 85.75 367 ILE A N 1
ATOM 3002 C CA . ILE A 1 367 ? 42.456 -1.911 -37.389 1.00 85.75 367 ILE A CA 1
ATOM 3003 C C . ILE A 1 367 ? 41.100 -1.287 -37.737 1.00 85.75 367 ILE A C 1
ATOM 3005 O O . ILE A 1 367 ? 40.186 -1.275 -36.910 1.00 85.75 367 ILE A O 1
ATOM 3009 N N . THR A 1 368 ? 40.953 -0.775 -38.961 1.00 90.75 368 THR A N 1
ATOM 3010 C CA . THR A 1 368 ? 39.674 -0.249 -39.463 1.00 90.75 368 THR A CA 1
ATOM 3011 C C . THR A 1 368 ? 38.789 -1.380 -39.988 1.00 90.75 368 THR A C 1
ATOM 3013 O O . THR A 1 368 ? 39.170 -2.087 -40.922 1.00 90.75 368 THR A O 1
ATOM 3016 N N . LEU A 1 369 ? 37.593 -1.551 -39.417 1.00 84.56 369 LEU A N 1
ATOM 3017 C CA . LEU A 1 369 ? 36.647 -2.621 -39.756 1.00 84.56 369 LEU A CA 1
ATOM 3018 C C . LEU A 1 369 ? 35.227 -2.077 -39.980 1.00 84.56 369 LEU A C 1
ATOM 3020 O O . LEU A 1 369 ? 34.813 -1.114 -39.341 1.00 84.56 369 LEU A O 1
ATOM 3024 N N . CYS A 1 370 ? 34.458 -2.701 -40.877 1.00 84.75 370 CYS A N 1
ATOM 3025 C CA . CYS A 1 370 ? 33.015 -2.454 -40.998 1.00 84.75 370 CYS A CA 1
ATOM 3026 C C . CYS A 1 370 ? 32.245 -3.149 -39.858 1.00 84.75 370 CYS A C 1
ATOM 3028 O O . CYS A 1 370 ? 32.811 -4.038 -39.222 1.00 84.75 370 CYS A O 1
ATOM 3030 N N . PRO A 1 371 ? 30.955 -2.836 -39.627 1.00 79.88 371 PRO A N 1
ATOM 3031 C CA . PRO A 1 371 ? 30.187 -3.404 -38.514 1.00 79.88 371 PRO A CA 1
ATOM 3032 C C . PRO A 1 371 ? 30.204 -4.939 -38.464 1.00 79.88 371 PRO A C 1
ATOM 3034 O O . PRO A 1 371 ? 30.362 -5.525 -37.395 1.00 79.88 371 PRO A O 1
ATOM 3037 N N . ASN A 1 372 ? 30.142 -5.596 -39.626 1.00 81.06 372 ASN A N 1
ATOM 3038 C CA . ASN A 1 372 ? 30.154 -7.057 -39.712 1.00 81.06 372 ASN A CA 1
ATOM 3039 C C . ASN A 1 372 ? 31.532 -7.641 -39.364 1.00 81.06 372 ASN A C 1
ATOM 3041 O O . ASN A 1 372 ? 31.632 -8.505 -38.498 1.00 81.06 372 ASN A O 1
ATOM 3045 N N . CYS A 1 373 ? 32.611 -7.149 -39.984 1.00 80.06 373 CYS A N 1
ATOM 3046 C CA . CYS A 1 373 ? 33.963 -7.614 -39.657 1.00 80.06 373 CYS A CA 1
ATOM 3047 C C . CYS A 1 373 ? 34.370 -7.235 -38.229 1.00 80.06 373 CYS A C 1
ATOM 3049 O O . CYS A 1 373 ? 35.124 -7.970 -37.608 1.00 80.06 373 CYS A O 1
ATOM 3051 N N . HIS A 1 374 ? 33.863 -6.122 -37.696 1.00 77.50 374 HIS A N 1
ATOM 3052 C CA . HIS A 1 374 ? 34.092 -5.695 -36.319 1.00 77.50 374 HIS A CA 1
ATOM 3053 C C . HIS A 1 374 ? 33.448 -6.669 -35.323 1.00 77.50 374 HIS A C 1
ATOM 3055 O O . HIS A 1 374 ? 34.082 -7.063 -34.345 1.00 77.50 374 HIS A O 1
ATOM 3061 N N . ALA A 1 375 ? 32.219 -7.120 -35.595 1.00 70.25 375 ALA A N 1
ATOM 3062 C CA . ALA A 1 375 ? 31.559 -8.153 -34.800 1.00 70.25 375 ALA A CA 1
ATOM 3063 C C . ALA A 1 375 ? 32.311 -9.495 -34.861 1.00 70.25 375 ALA A C 1
ATOM 3065 O O . ALA A 1 375 ? 32.576 -10.099 -33.824 1.00 70.25 375 ALA A O 1
ATOM 3066 N N . ILE A 1 376 ? 32.722 -9.928 -36.057 1.00 77.00 376 ILE A N 1
ATOM 3067 C CA . ILE A 1 376 ? 33.485 -11.174 -36.235 1.00 77.00 376 ILE A CA 1
ATOM 3068 C C . ILE A 1 376 ? 34.855 -11.081 -35.544 1.00 77.00 376 ILE A C 1
ATOM 3070 O O . ILE A 1 376 ? 35.258 -12.013 -34.855 1.00 77.00 376 ILE A O 1
ATOM 3074 N N . ALA A 1 377 ? 35.546 -9.943 -35.646 1.00 74.25 377 ALA A N 1
ATOM 3075 C CA . ALA A 1 377 ? 36.820 -9.717 -34.968 1.00 74.25 377 ALA A CA 1
ATOM 3076 C C . ALA A 1 377 ? 36.690 -9.810 -33.445 1.00 74.25 377 ALA A C 1
ATOM 3078 O O . ALA A 1 377 ? 37.570 -10.372 -32.794 1.00 74.25 377 ALA A O 1
ATOM 3079 N N . HIS A 1 378 ? 35.586 -9.318 -32.870 1.00 71.75 378 HIS A N 1
ATOM 3080 C CA . HIS A 1 378 ? 35.308 -9.531 -31.453 1.00 71.75 378 HIS A CA 1
ATOM 3081 C C . HIS A 1 378 ? 35.210 -11.017 -31.115 1.00 71.75 378 HIS A C 1
ATOM 3083 O O . HIS A 1 378 ? 35.812 -11.429 -30.132 1.00 71.75 378 HIS A O 1
ATOM 3089 N N . ILE A 1 379 ? 34.522 -11.822 -31.926 1.00 71.25 379 ILE A N 1
ATOM 3090 C CA . ILE A 1 379 ? 34.400 -13.270 -31.703 1.00 71.25 379 ILE A CA 1
ATOM 3091 C C . ILE A 1 379 ? 35.780 -13.943 -31.774 1.00 71.25 379 ILE A C 1
ATOM 3093 O O . ILE A 1 379 ? 36.185 -14.592 -30.812 1.00 71.25 379 ILE A O 1
ATOM 3097 N N . ILE A 1 380 ? 36.545 -13.694 -32.842 1.00 72.06 380 ILE A N 1
ATOM 3098 C CA . ILE A 1 380 ? 37.886 -14.272 -33.053 1.00 72.06 380 ILE A CA 1
ATOM 3099 C C . ILE A 1 380 ? 38.836 -13.925 -31.894 1.00 72.06 380 ILE A C 1
ATOM 3101 O O . ILE A 1 380 ? 39.581 -14.771 -31.401 1.00 72.06 380 ILE A O 1
ATOM 3105 N N . LEU A 1 381 ? 38.812 -12.676 -31.419 1.00 68.75 381 LEU A N 1
ATOM 3106 C CA . LEU A 1 381 ? 39.693 -12.219 -30.340 1.00 68.75 381 LEU A CA 1
ATOM 3107 C C . LEU A 1 381 ? 39.216 -12.655 -28.943 1.00 68.75 381 LEU A C 1
ATOM 3109 O O . LEU A 1 381 ? 40.024 -12.700 -28.010 1.00 68.75 381 LEU A O 1
ATOM 3113 N N . LEU A 1 382 ? 37.929 -12.982 -28.778 1.00 60.84 382 LEU A N 1
ATOM 3114 C CA . LEU A 1 382 ? 37.359 -13.484 -27.523 1.00 60.84 382 LEU A CA 1
ATOM 3115 C C . LEU A 1 382 ? 37.733 -14.945 -27.244 1.00 60.84 382 LEU A C 1
ATOM 3117 O O . LEU A 1 382 ? 37.835 -15.308 -26.072 1.00 60.84 382 LEU A O 1
ATOM 3121 N N . GLU A 1 383 ? 38.028 -15.751 -28.268 1.00 56.16 383 GLU A N 1
ATOM 3122 C CA . GLU A 1 383 ? 38.471 -17.151 -28.118 1.00 56.16 383 GLU A CA 1
ATOM 3123 C C . GLU A 1 383 ? 39.903 -17.301 -27.548 1.00 56.16 383 GLU A C 1
ATOM 3125 O O . GLU A 1 383 ? 40.393 -18.408 -27.342 1.00 56.16 383 GLU A O 1
ATOM 3130 N N . ARG A 1 384 ? 40.558 -16.185 -27.178 1.00 52.22 384 ARG A N 1
ATOM 3131 C CA . ARG A 1 384 ? 41.843 -16.095 -26.445 1.00 52.22 384 ARG A CA 1
ATOM 3132 C C . ARG A 1 384 ? 43.076 -16.679 -27.146 1.00 52.22 384 ARG A C 1
ATOM 3134 O O . ARG A 1 384 ? 44.138 -16.738 -26.519 1.00 52.22 384 ARG A O 1
ATOM 3141 N N . ASP A 1 385 ? 43.007 -17.028 -28.427 1.00 61.03 385 ASP A N 1
ATOM 3142 C CA . ASP A 1 385 ? 44.210 -17.382 -29.182 1.00 61.03 385 ASP A CA 1
ATOM 3143 C C . ASP A 1 385 ? 45.015 -16.112 -29.512 1.00 61.03 385 ASP A C 1
ATOM 3145 O O . ASP A 1 385 ? 44.648 -15.292 -30.360 1.00 61.03 385 ASP A O 1
ATOM 3149 N N . LYS A 1 386 ? 46.140 -15.929 -28.807 1.00 68.12 386 LYS A N 1
ATOM 3150 C CA . LYS A 1 386 ? 47.012 -14.749 -28.928 1.00 68.12 386 LYS A CA 1
ATOM 3151 C C . LYS A 1 386 ? 47.530 -14.534 -30.353 1.00 68.12 386 LYS A C 1
ATOM 3153 O O . LYS A 1 386 ? 47.972 -13.427 -30.657 1.00 68.12 386 LYS A O 1
ATOM 3158 N N . LYS A 1 387 ? 47.478 -15.540 -31.237 1.00 73.88 387 LYS A N 1
ATOM 3159 C CA . LYS A 1 387 ? 47.941 -15.390 -32.623 1.00 73.88 387 LYS A CA 1
ATOM 3160 C C . LYS A 1 387 ? 47.155 -14.323 -33.394 1.00 73.88 387 LYS A C 1
ATOM 3162 O O . LYS A 1 387 ? 47.763 -13.625 -34.201 1.00 73.88 387 LYS A O 1
ATOM 3167 N N . TYR A 1 388 ? 45.864 -14.132 -33.108 1.00 68.88 388 TYR A N 1
ATOM 3168 C CA . TYR A 1 388 ? 45.014 -13.143 -33.789 1.00 68.88 388 TYR A CA 1
ATOM 3169 C C . TYR A 1 388 ? 45.194 -11.709 -33.268 1.00 68.88 388 TYR A C 1
ATOM 3171 O O . TYR A 1 388 ? 44.667 -10.768 -33.850 1.00 68.88 388 TYR A O 1
ATOM 3179 N N . GLN A 1 389 ? 45.995 -11.510 -32.213 1.00 72.50 389 GLN A N 1
ATOM 3180 C CA . GLN A 1 389 ? 46.412 -10.170 -31.772 1.00 72.50 389 GLN A CA 1
ATOM 3181 C C . GLN A 1 389 ? 47.434 -9.541 -32.733 1.00 72.50 389 GLN A C 1
ATOM 3183 O O . GLN A 1 389 ? 47.705 -8.346 -32.645 1.00 72.50 389 GLN A O 1
ATOM 3188 N N . LYS A 1 390 ? 47.988 -10.327 -33.669 1.00 80.56 390 LYS A N 1
ATOM 3189 C CA . LYS A 1 390 ? 48.738 -9.816 -34.819 1.00 80.56 390 LYS A CA 1
ATOM 3190 C C . LYS A 1 390 ? 47.763 -9.442 -35.932 1.00 80.56 390 LYS A C 1
ATOM 3192 O O . LYS A 1 390 ? 46.991 -10.290 -36.380 1.00 80.56 390 LYS A O 1
ATOM 3197 N N . ILE A 1 391 ? 47.845 -8.196 -36.400 1.00 79.50 391 ILE A N 1
ATOM 3198 C CA . ILE A 1 391 ? 46.904 -7.620 -37.372 1.00 79.50 391 ILE A CA 1
ATOM 3199 C C . ILE A 1 391 ? 46.771 -8.465 -38.649 1.00 79.50 391 ILE A C 1
ATOM 3201 O O . ILE A 1 391 ? 45.665 -8.657 -39.141 1.00 79.50 391 ILE A O 1
ATOM 3205 N N . GLU A 1 392 ? 47.875 -9.030 -39.139 1.00 83.69 392 GLU A N 1
ATOM 3206 C CA . GLU A 1 392 ? 47.919 -9.854 -40.353 1.00 83.69 392 GLU A CA 1
ATOM 3207 C C . GLU A 1 392 ? 47.104 -11.143 -40.208 1.00 83.69 392 GLU A C 1
ATOM 3209 O O . GLU A 1 392 ? 46.322 -11.484 -41.090 1.00 83.69 392 GLU A O 1
ATOM 3214 N N . ASN A 1 393 ? 47.216 -11.819 -39.063 1.00 84.62 393 ASN A N 1
ATOM 3215 C CA . ASN A 1 393 ? 46.481 -13.056 -38.804 1.00 84.62 393 ASN A CA 1
ATOM 3216 C C . ASN A 1 393 ? 44.976 -12.799 -38.706 1.00 84.62 393 ASN A C 1
ATOM 3218 O O . ASN A 1 393 ? 44.182 -13.587 -39.212 1.00 84.62 393 ASN A O 1
ATOM 3222 N N . LEU A 1 394 ? 44.582 -11.686 -38.079 1.00 82.62 394 LEU A N 1
ATOM 3223 C CA . LEU A 1 394 ? 43.177 -11.295 -37.997 1.00 82.62 394 LEU A CA 1
ATOM 3224 C C . LEU A 1 394 ? 42.616 -10.910 -39.371 1.00 82.62 394 LEU A C 1
ATOM 3226 O O . LEU A 1 394 ? 41.488 -11.272 -39.690 1.00 82.62 394 LEU A O 1
ATOM 3230 N N . ILE A 1 395 ? 43.391 -10.191 -40.187 1.00 86.81 395 ILE A N 1
ATOM 3231 C CA . ILE A 1 395 ? 42.987 -9.840 -41.553 1.00 86.81 395 ILE A CA 1
ATOM 3232 C C . ILE A 1 395 ? 42.772 -11.105 -42.386 1.00 86.81 395 ILE A C 1
ATOM 3234 O O . ILE A 1 395 ? 41.724 -11.219 -43.017 1.00 86.81 395 ILE A O 1
ATOM 3238 N N . ASN A 1 396 ? 43.714 -12.050 -42.353 1.00 86.81 396 ASN A N 1
ATOM 3239 C CA . ASN A 1 396 ? 43.621 -13.286 -43.131 1.00 86.81 396 ASN A CA 1
ATOM 3240 C C . ASN A 1 396 ? 42.377 -14.098 -42.754 1.00 86.81 396 ASN A C 1
ATOM 3242 O O . ASN A 1 396 ? 41.607 -14.475 -43.631 1.00 86.81 396 ASN A O 1
ATOM 3246 N N . GLU A 1 397 ? 42.117 -14.277 -41.458 1.00 85.69 397 GLU A N 1
ATOM 3247 C CA . GLU A 1 397 ? 40.934 -15.000 -40.975 1.00 85.69 397 GLU A CA 1
ATOM 3248 C C . GLU A 1 397 ? 39.625 -14.315 -41.410 1.00 85.69 397 GLU A C 1
ATOM 3250 O O . GLU A 1 397 ? 38.700 -14.951 -41.914 1.00 85.69 397 GLU A O 1
ATOM 3255 N N . LEU A 1 398 ? 39.551 -12.984 -41.287 1.00 85.75 398 LEU A N 1
ATOM 3256 C CA . LEU A 1 398 ? 38.378 -12.221 -41.724 1.00 85.75 398 LEU A CA 1
ATOM 3257 C C . LEU A 1 398 ? 38.143 -12.337 -43.236 1.00 85.75 398 LEU A C 1
ATOM 3259 O O . LEU A 1 398 ? 36.992 -12.407 -43.675 1.00 85.75 398 LEU A O 1
ATOM 3263 N N . GLN A 1 399 ? 39.218 -12.365 -44.024 1.00 88.00 399 GLN A N 1
ATOM 3264 C CA . GLN A 1 399 ? 39.150 -12.542 -45.471 1.00 88.00 399 GLN A CA 1
ATOM 3265 C C . GLN A 1 399 ? 38.719 -13.961 -45.848 1.00 88.00 399 GLN A C 1
ATOM 3267 O O . GLN A 1 399 ? 37.895 -14.120 -46.748 1.00 88.00 399 GLN A O 1
ATOM 3272 N N . GLU A 1 400 ? 39.216 -14.989 -45.158 1.00 85.94 400 GLU A N 1
ATOM 3273 C CA . GLU A 1 400 ? 38.792 -16.376 -45.366 1.00 85.94 400 GLU A CA 1
ATOM 3274 C C . GLU A 1 400 ? 37.297 -16.549 -45.087 1.00 85.94 400 GLU A C 1
ATOM 3276 O O . GLU A 1 400 ? 36.571 -17.048 -45.951 1.00 85.94 400 GLU A O 1
ATOM 3281 N N . ILE A 1 401 ? 36.808 -16.033 -43.955 1.00 83.00 401 ILE A N 1
ATOM 3282 C CA . ILE A 1 401 ? 35.381 -16.063 -43.600 1.00 83.00 401 ILE A CA 1
ATOM 3283 C C . ILE A 1 401 ? 34.543 -15.329 -44.651 1.00 83.00 401 ILE A C 1
ATOM 3285 O O . ILE A 1 401 ? 33.520 -15.843 -45.110 1.00 83.00 401 ILE A O 1
ATOM 3289 N N . TYR A 1 402 ? 34.976 -14.141 -45.079 1.00 84.50 402 TYR A N 1
ATOM 3290 C CA . TYR A 1 402 ? 34.285 -13.399 -46.131 1.00 84.50 402 TYR A CA 1
ATOM 3291 C C . TYR A 1 402 ? 34.223 -14.200 -47.439 1.00 84.50 402 TYR A C 1
ATOM 3293 O O . TYR A 1 402 ? 33.157 -14.322 -48.045 1.00 84.50 402 TYR A O 1
ATOM 3301 N N . ASN A 1 403 ? 35.334 -14.810 -47.847 1.00 83.19 403 ASN A N 1
ATOM 3302 C CA . ASN A 1 403 ? 35.405 -15.620 -49.058 1.00 83.19 403 ASN A CA 1
ATOM 3303 C C . ASN A 1 403 ? 34.534 -16.882 -48.969 1.00 83.19 403 ASN A C 1
ATOM 3305 O O . ASN A 1 403 ? 33.913 -17.254 -49.964 1.00 83.19 403 ASN A O 1
ATOM 3309 N N . MET A 1 404 ? 34.436 -17.520 -47.799 1.00 80.81 404 MET A N 1
ATOM 3310 C CA . MET A 1 404 ? 33.510 -18.634 -47.565 1.00 80.81 404 MET A CA 1
ATOM 3311 C C . MET A 1 404 ? 32.052 -18.196 -47.734 1.00 80.81 404 MET A C 1
ATOM 3313 O O . MET A 1 404 ? 31.289 -18.865 -48.430 1.00 80.81 404 MET A O 1
ATOM 3317 N N . ILE A 1 405 ? 31.678 -17.047 -47.163 1.00 76.50 405 ILE A N 1
ATOM 3318 C CA . ILE A 1 405 ? 30.324 -16.487 -47.284 1.00 76.50 405 ILE A CA 1
ATOM 3319 C C . ILE A 1 405 ? 29.998 -16.154 -48.743 1.00 76.50 405 ILE A C 1
ATOM 3321 O O . ILE A 1 405 ? 28.888 -16.415 -49.202 1.00 76.50 405 ILE A O 1
ATOM 3325 N N . MET A 1 406 ? 30.953 -15.587 -49.482 1.00 76.31 406 MET A N 1
ATOM 3326 C CA . MET A 1 406 ? 30.753 -15.242 -50.889 1.00 76.31 406 MET A CA 1
ATOM 3327 C C . MET A 1 406 ? 30.687 -16.480 -51.788 1.00 76.31 406 MET A C 1
ATOM 3329 O O . MET A 1 406 ? 29.891 -16.498 -52.720 1.00 76.31 406 MET A O 1
ATOM 3333 N N . LYS A 1 407 ? 31.454 -17.538 -51.490 1.00 72.56 407 LYS A N 1
ATOM 3334 C CA . LYS A 1 407 ? 31.357 -18.827 -52.195 1.00 72.56 407 LYS A CA 1
ATOM 3335 C C . LYS A 1 407 ? 30.042 -19.553 -51.925 1.00 72.56 407 LYS A C 1
ATOM 3337 O O . LYS A 1 407 ? 29.537 -20.173 -52.839 1.00 72.56 407 LYS A O 1
ATOM 3342 N N . ALA A 1 408 ? 29.481 -19.455 -50.720 1.00 60.59 408 ALA A N 1
ATOM 3343 C CA . ALA A 1 408 ? 28.191 -20.065 -50.374 1.00 60.59 408 ALA A CA 1
ATOM 3344 C C . ALA A 1 408 ? 26.973 -19.362 -51.012 1.00 60.59 408 ALA A C 1
ATOM 3346 O O . ALA A 1 408 ? 25.849 -19.843 -50.888 1.00 60.59 408 ALA A O 1
ATOM 3347 N N . LYS A 1 409 ? 27.184 -18.200 -51.645 1.00 54.44 409 LYS A N 1
ATOM 3348 C CA . LYS A 1 409 ? 26.160 -17.441 -52.381 1.00 54.44 409 LYS A CA 1
ATOM 3349 C C . LYS A 1 409 ? 26.188 -17.679 -53.895 1.00 54.44 409 LYS A C 1
ATOM 3351 O O . LYS A 1 409 ? 25.281 -17.199 -54.573 1.00 54.44 409 LYS A O 1
ATOM 3356 N N . ASN A 1 410 ? 27.205 -18.384 -54.389 1.00 45.66 410 ASN A N 1
ATOM 3357 C CA . ASN A 1 410 ? 27.318 -18.874 -55.763 1.00 45.66 410 ASN A CA 1
ATOM 3358 C C . ASN A 1 410 ? 27.031 -20.374 -55.786 1.00 45.66 410 ASN A C 1
ATOM 3360 O O . ASN A 1 410 ? 26.598 -20.851 -56.855 1.00 45.66 410 ASN A O 1
#

Secondary structure (DSSP, 8-state):
-----S-TTHHHHHHHHHHHHHHHHHHHH-HHHHHHHHHT--HHHHHHHHHHHHHHHHH-S---HHHHHHHHHHHHHHTT----HHHHHHHHHHHHTT-HHHHBTTB-HHHHHHHHH---TTS--TTTT--SHHHHHHHHHS-HHHHHHHHHHHHHHHHHHHHHTT-TTEEEEEE-TT-TTSS--S-EEEEEEETTSSSGGGSEEEEEEE-SS-EEEEEEE-TTS-HHHHHHHHHHTT--SB-TTS-B-SEEEEE--S--HHHHHHSHHHHHHHHSTTSTTHHHHHHTTTHHHHHHHHHHT-SS-------------HHHHHHHHHHTTT--TTT----TT-S-EEEESS-GGG-SS-----GGGEEEE-HHHHHHHHHHHHT--GGGGSHHHHHHHHHHHHHHHHHTT-

Sequence (410 aa):
MKEQVINRNVDEYISFLKEKCDFFNSISSDTDYLYSKINNLKNTQLDVVLDFYKDSIYKDSTIRPVNLLRLFILKCIKNGKYVDAQFVQEAKDNFNQKNIKFFKGYLDSNALEKIRIYTTKKNGDPFLSYKNPFRIFYVYFYNGELKKTTKTYLNAIGDELIKRLNLNDWVTRIVGFNGTQNEGQDIAWISLYPARFKNHNDAIQIFCTITNKQLLAGIHKGENVSKEKFSQFLVNAGFSVQTPSGNPNTTWVCKEGSLSWEELLTAIDDIVIQYDKGGIKENLGKQSKSAVINALKQYQYYEGNTVERTNLQKTRNQKIVKAVKERDNYTCRGCGFHFDNKIVEAHHLIPISNTEEEKQVKEDDLITLCPNCHAIAHIILLERDKKYQKIENLINELQEIYNMIMKAKN